Protein AF-0000000086883013 (afdb_homodimer)

Solvent-accessible surface area (backbone atoms only — not comparable to full-atom values): 23500 Å² total; per-residue (Å²): 128,66,89,56,50,71,43,48,44,70,28,76,66,41,46,82,50,52,69,64,52,44,49,64,58,46,54,63,74,32,49,75,50,76,39,48,60,71,38,72,76,44,49,44,39,38,66,47,60,42,46,48,32,36,50,38,43,33,36,32,35,31,35,50,42,90,81,64,49,77,44,79,76,47,75,48,60,48,54,38,69,62,67,60,26,38,49,38,35,83,44,41,29,39,32,30,34,29,22,71,30,66,20,34,35,38,35,31,43,44,67,51,51,52,50,44,37,35,72,29,66,68,52,32,51,43,40,41,20,46,49,11,42,50,41,44,48,45,53,47,30,53,59,45,63,73,45,90,46,71,66,54,37,51,48,52,51,48,33,32,46,28,27,27,63,70,41,70,70,30,65,61,87,62,52,67,65,53,44,18,62,52,67,68,48,56,50,68,61,52,54,48,52,54,51,49,36,36,76,71,52,36,32,46,76,58,90,55,33,39,35,73,64,36,52,65,64,59,54,53,65,66,58,70,74,111,128,68,88,57,50,70,44,49,45,72,28,77,68,40,44,82,49,51,70,64,54,44,50,65,60,46,53,65,74,33,49,75,48,77,38,48,58,72,37,72,76,45,49,44,39,40,66,46,60,42,45,50,32,35,51,38,43,31,35,33,34,31,35,47,43,90,80,65,49,76,43,81,75,49,75,46,61,48,54,38,69,60,66,61,25,38,47,38,38,78,44,42,29,37,32,30,34,30,22,68,28,66,22,33,36,38,35,32,42,45,69,52,52,52,49,44,38,36,74,30,66,70,53,32,52,43,39,42,20,47,49,11,41,48,41,43,48,44,53,47,30,53,58,43,64,74,44,89,44,72,66,52,35,51,48,53,54,50,33,33,46,28,27,28,63,69,39,72,70,30,65,61,89,61,53,66,65,55,44,18,60,51,68,68,48,57,51,68,60,52,54,48,51,55,51,50,36,36,76,70,53,36,34,46,75,59,91,57,33,36,35,73,64,36,52,65,64,58,55,55,64,66,57,71,75,112

Sequence (452 aa):
MHPYLNQISKINLFKSLSLDTIEQHIFKDSIIKSFEKGEVIKGRGDCLNHMIVLLFGKIQTEIVDFNGKIFVIEQIKAPFVPAIGFIFSKVSLPMDIIAVEKTTILFIKKEEIFSLLMKNKEFLEIFLENIGNKVNFLSNKLQINTLKTIREKIFYYLIQLYNQQMSDKIVLQNSLEELSQLFGIARPSLSRVFSDLEKEGIILKKKNEIKILNKDYISNLFENKKMHPYLNQISKINLFKSLSLDTIEQHIFKDSIIKSFEKGEVIKGRGDCLNHMIVLLFGKIQTEIVDFNGKIFVIEQIKAPFVPAIGFIFSKVSLPMDIIAVEKTTILFIKKEEIFSLLMKNKEFLEIFLENIGNKVNFLSNKLQINTLKTIREKIFYYLIQLYNQQMSDKIVLQNSLEELSQLFGIARPSLSRVFSDLEKEGIILKKKNEIKILNKDYISNLFENKK

Structure (mmCIF, N/CA/C/O backbone):
data_AF-0000000086883013-model_v1
#
loop_
_entity.id
_entity.type
_entity.pdbx_description
1 polymer 'Crp/Fnr family transcriptional regulator'
#
loop_
_atom_site.group_PDB
_atom_site.id
_atom_site.type_symbol
_atom_site.label_atom_id
_atom_site.label_alt_id
_atom_site.label_comp_id
_atom_site.label_asym_id
_atom_site.label_entity_id
_atom_site.label_seq_id
_atom_site.pdbx_PDB_ins_code
_atom_site.Cartn_x
_atom_site.Cartn_y
_atom_site.Cartn_z
_atom_site.occupancy
_atom_site.B_iso_or_equiv
_atom_site.auth_seq_id
_atom_site.auth_comp_id
_atom_site.auth_asym_id
_atom_site.auth_atom_id
_atom_site.pdbx_PDB_model_num
ATOM 1 N N . MET A 1 1 ? 26.312 -24.531 -1.127 1 63.41 1 MET A N 1
ATOM 2 C CA . MET A 1 1 ? 25.328 -23.562 -0.643 1 63.41 1 MET A CA 1
ATOM 3 C C . MET A 1 1 ? 25.641 -22.156 -1.167 1 63.41 1 MET A C 1
ATOM 5 O O . MET A 1 1 ? 26.797 -21.719 -1.101 1 63.41 1 MET A O 1
ATOM 9 N N . HIS A 1 2 ? 24.656 -21.641 -1.903 1 74.38 2 HIS A N 1
ATOM 10 C CA . HIS A 1 2 ? 24.938 -20.359 -2.533 1 74.38 2 HIS A CA 1
ATOM 11 C C . H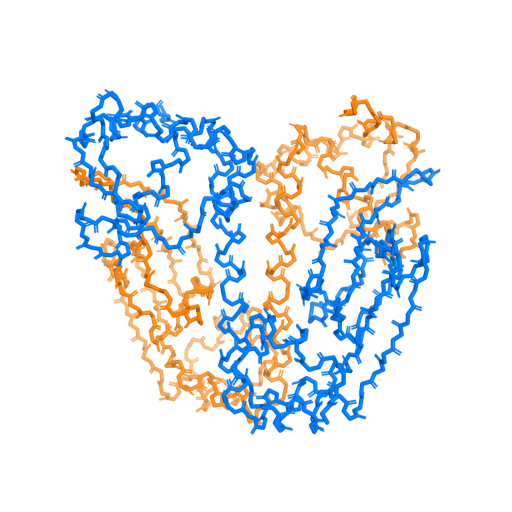IS A 1 2 ? 25.344 -19.312 -1.497 1 74.38 2 HIS A C 1
ATOM 13 O O . HIS A 1 2 ? 24.781 -19.266 -0.405 1 74.38 2 HIS A O 1
ATOM 19 N N . PRO A 1 3 ? 26.406 -18.656 -1.588 1 78.19 3 PRO A N 1
ATOM 20 C CA . PRO A 1 3 ? 26.969 -17.734 -0.606 1 78.19 3 PRO A CA 1
ATOM 21 C C . PRO A 1 3 ? 25.953 -16.688 -0.128 1 78.19 3 PRO A C 1
ATOM 23 O O . PRO A 1 3 ? 26.109 -16.125 0.955 1 78.19 3 PRO A O 1
ATOM 26 N N . TYR A 1 4 ? 24.922 -16.516 -0.872 1 83.81 4 TYR A N 1
ATOM 27 C CA . TYR A 1 4 ? 23.984 -15.461 -0.506 1 83.81 4 TYR A CA 1
ATOM 28 C C . TYR A 1 4 ? 22.703 -16.047 0.077 1 83.81 4 TYR A C 1
ATOM 30 O O . TYR A 1 4 ? 21.719 -15.336 0.262 1 83.81 4 TYR A O 1
ATOM 38 N N . LEU A 1 5 ? 22.734 -17.297 0.316 1 81 5 LEU A N 1
ATOM 39 C CA . LEU A 1 5 ? 21.562 -18 0.829 1 81 5 LEU A CA 1
ATOM 40 C C . LEU A 1 5 ? 21.141 -17.438 2.18 1 81 5 LEU A C 1
ATOM 42 O O . LEU A 1 5 ? 19.953 -17.281 2.443 1 81 5 LEU A O 1
ATOM 46 N N . ASN A 1 6 ? 22.094 -17.141 2.99 1 82.81 6 ASN A N 1
ATOM 47 C CA . ASN A 1 6 ? 21.812 -16.609 4.316 1 82.81 6 ASN A CA 1
ATOM 48 C C . ASN A 1 6 ? 21.109 -15.25 4.227 1 82.81 6 ASN A C 1
ATOM 50 O O . ASN A 1 6 ? 20.188 -14.961 4.996 1 82.81 6 ASN A O 1
ATOM 54 N N . GLN A 1 7 ? 21.531 -14.453 3.303 1 85.88 7 GLN A N 1
ATOM 55 C CA . GLN A 1 7 ? 20.969 -13.117 3.141 1 85.88 7 GLN A CA 1
ATOM 56 C C . GLN A 1 7 ? 19.547 -13.172 2.621 1 85.88 7 GLN A C 1
ATOM 58 O O . GLN A 1 7 ? 18.656 -12.469 3.121 1 85.88 7 GLN A O 1
ATOM 63 N N . ILE A 1 8 ? 19.328 -14.07 1.714 1 85.56 8 ILE A N 1
ATOM 64 C CA . ILE A 1 8 ? 18.016 -14.156 1.079 1 85.56 8 ILE A CA 1
ATOM 65 C C . ILE A 1 8 ? 17 -14.734 2.062 1 85.56 8 ILE A C 1
ATOM 67 O O . ILE A 1 8 ? 15.836 -14.352 2.057 1 85.56 8 ILE A O 1
ATOM 71 N N . SER A 1 9 ? 17.469 -15.555 2.93 1 82.81 9 SER A N 1
ATOM 72 C CA . SER A 1 9 ? 16.594 -16.219 3.887 1 82.81 9 SER A CA 1
ATOM 73 C C . SER A 1 9 ? 16.094 -15.258 4.949 1 82.81 9 SER A C 1
ATOM 75 O O . SER A 1 9 ? 15.109 -15.539 5.641 1 82.81 9 SER A O 1
ATOM 77 N N . LYS A 1 10 ? 16.734 -14.102 5.062 1 84.5 10 LYS A N 1
ATOM 78 C CA . LYS A 1 10 ? 16.344 -13.094 6.035 1 84.5 10 LYS A CA 1
ATOM 79 C C . LYS A 1 10 ? 15.164 -12.258 5.512 1 84.5 10 LYS A C 1
ATOM 81 O O . LYS A 1 10 ? 14.531 -11.531 6.273 1 84.5 10 LYS A O 1
ATOM 86 N N . ILE A 1 11 ? 14.953 -12.398 4.277 1 86 11 ILE A N 1
ATOM 87 C CA . ILE A 1 11 ? 13.859 -11.656 3.656 1 86 11 ILE A CA 1
ATOM 88 C C . ILE A 1 11 ? 12.555 -12.438 3.801 1 86 11 ILE A C 1
ATOM 90 O O . ILE A 1 11 ? 12.492 -13.617 3.451 1 86 11 ILE A O 1
ATOM 94 N N . ASN A 1 12 ? 11.562 -11.766 4.289 1 76.56 12 ASN A N 1
ATOM 95 C CA . ASN A 1 12 ? 10.281 -12.414 4.594 1 76.56 12 ASN A CA 1
ATOM 96 C C . ASN A 1 12 ? 9.719 -13.133 3.377 1 76.56 12 ASN A C 1
ATOM 98 O O . ASN A 1 12 ? 9.133 -14.211 3.506 1 76.56 12 ASN A O 1
ATOM 102 N N . LEU A 1 13 ? 9.938 -12.641 2.248 1 79.06 13 LEU A N 1
ATOM 103 C CA . LEU A 1 13 ? 9.383 -13.188 1.013 1 79.06 13 LEU A CA 1
ATOM 104 C C . LEU A 1 13 ? 9.945 -14.57 0.727 1 79.06 13 LEU A C 1
ATOM 106 O O . LEU A 1 13 ? 9.297 -15.391 0.077 1 79.06 13 LEU A O 1
ATOM 110 N N . PHE A 1 14 ? 11.148 -14.844 1.274 1 80.56 14 PHE A N 1
ATOM 111 C CA . PHE A 1 14 ? 11.828 -16.078 0.912 1 80.56 14 PHE A CA 1
ATOM 112 C C . PHE A 1 14 ? 11.992 -16.984 2.129 1 80.56 14 PHE A C 1
ATOM 114 O O . PHE A 1 14 ? 12.406 -18.141 2 1 80.56 14 PHE A O 1
ATOM 121 N N . LYS A 1 15 ? 11.781 -16.438 3.277 1 74.5 15 LYS A N 1
ATOM 122 C CA . LYS A 1 15 ? 12.055 -17.109 4.539 1 74.5 15 LYS A CA 1
ATOM 123 C C . LYS A 1 15 ? 11.352 -18.469 4.602 1 74.5 15 LYS A C 1
ATOM 125 O O . LYS A 1 15 ? 11.875 -19.422 5.176 1 74.5 15 LYS A O 1
ATOM 130 N N . SER A 1 16 ? 10.281 -18.625 4 1 69.38 16 SER A N 1
ATOM 131 C CA . SER A 1 16 ? 9.516 -19.859 4.148 1 69.38 16 SER A CA 1
ATOM 132 C C . SER A 1 16 ? 9.836 -20.844 3.025 1 69.38 16 SER A C 1
ATOM 134 O O . SER A 1 16 ? 9.352 -21.969 3.031 1 69.38 16 SER A O 1
ATOM 136 N N . LEU A 1 17 ? 10.688 -20.453 2.178 1 75.94 17 LEU A N 1
ATOM 137 C CA . LEU A 1 17 ? 11.047 -21.344 1.093 1 75.94 17 LEU A CA 1
ATOM 138 C C . LEU A 1 17 ? 12.172 -22.297 1.521 1 75.94 17 LEU A C 1
ATOM 140 O O . LEU A 1 17 ? 13.039 -21.906 2.309 1 75.94 17 LEU A O 1
ATOM 144 N N . SER A 1 18 ? 11.992 -23.484 1.059 1 76.19 18 SER A N 1
ATOM 145 C CA . SER A 1 18 ? 13.086 -24.406 1.329 1 76.19 18 SER A CA 1
ATOM 146 C C . SER A 1 18 ? 14.383 -23.953 0.66 1 76.19 18 SER A C 1
ATOM 148 O O . SER A 1 18 ? 14.344 -23.266 -0.362 1 76.19 18 SER A O 1
ATOM 150 N N . LEU A 1 19 ? 15.461 -24.344 1.274 1 77.19 19 LEU A N 1
ATOM 151 C CA . LEU A 1 19 ? 16.766 -24 0.735 1 77.19 19 LEU A CA 1
ATOM 152 C C . LEU A 1 19 ? 16.938 -24.547 -0.674 1 77.19 19 LEU A C 1
ATOM 154 O O . LEU A 1 19 ? 17.531 -23.891 -1.539 1 77.19 19 LEU A O 1
ATOM 158 N N . ASP A 1 20 ? 16.375 -25.688 -0.88 1 77.25 20 ASP A N 1
ATOM 159 C CA . ASP A 1 20 ? 16.469 -26.328 -2.193 1 77.25 20 ASP A CA 1
ATOM 160 C C . ASP A 1 20 ? 15.719 -25.516 -3.246 1 77.25 20 ASP A C 1
ATOM 162 O O . ASP A 1 20 ? 16.203 -25.328 -4.359 1 77.25 20 ASP A O 1
ATOM 166 N N . THR A 1 21 ? 14.594 -25.016 -2.881 1 76 21 THR A N 1
ATOM 167 C CA . THR A 1 21 ? 13.789 -24.219 -3.795 1 76 21 THR A CA 1
ATOM 168 C C . THR A 1 21 ? 14.516 -22.922 -4.16 1 76 21 THR A C 1
ATOM 170 O O . THR A 1 21 ? 14.539 -22.531 -5.328 1 76 21 THR A O 1
ATOM 173 N N . ILE A 1 22 ? 15.117 -22.359 -3.154 1 79.62 22 ILE A N 1
ATOM 174 C CA . ILE A 1 22 ? 15.844 -21.109 -3.375 1 79.62 22 ILE A CA 1
ATOM 175 C C . ILE A 1 22 ? 17.031 -21.359 -4.309 1 79.62 22 ILE A C 1
ATOM 177 O O . ILE A 1 22 ? 17.219 -20.641 -5.281 1 79.62 22 ILE A O 1
ATOM 181 N N . GLU A 1 23 ? 17.656 -22.391 -4.062 1 79.94 23 GLU A N 1
ATOM 182 C CA . GLU A 1 23 ? 18.859 -22.688 -4.852 1 79.94 23 GLU A CA 1
ATOM 183 C C . GLU A 1 23 ? 18.484 -23.047 -6.289 1 79.94 23 GLU A C 1
ATOM 185 O O . GLU A 1 23 ? 19.141 -22.594 -7.23 1 79.94 23 GLU A O 1
ATOM 190 N N . GLN A 1 24 ? 17.453 -23.812 -6.441 1 77 24 GLN A N 1
ATOM 191 C CA . GLN A 1 24 ? 17.109 -24.359 -7.75 1 77 24 GLN A CA 1
ATOM 192 C C . GLN A 1 24 ? 16.328 -23.359 -8.586 1 77 24 GLN A C 1
ATOM 194 O O . GLN A 1 24 ? 16.469 -23.328 -9.812 1 77 24 GLN A O 1
ATOM 199 N N . HIS A 1 25 ? 15.625 -22.5 -7.914 1 76.5 25 HIS A N 1
ATOM 200 C CA . HIS A 1 25 ? 14.688 -21.703 -8.703 1 76.5 25 HIS A CA 1
ATOM 201 C C . HIS A 1 25 ? 15.023 -20.219 -8.633 1 76.5 25 HIS A C 1
ATOM 203 O O . HIS A 1 25 ? 14.648 -19.453 -9.516 1 76.5 25 HIS A O 1
ATOM 209 N N . ILE A 1 26 ? 15.68 -19.844 -7.625 1 78.75 26 ILE A N 1
ATOM 210 C CA . ILE A 1 26 ? 15.961 -18.422 -7.461 1 78.75 26 ILE A CA 1
ATOM 211 C C . ILE A 1 26 ? 17.375 -18.109 -7.953 1 78.75 26 ILE A C 1
ATOM 213 O O . ILE A 1 26 ? 17.562 -17.266 -8.828 1 78.75 26 ILE A O 1
ATOM 217 N N . PHE A 1 27 ? 18.281 -18.938 -7.555 1 78.12 27 PHE A N 1
ATOM 218 C CA . PHE A 1 27 ? 19.656 -18.594 -7.852 1 78.12 27 PHE A CA 1
ATOM 219 C C . PHE A 1 27 ? 20.078 -19.125 -9.219 1 78.12 27 PHE A C 1
ATOM 221 O O . PHE A 1 27 ? 20.938 -18.562 -9.883 1 78.12 27 PHE A O 1
ATOM 228 N N . LYS A 1 28 ? 19.469 -20.203 -9.664 1 75 28 LYS A N 1
ATOM 229 C CA . LYS A 1 28 ? 19.906 -20.859 -10.891 1 75 28 LYS A CA 1
ATOM 230 C C . LYS A 1 28 ? 19.75 -19.922 -12.094 1 75 28 LYS A C 1
ATOM 232 O O . LYS A 1 28 ? 20.625 -19.844 -12.945 1 75 28 LYS A O 1
ATOM 237 N N . ASP A 1 29 ? 18.75 -19.188 -12.25 1 73.75 29 ASP A N 1
ATOM 238 C CA . ASP A 1 29 ? 18.484 -18.344 -13.406 1 73.75 29 ASP A CA 1
ATOM 239 C C . ASP A 1 29 ? 18.516 -16.859 -13.031 1 73.75 29 ASP A C 1
ATOM 241 O O . ASP A 1 29 ? 17.891 -16.031 -13.695 1 73.75 29 ASP A O 1
ATOM 245 N N . SER A 1 30 ? 19.297 -16.688 -11.984 1 81.88 30 SER A N 1
ATOM 246 C CA . SER A 1 30 ? 19.344 -15.305 -11.508 1 81.88 30 SER A CA 1
ATOM 247 C C . SER A 1 30 ? 20.719 -14.688 -11.742 1 81.88 30 SER A C 1
ATOM 249 O O . SER A 1 30 ? 21.688 -15.406 -12.031 1 81.88 30 SER A O 1
ATOM 251 N N . ILE A 1 31 ? 20.75 -13.422 -11.867 1 90.94 31 ILE A N 1
ATOM 252 C CA . ILE A 1 31 ? 21.984 -12.672 -12.062 1 90.94 31 ILE A CA 1
ATOM 253 C C . ILE A 1 31 ? 22.328 -11.891 -10.797 1 90.94 31 ILE A C 1
ATOM 255 O O . ILE A 1 31 ? 21.453 -11.227 -10.219 1 90.94 31 ILE A O 1
ATOM 259 N N . ILE A 1 32 ? 23.547 -12.117 -10.352 1 93.88 32 ILE A N 1
ATOM 260 C CA . ILE A 1 32 ? 24.031 -11.344 -9.211 1 93.88 32 ILE A CA 1
ATOM 261 C C . ILE A 1 32 ? 25.031 -10.297 -9.695 1 93.88 32 ILE A C 1
ATOM 263 O O . ILE A 1 32 ? 25.984 -10.633 -10.406 1 93.88 32 ILE A O 1
ATOM 267 N N . LYS A 1 33 ? 24.812 -9.062 -9.352 1 96.56 33 LYS A N 1
ATOM 268 C CA . LYS A 1 33 ? 25.703 -7.98 -9.773 1 96.56 33 LYS A CA 1
ATOM 269 C C . LYS A 1 33 ? 26.109 -7.113 -8.586 1 96.56 33 LYS A C 1
ATOM 271 O O . LYS A 1 33 ? 25.312 -6.914 -7.656 1 96.56 33 LYS A O 1
ATOM 276 N N . SER A 1 34 ? 27.297 -6.641 -8.656 1 97.44 34 SER A N 1
ATOM 277 C CA . SER A 1 34 ? 27.797 -5.676 -7.68 1 97.44 34 SER A CA 1
ATOM 278 C C . SER A 1 34 ? 27.812 -4.266 -8.258 1 97.44 34 SER A C 1
ATOM 280 O O . SER A 1 34 ? 28.156 -4.074 -9.43 1 97.44 34 SER A O 1
ATOM 282 N N . PHE A 1 35 ? 27.5 -3.35 -7.438 1 98.38 35 PHE A N 1
ATOM 283 C CA . PHE A 1 35 ? 27.484 -1.942 -7.824 1 98.38 35 PHE A CA 1
ATOM 284 C C . PHE A 1 35 ? 28.312 -1.104 -6.863 1 98.38 35 PHE A C 1
ATOM 286 O O . PHE A 1 35 ? 28.297 -1.342 -5.652 1 98.38 35 PHE A O 1
ATOM 293 N N . GLU A 1 36 ? 28.984 -0.167 -7.426 1 98.44 36 GLU A N 1
ATOM 294 C CA . GLU A 1 36 ? 29.719 0.786 -6.605 1 98.44 36 GLU A CA 1
ATOM 295 C C . GLU A 1 36 ? 28.859 1.991 -6.246 1 98.44 36 GLU A C 1
ATOM 297 O O . GLU A 1 36 ? 27.828 2.227 -6.863 1 98.44 36 GLU A O 1
ATOM 302 N N . LYS A 1 37 ? 29.328 2.709 -5.262 1 98.12 37 LYS A N 1
ATOM 303 C CA . LYS A 1 37 ? 28.625 3.926 -4.855 1 98.12 37 LYS A CA 1
ATOM 304 C C . LYS A 1 37 ? 28.391 4.844 -6.051 1 98.12 37 LYS A C 1
ATOM 306 O O . LYS A 1 37 ? 29.297 5.105 -6.836 1 98.12 37 LYS A O 1
ATOM 311 N N . GLY A 1 38 ? 27.125 5.211 -6.176 1 97.5 38 GLY A N 1
ATOM 312 C CA . GLY A 1 38 ? 26.797 6.176 -7.211 1 97.5 38 GLY A CA 1
ATOM 313 C C . GLY A 1 38 ? 26.281 5.527 -8.484 1 97.5 38 GLY A C 1
ATOM 314 O O . GLY A 1 38 ? 25.719 6.203 -9.352 1 97.5 38 GLY A O 1
ATOM 315 N N . GLU A 1 39 ? 26.422 4.242 -8.641 1 98.31 39 GLU A N 1
ATOM 316 C CA . GLU A 1 39 ? 25.969 3.562 -9.852 1 98.31 39 GLU A CA 1
ATOM 317 C C . GLU A 1 39 ? 24.453 3.377 -9.852 1 98.31 39 GLU A C 1
ATOM 319 O O . GLU A 1 39 ? 23.859 3.092 -8.812 1 98.31 39 GLU A O 1
ATOM 324 N N . VAL A 1 40 ? 23.906 3.518 -11.016 1 97.94 40 VAL A N 1
ATOM 325 C CA . VAL A 1 40 ? 22.469 3.324 -11.211 1 97.94 40 VAL A CA 1
ATOM 326 C C . VAL A 1 40 ? 22.172 1.838 -11.375 1 97.94 40 VAL A C 1
ATOM 328 O O . VAL A 1 40 ? 22.719 1.178 -12.25 1 97.94 40 VAL A O 1
ATOM 331 N N . ILE A 1 41 ? 21.359 1.35 -10.555 1 97.81 41 ILE A N 1
ATOM 332 C CA . ILE A 1 41 ? 20.922 -0.043 -10.633 1 97.81 41 ILE A CA 1
ATOM 333 C C . ILE A 1 41 ? 19.812 -0.185 -11.664 1 97.81 41 ILE A C 1
ATOM 335 O O . ILE A 1 41 ? 19.859 -1.06 -12.531 1 97.81 41 ILE A O 1
ATOM 339 N N . LYS A 1 42 ? 18.797 0.604 -11.539 1 96.94 42 LYS A N 1
ATOM 340 C CA . LYS A 1 42 ? 17.719 0.769 -12.508 1 96.94 42 LYS A CA 1
ATOM 341 C C . LYS A 1 42 ? 17.344 2.236 -12.656 1 96.94 42 LYS A C 1
ATOM 343 O O . LYS A 1 42 ? 17.359 2.992 -11.68 1 96.94 42 LYS A O 1
ATOM 348 N N . GLY A 1 43 ? 16.984 2.533 -13.844 1 95.88 43 GLY A N 1
ATOM 349 C CA . GLY A 1 43 ? 16.766 3.939 -14.133 1 95.88 43 GLY A CA 1
ATOM 350 C C . GLY A 1 43 ? 15.289 4.281 -14.297 1 95.88 43 GLY A C 1
ATOM 351 O O . GLY A 1 43 ? 14.484 3.428 -14.672 1 95.88 43 GLY A O 1
ATOM 352 N N . ARG A 1 44 ? 15.055 5.535 -14.016 1 95.5 44 ARG A N 1
ATOM 353 C CA . ARG A 1 44 ? 13.727 6.047 -14.32 1 95.5 44 ARG A CA 1
ATOM 354 C C . ARG A 1 44 ? 13.344 5.766 -15.773 1 95.5 44 ARG A C 1
ATOM 356 O O . ARG A 1 44 ? 14.211 5.742 -16.656 1 95.5 44 ARG A O 1
ATOM 363 N N . GLY A 1 45 ? 12.023 5.48 -15.953 1 94.94 45 GLY A N 1
ATOM 364 C CA . GLY A 1 45 ? 11.547 5.188 -17.297 1 94.94 45 GLY A CA 1
ATOM 365 C C . GLY A 1 45 ? 11.656 3.719 -17.656 1 94.94 45 GLY A C 1
ATOM 366 O O . GLY A 1 45 ? 11.023 3.264 -18.625 1 94.94 45 GLY A O 1
ATOM 367 N N . ASP A 1 46 ? 12.445 2.986 -16.891 1 93.12 46 ASP A N 1
ATOM 368 C CA . ASP A 1 46 ? 12.602 1.562 -17.156 1 93.12 46 ASP A CA 1
ATOM 369 C C . ASP A 1 46 ? 11.391 0.771 -16.672 1 93.12 46 ASP A C 1
ATOM 371 O O . ASP A 1 46 ? 10.836 1.077 -15.617 1 93.12 46 ASP A O 1
ATOM 375 N N . CYS A 1 47 ? 11.031 -0.203 -17.453 1 91.81 47 CYS A N 1
ATOM 376 C CA . CYS A 1 47 ? 10.125 -1.232 -16.969 1 91.81 47 CYS A CA 1
ATOM 377 C C . CYS A 1 47 ? 10.891 -2.348 -16.266 1 91.81 47 CYS A C 1
ATOM 379 O O . CYS A 1 47 ? 11.891 -2.844 -16.797 1 91.81 47 CYS A O 1
ATOM 381 N N . LEU A 1 48 ? 10.383 -2.682 -15.156 1 92.25 48 LEU A N 1
ATOM 382 C CA . LEU A 1 48 ? 11.078 -3.732 -14.414 1 92.25 48 LEU A CA 1
ATOM 383 C C . LEU A 1 48 ? 10.68 -5.113 -14.93 1 92.25 48 LEU A C 1
ATOM 385 O O . LEU A 1 48 ? 9.5 -5.445 -14.969 1 92.25 48 LEU A O 1
ATOM 389 N N . ASN A 1 49 ? 11.656 -5.855 -15.398 1 90.25 49 ASN A N 1
ATOM 390 C CA . ASN A 1 49 ? 11.43 -7.227 -15.836 1 90.25 49 ASN A CA 1
ATOM 391 C C . ASN A 1 49 ? 12.086 -8.234 -14.891 1 90.25 49 ASN A C 1
ATOM 393 O O . ASN A 1 49 ? 12 -9.445 -15.109 1 90.25 49 ASN A O 1
ATOM 397 N N . HIS A 1 50 ? 12.75 -7.668 -13.922 1 92.5 50 HIS A N 1
ATOM 398 C 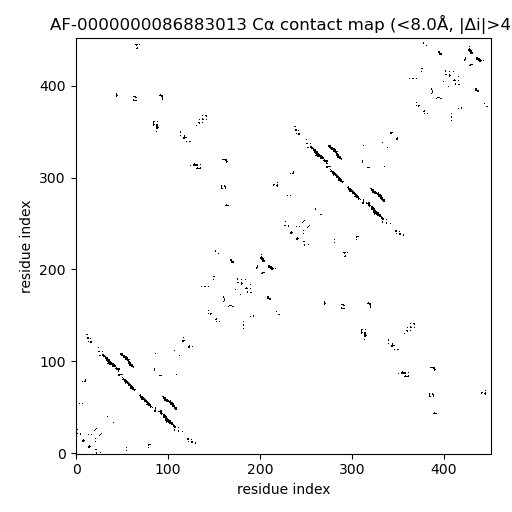CA . HIS A 1 50 ? 13.383 -8.461 -12.875 1 92.5 50 HIS A CA 1
ATOM 399 C C . HIS A 1 50 ? 12.977 -7.965 -11.484 1 92.5 50 HIS A C 1
ATOM 401 O O . HIS A 1 50 ? 12.875 -6.758 -11.266 1 92.5 50 HIS A O 1
ATOM 407 N N . MET A 1 51 ? 12.766 -8.945 -10.68 1 93.06 51 MET A N 1
ATOM 408 C CA . MET A 1 51 ? 12.719 -8.578 -9.266 1 93.06 51 MET A CA 1
ATOM 409 C C . MET A 1 51 ? 14.117 -8.266 -8.742 1 93.06 51 MET A C 1
ATOM 411 O O . MET A 1 51 ? 15.055 -9.023 -8.977 1 93.06 51 MET A O 1
ATOM 415 N N . ILE A 1 52 ? 14.188 -7.152 -8.102 1 95 52 ILE A N 1
ATOM 416 C CA . ILE A 1 52 ? 15.445 -6.719 -7.504 1 95 52 ILE A CA 1
ATOM 417 C C . ILE A 1 52 ? 15.484 -7.105 -6.027 1 95 52 ILE A C 1
ATOM 419 O O . ILE A 1 52 ? 14.578 -6.758 -5.266 1 95 52 ILE A O 1
ATOM 423 N N . VAL A 1 53 ? 16.516 -7.867 -5.691 1 94.88 53 VAL A N 1
ATOM 424 C CA . VAL A 1 53 ? 16.734 -8.234 -4.293 1 94.88 53 VAL A CA 1
ATOM 425 C C . VAL A 1 53 ? 18.047 -7.637 -3.793 1 94.88 53 VAL A C 1
ATOM 427 O O . VAL A 1 53 ? 19.125 -8.031 -4.242 1 94.88 53 VAL A O 1
ATOM 430 N N . LEU A 1 54 ? 17.906 -6.68 -2.904 1 96.81 54 LEU A N 1
ATOM 431 C CA . LEU A 1 54 ? 19.078 -6.09 -2.27 1 96.81 54 LEU A CA 1
ATOM 432 C C . LEU A 1 54 ? 19.688 -7.047 -1.251 1 96.81 54 LEU A C 1
ATOM 434 O O . LEU A 1 54 ? 19.141 -7.219 -0.156 1 96.81 54 LEU A O 1
ATOM 438 N N . LEU A 1 55 ? 20.781 -7.633 -1.59 1 95.5 55 LEU A N 1
ATOM 439 C CA . LEU A 1 55 ? 21.391 -8.641 -0.733 1 95.5 55 LEU A CA 1
ATOM 440 C C . LEU A 1 55 ? 22.328 -7.992 0.282 1 95.5 55 LEU A C 1
ATOM 442 O O . LEU A 1 55 ? 22.297 -8.336 1.467 1 95.5 55 LEU A O 1
ATOM 446 N N . PHE A 1 56 ? 23.125 -7.066 -0.217 1 96.69 56 PHE A N 1
ATOM 447 C CA . PHE A 1 56 ? 24.078 -6.344 0.622 1 96.69 56 PHE A CA 1
ATOM 448 C C . PHE A 1 56 ? 24.156 -4.875 0.211 1 96.69 56 PHE A C 1
ATOM 450 O O . PHE A 1 56 ? 23.969 -4.547 -0.964 1 96.69 56 PHE A O 1
ATOM 457 N N . GLY A 1 57 ? 24.406 -4.059 1.286 1 97.25 57 GLY A N 1
ATOM 458 C CA . GLY A 1 57 ? 24.625 -2.65 1.008 1 97.25 57 GLY A CA 1
ATOM 459 C C . GLY A 1 57 ? 23.391 -1.79 1.229 1 97.25 57 GLY A C 1
ATOM 460 O O . GLY A 1 57 ? 22.594 -2.072 2.113 1 97.25 57 GLY A O 1
ATOM 461 N N . LYS A 1 58 ? 23.406 -0.654 0.482 1 98.19 58 LYS A N 1
ATOM 462 C CA . LYS A 1 58 ? 22.359 0.361 0.65 1 98.19 58 LYS A CA 1
ATOM 463 C C . LYS A 1 58 ? 22.047 1.051 -0.674 1 98.19 58 LYS A C 1
ATOM 465 O O . LYS A 1 58 ? 22.953 1.325 -1.467 1 98.19 58 LYS A O 1
ATOM 470 N N . ILE A 1 59 ? 20.75 1.273 -0.815 1 98.31 59 ILE A N 1
ATOM 471 C CA . ILE A 1 59 ? 20.344 1.963 -2.035 1 98.31 59 ILE A CA 1
ATOM 472 C C . ILE A 1 59 ? 19.484 3.174 -1.685 1 98.31 59 ILE A C 1
ATOM 474 O O . ILE A 1 59 ? 19.031 3.314 -0.544 1 98.31 59 ILE A O 1
ATOM 478 N N . GLN A 1 60 ? 19.328 4.043 -2.582 1 97.88 60 GLN A N 1
ATOM 479 C CA . GLN A 1 60 ? 18.375 5.133 -2.475 1 97.88 60 GLN A CA 1
ATOM 480 C C . GLN A 1 60 ? 17.578 5.305 -3.771 1 97.88 60 GLN A C 1
ATOM 482 O O . GLN A 1 60 ? 18.047 4.898 -4.84 1 97.88 60 GLN A O 1
ATOM 487 N N . THR A 1 61 ? 16.422 5.773 -3.65 1 96.62 61 THR A N 1
ATOM 488 C CA . THR A 1 61 ? 15.625 6.137 -4.812 1 96.62 61 THR A CA 1
ATOM 489 C C . THR A 1 61 ? 15.562 7.652 -4.977 1 96.62 61 THR A C 1
ATOM 491 O O . THR A 1 61 ? 15.492 8.383 -3.986 1 96.62 61 THR A O 1
ATOM 494 N N . GLU A 1 62 ? 15.664 8.086 -6.242 1 96.12 62 GLU A N 1
ATOM 495 C CA . GLU A 1 62 ? 15.68 9.523 -6.496 1 96.12 62 GLU A CA 1
ATOM 496 C C . GLU A 1 62 ? 14.836 9.875 -7.715 1 96.12 62 GLU A C 1
ATOM 498 O O . GLU A 1 62 ? 14.781 9.117 -8.688 1 96.12 62 GLU A O 1
ATOM 503 N N . ILE A 1 63 ? 14.195 10.977 -7.648 1 93.94 63 ILE A N 1
ATOM 504 C CA . ILE A 1 63 ? 13.484 11.531 -8.797 1 93.94 63 ILE A CA 1
ATOM 505 C C . ILE A 1 63 ? 14.203 12.789 -9.289 1 93.94 63 ILE A C 1
ATOM 507 O O . ILE A 1 63 ? 14.914 13.438 -8.523 1 93.94 63 ILE A O 1
ATOM 511 N N . VAL A 1 64 ? 14.055 13.039 -10.547 1 93.62 64 VAL A N 1
ATOM 512 C CA . VAL A 1 64 ? 14.672 14.195 -11.172 1 93.62 64 VAL A CA 1
ATOM 513 C C . VAL A 1 64 ? 13.586 15.156 -11.664 1 93.62 64 VAL A C 1
ATOM 515 O O . VAL A 1 64 ? 12.641 14.734 -12.336 1 93.62 64 VAL A O 1
ATOM 518 N N . ASP A 1 65 ? 13.75 16.359 -11.336 1 92 65 ASP A N 1
ATOM 519 C CA . ASP A 1 65 ? 12.727 17.312 -11.758 1 92 65 ASP A CA 1
ATOM 520 C C . ASP A 1 65 ? 12.984 17.797 -13.18 1 92 65 ASP A C 1
ATOM 522 O O . ASP A 1 65 ? 13.891 17.312 -13.859 1 92 65 ASP A O 1
ATOM 526 N N . PHE A 1 66 ? 12.219 18.766 -13.648 1 90.69 66 PHE A N 1
ATOM 527 C CA . PHE A 1 66 ? 12.242 19.234 -15.031 1 90.69 66 PHE A CA 1
ATOM 528 C C . PHE A 1 66 ? 13.547 19.953 -15.336 1 90.69 66 PHE A C 1
ATOM 530 O O . PHE A 1 66 ? 13.93 20.078 -16.5 1 90.69 66 PHE A O 1
ATOM 537 N N . ASN A 1 67 ? 14.234 20.438 -14.32 1 89.5 67 ASN A N 1
ATOM 538 C CA . ASN A 1 67 ? 15.492 21.172 -14.5 1 89.5 67 ASN A CA 1
ATOM 539 C C . ASN A 1 67 ? 16.703 20.281 -14.195 1 89.5 67 ASN A C 1
ATOM 541 O O . ASN A 1 67 ? 17.828 20.766 -14.148 1 89.5 67 ASN A O 1
ATOM 545 N N . GLY A 1 68 ? 16.406 19.094 -13.891 1 90.5 68 GLY A N 1
ATOM 546 C CA . GLY A 1 68 ? 17.5 18.172 -13.633 1 90.5 68 GLY A CA 1
ATOM 547 C C . GLY A 1 68 ? 17.859 18.078 -12.164 1 90.5 68 GLY A C 1
ATOM 548 O O . GLY A 1 68 ? 18.828 17.406 -11.805 1 90.5 68 GLY A O 1
ATOM 549 N N . LYS A 1 69 ? 17.156 18.734 -11.383 1 92.12 69 LYS A N 1
ATOM 550 C CA . LYS A 1 69 ? 17.438 18.672 -9.945 1 92.12 69 LYS A CA 1
ATOM 551 C C . LYS A 1 69 ? 17.031 17.312 -9.375 1 92.12 69 LYS A C 1
ATOM 553 O O . LYS A 1 69 ? 15.961 16.781 -9.711 1 92.12 69 LYS A O 1
ATOM 558 N N . ILE A 1 70 ? 17.891 16.859 -8.422 1 92.5 70 ILE A N 1
ATOM 559 C CA . ILE A 1 70 ? 17.688 15.516 -7.879 1 92.5 70 ILE A CA 1
ATOM 560 C C . ILE A 1 70 ? 17.062 15.609 -6.488 1 92.5 70 ILE A C 1
ATOM 562 O O . ILE A 1 70 ? 17.484 16.422 -5.668 1 92.5 70 ILE A O 1
ATOM 566 N N . PHE A 1 71 ? 16.047 14.789 -6.285 1 90.19 71 PHE A N 1
ATOM 567 C CA . PHE A 1 71 ? 15.438 14.656 -4.973 1 90.19 71 PHE A CA 1
ATOM 568 C C . PHE A 1 71 ? 15.477 13.203 -4.504 1 90.19 71 PHE A C 1
ATOM 570 O O . PHE A 1 71 ? 14.977 12.312 -5.184 1 90.19 71 PHE A O 1
ATOM 577 N N . VAL A 1 72 ? 16.109 13.008 -3.336 1 92.69 72 VAL A N 1
ATOM 578 C CA . VAL A 1 72 ? 16.156 11.672 -2.752 1 92.69 72 VAL A CA 1
ATOM 579 C C . VAL A 1 72 ? 14.828 11.352 -2.078 1 92.69 72 VAL A C 1
ATOM 581 O O . VAL A 1 72 ? 14.352 12.133 -1.244 1 92.69 72 VAL A O 1
ATOM 584 N N . ILE A 1 73 ? 14.195 10.305 -2.389 1 91.06 73 ILE A N 1
ATOM 585 C CA . ILE A 1 73 ? 12.883 9.938 -1.877 1 91.06 73 ILE A CA 1
ATOM 586 C C . ILE A 1 73 ? 13.039 9.039 -0.651 1 91.06 73 ILE A C 1
ATOM 588 O O . ILE A 1 73 ? 12.398 9.266 0.377 1 91.06 73 ILE A O 1
ATOM 592 N N . GLU A 1 74 ? 13.875 8.008 -0.77 1 91.25 74 GLU A N 1
ATOM 593 C CA . GLU A 1 74 ? 14.047 7.074 0.338 1 91.25 74 GLU A CA 1
ATOM 594 C C . GLU A 1 74 ? 15.391 6.363 0.254 1 91.25 74 GLU A C 1
ATOM 596 O O . GLU A 1 74 ? 15.977 6.254 -0.826 1 91.25 74 GLU A O 1
ATOM 601 N N . GLN A 1 75 ? 15.805 5.965 1.376 1 95 75 GLN A N 1
ATOM 602 C CA . GLN A 1 75 ? 16.969 5.082 1.484 1 95 75 GLN A CA 1
ATOM 603 C C . GLN A 1 75 ? 16.562 3.719 2.043 1 95 75 GLN A C 1
ATOM 605 O O . GLN A 1 75 ? 15.734 3.631 2.943 1 95 75 GLN A O 1
ATOM 610 N N . ILE A 1 76 ? 17.234 2.682 1.514 1 95 76 ILE A N 1
ATOM 611 C CA . ILE A 1 76 ? 16.875 1.319 1.89 1 95 76 ILE A CA 1
ATOM 612 C C . ILE A 1 76 ? 18.125 0.515 2.201 1 95 76 ILE A C 1
ATOM 614 O O . ILE A 1 76 ? 19.078 0.511 1.416 1 95 76 ILE A O 1
ATOM 618 N N . LYS A 1 77 ? 18.094 -0.182 3.248 1 95.12 77 LYS A N 1
ATOM 619 C CA . LYS A 1 77 ? 19.219 -1.019 3.654 1 95.12 77 LYS A CA 1
ATOM 620 C C . LYS A 1 77 ? 18.906 -2.496 3.414 1 95.12 77 LYS A C 1
ATOM 622 O O . LYS A 1 77 ? 17.766 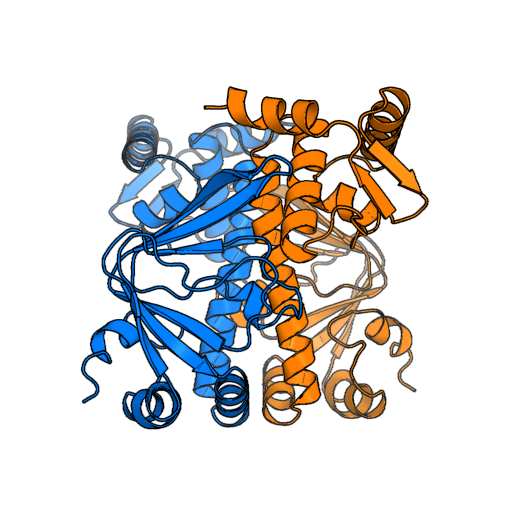-2.924 3.506 1 95.12 77 LYS A O 1
ATOM 627 N N . ALA A 1 78 ? 19.906 -3.291 3.102 1 94.5 78 ALA A N 1
ATOM 628 C CA . ALA A 1 78 ? 19.797 -4.734 2.895 1 94.5 78 ALA A CA 1
ATOM 629 C C . ALA A 1 78 ? 19.531 -5.461 4.211 1 94.5 78 ALA A C 1
ATOM 631 O O . ALA A 1 78 ? 19.891 -4.965 5.281 1 94.5 78 ALA A O 1
ATOM 632 N N . PRO A 1 79 ? 19.047 -6.613 4.031 1 94.31 79 PRO A N 1
ATOM 633 C CA . PRO A 1 79 ? 18.438 -7.219 2.846 1 94.31 79 PRO A CA 1
ATOM 634 C C . PRO A 1 79 ? 17 -6.762 2.631 1 94.31 79 PRO A C 1
ATOM 636 O O . PRO A 1 79 ? 16.266 -6.531 3.598 1 94.31 79 PRO A O 1
ATOM 639 N N . PHE A 1 80 ? 16.609 -6.551 1.425 1 92.38 80 PHE A N 1
ATOM 640 C CA . PHE A 1 80 ? 15.273 -6.016 1.167 1 92.38 80 PHE A CA 1
ATOM 641 C C . PHE A 1 80 ? 14.867 -6.234 -0.287 1 92.38 80 PHE A C 1
ATOM 643 O O . PHE A 1 80 ? 15.734 -6.375 -1.158 1 92.38 80 PHE A O 1
ATOM 650 N N . VAL A 1 81 ? 13.609 -6.348 -0.521 1 92.56 81 VAL A N 1
ATOM 651 C CA . VAL A 1 81 ? 13.07 -6.363 -1.878 1 92.56 81 VAL A CA 1
ATOM 652 C C . VAL A 1 81 ? 12.391 -5.031 -2.182 1 92.56 81 VAL A C 1
ATOM 654 O O . VAL A 1 81 ? 11.242 -4.812 -1.806 1 92.56 81 VAL A O 1
ATOM 657 N N . PRO A 1 82 ? 13.086 -4.133 -2.859 1 92.81 82 PRO A N 1
ATOM 658 C CA . PRO A 1 82 ? 12.469 -2.846 -3.197 1 92.81 82 PRO A CA 1
ATOM 659 C C . PRO A 1 82 ? 11.57 -2.926 -4.43 1 92.81 82 PRO A C 1
ATOM 661 O O . PRO A 1 82 ? 11.625 -3.906 -5.176 1 92.81 82 PRO A O 1
ATOM 664 N N . ALA A 1 83 ? 10.727 -1.986 -4.641 1 90.38 83 ALA A N 1
ATOM 665 C CA . ALA A 1 83 ? 10 -1.688 -5.871 1 90.38 83 ALA A CA 1
ATOM 666 C C . ALA A 1 83 ? 9.117 -2.863 -6.285 1 90.38 83 ALA A C 1
ATOM 668 O O . ALA A 1 83 ? 8.945 -3.125 -7.477 1 90.38 83 ALA A O 1
ATOM 669 N N . ILE A 1 84 ? 8.656 -3.596 -5.305 1 88.12 84 ILE A N 1
ATOM 670 C CA . ILE A 1 84 ? 7.879 -4.793 -5.602 1 88.12 84 ILE A CA 1
ATOM 671 C C . ILE A 1 84 ? 6.613 -4.414 -6.371 1 88.12 84 ILE A C 1
ATOM 673 O O . ILE A 1 84 ? 6.168 -5.152 -7.25 1 88.12 84 ILE A O 1
ATOM 677 N N . GLY A 1 85 ? 6.09 -3.295 -6.055 1 90.81 85 GLY A N 1
ATOM 678 C CA . GLY A 1 85 ? 4.91 -2.838 -6.766 1 90.81 85 GLY A CA 1
ATOM 679 C C . GLY A 1 85 ? 5.156 -2.607 -8.25 1 90.81 85 GLY A C 1
ATOM 680 O O . GLY A 1 85 ? 4.281 -2.861 -9.078 1 90.81 85 GLY A O 1
ATOM 681 N N . PHE A 1 86 ? 6.289 -2.262 -8.625 1 92.56 86 PHE A N 1
ATOM 682 C CA . PHE A 1 86 ? 6.598 -1.88 -10 1 92.56 86 PHE A CA 1
ATOM 683 C C . PHE A 1 86 ? 6.918 -3.107 -10.844 1 92.56 86 PHE A C 1
ATOM 685 O O . PHE A 1 86 ? 6.789 -3.074 -12.07 1 92.56 86 PHE A O 1
ATOM 692 N N . ILE A 1 87 ? 7.289 -4.129 -10.227 1 91.06 87 ILE A N 1
ATOM 693 C CA . ILE A 1 87 ? 7.578 -5.344 -10.977 1 91.06 87 ILE A CA 1
ATOM 694 C C . ILE A 1 87 ? 6.293 -5.887 -11.594 1 91.06 87 ILE A C 1
ATOM 696 O O . ILE A 1 87 ? 6.297 -6.391 -12.719 1 91.06 87 ILE A O 1
ATOM 700 N N . PHE A 1 88 ? 5.238 -5.641 -10.875 1 88.94 88 PHE A N 1
ATOM 701 C CA . PHE A 1 88 ? 4.016 -6.301 -11.32 1 88.94 88 PHE A CA 1
ATOM 702 C C . PHE A 1 88 ? 3.061 -5.297 -11.953 1 88.94 88 PHE A C 1
ATOM 704 O O . PHE A 1 88 ? 2.123 -5.684 -12.656 1 88.94 88 PHE A O 1
ATOM 711 N N . SER A 1 89 ? 3.027 -3.914 -11.648 1 84.44 89 SER A N 1
ATOM 712 C CA . SER A 1 89 ? 2.098 -2.904 -12.148 1 84.44 89 SER A CA 1
ATOM 713 C C . SER A 1 89 ? 2.385 -2.555 -13.602 1 84.44 89 SER A C 1
ATOM 715 O O . SER A 1 89 ? 1.58 -1.888 -14.258 1 84.44 89 SER A O 1
ATOM 717 N N . LYS A 1 90 ? 2.926 -2.949 -14.508 1 80.25 90 LYS A N 1
ATOM 718 C CA . LYS A 1 90 ? 3.275 -2.668 -15.898 1 80.25 90 LYS A CA 1
ATOM 719 C C . LYS A 1 90 ? 3.662 -1.204 -16.078 1 80.25 90 LYS A C 1
ATOM 721 O O . LYS A 1 90 ? 3.779 -0.724 -17.219 1 80.25 90 LYS A O 1
ATOM 726 N N . VAL A 1 91 ? 3.844 -0.46 -15.055 1 88.38 91 VAL A N 1
ATOM 727 C CA . VAL A 1 91 ? 4.234 0.942 -15.156 1 88.38 91 VAL A CA 1
ATOM 728 C C . VAL A 1 91 ? 5.75 1.065 -15.023 1 88.38 91 VAL A C 1
ATOM 730 O O . VAL A 1 91 ? 6.383 0.281 -14.312 1 88.38 91 VAL A O 1
ATOM 733 N N . SER A 1 92 ? 6.254 2.051 -15.734 1 94.5 92 SER A N 1
ATOM 734 C CA . SER A 1 92 ? 7.688 2.295 -15.672 1 94.5 92 SER A CA 1
ATOM 735 C C . SER A 1 92 ? 8.078 2.982 -14.367 1 94.5 92 SER A C 1
ATOM 737 O O . SER A 1 92 ? 7.234 3.594 -13.703 1 94.5 92 SER A O 1
ATOM 739 N N . LEU A 1 93 ? 9.32 2.873 -14.039 1 96.12 93 LEU A N 1
ATOM 740 C CA . LEU A 1 93 ? 9.836 3.457 -12.797 1 96.12 93 LEU A CA 1
ATOM 741 C C . LEU A 1 93 ? 9.812 4.98 -12.867 1 96.12 93 LEU A C 1
ATOM 743 O O . LEU A 1 93 ? 10.289 5.57 -13.844 1 96.12 93 LEU A O 1
ATOM 747 N N . PRO A 1 94 ? 9.258 5.594 -11.852 1 96.19 94 PRO A N 1
ATOM 748 C CA . PRO A 1 94 ? 9.297 7.055 -11.797 1 96.19 94 PRO A CA 1
ATOM 749 C C . PRO A 1 94 ? 10.578 7.59 -11.156 1 96.19 94 PRO A C 1
ATOM 751 O O . PRO A 1 94 ? 10.711 8.797 -10.953 1 96.19 94 PRO A O 1
ATOM 754 N N . MET A 1 95 ? 11.492 6.773 -10.797 1 96.69 95 MET A N 1
ATOM 755 C CA . MET A 1 95 ? 12.672 7.168 -10.039 1 96.69 95 MET A CA 1
ATOM 756 C C . MET A 1 95 ? 13.883 6.32 -10.43 1 96.69 95 MET A C 1
ATOM 758 O O . MET A 1 95 ? 13.719 5.23 -10.992 1 96.69 95 MET A O 1
ATOM 762 N N . ASP A 1 96 ? 14.984 6.855 -10.18 1 97.56 96 ASP A N 1
ATOM 763 C CA . ASP A 1 96 ? 16.219 6.078 -10.281 1 97.56 96 ASP A CA 1
ATOM 764 C C . ASP A 1 96 ? 16.484 5.316 -8.984 1 97.56 96 ASP A C 1
ATOM 766 O O . ASP A 1 96 ? 16.203 5.816 -7.891 1 97.56 96 ASP A O 1
ATOM 770 N N . ILE A 1 97 ? 16.969 4.168 -9.086 1 97.81 97 ILE A N 1
ATOM 771 C CA . ILE A 1 97 ? 17.5 3.396 -7.969 1 97.81 97 ILE A CA 1
ATOM 772 C C . ILE A 1 97 ? 19.016 3.395 -8.016 1 97.81 97 ILE A C 1
ATOM 774 O O . ILE A 1 97 ? 19.625 2.896 -8.977 1 97.81 97 ILE A O 1
ATOM 778 N N . ILE A 1 98 ? 19.609 3.902 -6.977 1 98.44 98 ILE A N 1
ATOM 779 C CA . ILE A 1 98 ? 21.031 4.176 -7.004 1 98.44 98 ILE A CA 1
ATOM 780 C C . ILE A 1 98 ? 21.703 3.518 -5.801 1 98.44 98 ILE A C 1
ATOM 782 O O . ILE A 1 98 ? 21.172 3.541 -4.691 1 98.44 98 ILE A O 1
ATOM 786 N N . ALA A 1 99 ? 22.938 2.932 -6.047 1 98.56 99 ALA A N 1
ATOM 787 C CA . ALA A 1 99 ? 23.75 2.426 -4.938 1 98.56 99 ALA A CA 1
ATOM 788 C C . ALA A 1 99 ? 24.375 3.572 -4.152 1 98.56 99 ALA A C 1
ATOM 790 O O . ALA A 1 99 ? 24.984 4.477 -4.738 1 98.56 99 ALA A O 1
ATOM 791 N N . VAL A 1 100 ? 24.234 3.508 -2.867 1 97.81 100 VAL A N 1
ATOM 792 C CA . VAL A 1 100 ? 24.812 4.578 -2.062 1 97.81 100 VAL A CA 1
ATOM 793 C C . VAL A 1 100 ? 26.125 4.109 -1.444 1 97.81 100 VAL A C 1
ATOM 795 O O . VAL A 1 100 ? 26.859 4.906 -0.861 1 97.81 100 VAL A O 1
ATOM 798 N N . GLU A 1 101 ? 26.438 2.914 -1.511 1 98.38 101 GLU A N 1
ATOM 799 C CA . GLU A 1 101 ? 27.688 2.238 -1.159 1 98.38 101 GLU A CA 1
ATOM 800 C C . GLU A 1 101 ? 27.875 0.974 -1.992 1 98.38 101 GLU A C 1
ATOM 802 O O . GLU A 1 101 ? 27.156 0.743 -2.961 1 98.38 101 GLU A O 1
ATOM 807 N N . LYS A 1 102 ? 28.953 0.241 -1.622 1 98.25 102 LYS A N 1
ATOM 808 C CA . LYS A 1 102 ? 29.094 -1.045 -2.299 1 98.25 102 LYS A CA 1
ATOM 809 C C . LYS A 1 102 ? 27.875 -1.935 -2.045 1 98.25 102 LYS A C 1
ATOM 811 O O . LYS A 1 102 ? 27.547 -2.23 -0.894 1 98.25 102 LYS A O 1
ATOM 816 N N . THR A 1 103 ? 27.203 -2.297 -3.145 1 98.06 103 THR A N 1
ATOM 817 C CA . THR A 1 103 ? 25.906 -2.949 -3.039 1 98.06 103 THR A CA 1
ATOM 818 C C . THR A 1 103 ? 25.844 -4.195 -3.918 1 98.06 103 THR A C 1
ATOM 820 O O . THR A 1 103 ? 26.359 -4.195 -5.039 1 98.06 103 THR A O 1
ATOM 823 N N . THR A 1 104 ? 25.297 -5.262 -3.404 1 97.56 104 THR A N 1
ATOM 824 C CA . THR A 1 104 ? 25.094 -6.5 -4.152 1 97.56 104 THR A CA 1
ATOM 825 C C . THR A 1 104 ? 23.609 -6.754 -4.379 1 97.56 104 THR A C 1
ATOM 827 O O . THR A 1 104 ? 22.828 -6.797 -3.424 1 97.56 104 THR A O 1
ATOM 830 N N . ILE A 1 105 ? 23.266 -6.965 -5.691 1 97.12 105 ILE A N 1
ATOM 831 C CA . ILE A 1 105 ? 21.875 -7.129 -6.062 1 97.12 105 ILE A CA 1
ATOM 832 C C . ILE A 1 105 ? 21.672 -8.477 -6.754 1 97.12 105 ILE A C 1
ATOM 834 O O . ILE A 1 105 ? 22.484 -8.867 -7.598 1 97.12 105 ILE A O 1
ATOM 838 N N . LEU A 1 106 ? 20.688 -9.156 -6.316 1 95.12 106 LEU A N 1
ATOM 839 C CA . LEU A 1 106 ? 20.203 -10.328 -7.035 1 95.12 106 LEU A CA 1
ATOM 840 C C . LEU A 1 106 ? 19.031 -9.961 -7.938 1 95.12 106 LEU A C 1
ATOM 842 O O . LEU A 1 106 ? 18.062 -9.344 -7.488 1 95.12 106 LEU A O 1
ATOM 846 N N . PHE A 1 107 ? 19.141 -10.281 -9.211 1 94.75 107 PHE A N 1
ATOM 847 C CA . PHE A 1 107 ? 18.062 -10.078 -10.18 1 94.75 107 PHE A CA 1
ATOM 848 C C . PHE A 1 107 ? 17.391 -11.406 -10.516 1 94.75 107 PHE A C 1
ATOM 850 O O . PHE A 1 107 ? 18.047 -12.344 -10.977 1 94.75 107 PHE A O 1
ATOM 857 N N . ILE A 1 108 ? 16.109 -11.422 -10.266 1 91.75 108 ILE A N 1
ATOM 858 C CA . ILE A 1 108 ? 15.336 -12.602 -10.609 1 91.75 108 ILE A CA 1
ATOM 859 C C . ILE A 1 108 ? 14.359 -12.273 -11.734 1 91.75 108 ILE A C 1
ATOM 861 O O . ILE A 1 108 ? 13.531 -11.375 -11.602 1 91.75 108 ILE A O 1
ATOM 865 N N . LYS A 1 109 ? 14.406 -12.984 -12.789 1 91 109 LYS A N 1
ATOM 866 C CA . LYS A 1 109 ? 13.508 -12.734 -13.906 1 91 109 LYS A CA 1
ATOM 867 C C . LYS A 1 109 ? 12.047 -12.867 -13.477 1 91 109 LYS A C 1
ATOM 869 O O . LYS A 1 109 ? 11.695 -13.781 -12.734 1 91 109 LYS A O 1
ATOM 874 N N . LYS A 1 110 ? 11.305 -11.953 -13.953 1 89.88 110 LYS A N 1
ATOM 875 C CA . LYS A 1 110 ? 9.875 -11.953 -13.648 1 89.88 110 LYS A CA 1
ATOM 876 C C . LYS A 1 110 ? 9.234 -13.281 -14.016 1 89.88 110 LYS A C 1
ATOM 878 O O . LYS A 1 110 ? 8.414 -13.812 -13.266 1 89.88 110 LYS A O 1
ATOM 883 N N . GLU A 1 111 ? 9.586 -13.852 -15.102 1 88.75 111 GLU A N 1
ATOM 884 C CA . GLU A 1 111 ? 9.023 -15.117 -15.586 1 88.75 111 GLU A CA 1
ATOM 885 C C . GLU A 1 111 ? 9.32 -16.25 -14.617 1 88.75 111 GLU A C 1
ATOM 887 O O . GLU A 1 111 ? 8.508 -17.172 -14.469 1 88.75 111 GLU A O 1
ATOM 892 N N . GLU A 1 112 ? 10.453 -16.188 -14.008 1 87.44 112 GLU A N 1
ATOM 893 C CA . GLU A 1 112 ? 10.812 -17.203 -13.031 1 87.44 112 GLU A CA 1
ATOM 894 C C . GLU A 1 112 ? 9.945 -17.094 -11.781 1 87.44 112 GLU A C 1
ATOM 896 O O . GLU A 1 112 ? 9.578 -18.109 -11.188 1 87.44 112 GLU A O 1
ATOM 901 N N . ILE A 1 113 ? 9.688 -15.914 -11.406 1 88.88 113 ILE A N 1
ATOM 902 C CA . ILE A 1 113 ? 8.812 -15.695 -10.258 1 88.88 113 ILE A CA 1
ATOM 903 C C . ILE A 1 113 ? 7.422 -16.25 -10.562 1 88.88 113 ILE A C 1
ATOM 905 O O . ILE A 1 113 ? 6.84 -16.969 -9.742 1 88.88 113 ILE A O 1
ATOM 909 N N . PHE A 1 114 ? 6.945 -15.938 -11.742 1 90.75 114 PHE A N 1
ATOM 910 C CA . PHE A 1 114 ? 5.633 -16.422 -12.141 1 90.75 114 PHE A CA 1
ATOM 911 C C . PHE A 1 114 ? 5.602 -17.953 -12.133 1 90.75 114 PHE A C 1
ATOM 913 O O . PHE A 1 114 ? 4.641 -18.547 -11.656 1 90.75 114 PHE A O 1
ATOM 920 N N . SER A 1 115 ? 6.66 -18.5 -12.664 1 89.19 115 SER A N 1
ATOM 921 C CA . SER A 1 115 ? 6.746 -19.953 -12.703 1 89.19 115 SER A CA 1
ATOM 922 C C . SER A 1 115 ? 6.715 -20.562 -11.305 1 89.19 115 SER A C 1
ATOM 924 O O . SER A 1 115 ? 6 -21.531 -11.055 1 89.19 115 SER A O 1
ATOM 926 N N . LEU A 1 116 ? 7.434 -19.953 -10.43 1 87.5 116 LEU A N 1
ATOM 927 C CA . LEU A 1 116 ? 7.484 -20.438 -9.055 1 87.5 116 LEU A CA 1
ATOM 928 C C . LEU A 1 116 ? 6.129 -20.297 -8.375 1 87.5 116 LEU A C 1
ATOM 930 O O . LEU A 1 116 ? 5.691 -21.188 -7.648 1 87.5 116 LEU A O 1
ATOM 934 N N . LEU A 1 117 ? 5.516 -19.203 -8.625 1 91.88 117 LEU A N 1
ATOM 935 C CA . LEU A 1 117 ? 4.207 -18.938 -8.031 1 91.88 117 LEU A CA 1
ATOM 936 C C . LEU A 1 117 ? 3.172 -19.938 -8.531 1 91.88 117 LEU A C 1
ATOM 938 O O . LEU A 1 117 ? 2.287 -20.359 -7.781 1 91.88 117 LEU A O 1
ATOM 942 N N . MET A 1 118 ? 3.305 -20.375 -9.695 1 92.75 118 MET A N 1
ATOM 943 C CA . MET A 1 118 ? 2.324 -21.266 -10.297 1 92.75 118 MET A CA 1
ATOM 944 C C . MET A 1 118 ? 2.592 -22.719 -9.898 1 92.75 118 MET A C 1
ATOM 946 O O . MET A 1 118 ? 1.668 -23.531 -9.836 1 92.75 118 MET A O 1
ATOM 950 N N . LYS A 1 119 ? 3.818 -23.062 -9.562 1 88.44 119 LYS A N 1
ATOM 951 C CA . LYS A 1 119 ? 4.188 -24.453 -9.383 1 88.44 119 LYS A CA 1
ATOM 952 C C . LYS A 1 119 ? 4.324 -24.812 -7.902 1 88.44 119 LYS A C 1
ATOM 954 O O . LYS A 1 119 ? 4.301 -25.984 -7.531 1 88.44 119 LYS A O 1
ATOM 959 N N . ASN A 1 120 ? 4.508 -23.781 -7.129 1 87.69 120 ASN A N 1
ATOM 960 C CA . ASN A 1 120 ? 4.758 -24.016 -5.711 1 87.69 120 ASN A CA 1
ATOM 961 C C . ASN A 1 120 ? 3.742 -23.297 -4.832 1 87.69 120 ASN A C 1
ATOM 963 O O . ASN A 1 120 ? 3.873 -22.094 -4.586 1 87.69 120 ASN A O 1
ATOM 967 N N . LYS A 1 121 ? 2.865 -24.047 -4.293 1 88.75 121 LYS A N 1
ATOM 968 C CA . LYS A 1 121 ? 1.774 -23.484 -3.502 1 88.75 121 LYS A CA 1
ATOM 969 C C . LYS A 1 121 ? 2.307 -22.766 -2.264 1 88.75 121 LYS A C 1
ATOM 971 O O . LYS A 1 121 ? 1.815 -21.703 -1.902 1 88.75 121 LYS A O 1
ATOM 976 N N . GLU A 1 122 ? 3.225 -23.391 -1.663 1 85.62 122 GLU A N 1
ATOM 977 C CA . GLU A 1 122 ? 3.803 -22.781 -0.469 1 85.62 122 GLU A CA 1
ATOM 978 C C . GLU A 1 122 ? 4.418 -21.422 -0.784 1 85.62 122 GLU A C 1
ATOM 980 O O . GLU A 1 122 ? 4.227 -20.469 -0.036 1 85.62 122 GLU A O 1
ATOM 985 N N . PHE A 1 123 ? 5.133 -21.328 -1.9 1 86.94 123 PHE A N 1
ATOM 986 C CA . PHE A 1 123 ? 5.727 -20.062 -2.322 1 86.94 123 PHE A CA 1
ATOM 987 C C . PHE A 1 123 ? 4.645 -19.031 -2.617 1 86.94 123 PHE A C 1
ATOM 989 O O . PHE A 1 123 ? 4.762 -17.859 -2.223 1 86.94 123 PHE A O 1
ATOM 996 N N . LEU A 1 124 ? 3.656 -19.484 -3.254 1 91.38 124 LEU A N 1
ATOM 997 C CA . LEU A 1 124 ? 2.543 -18.594 -3.572 1 91.38 124 LEU A CA 1
ATOM 998 C C . LEU A 1 124 ? 1.931 -18.016 -2.303 1 91.38 124 LEU A C 1
ATOM 1000 O O . LEU A 1 124 ? 1.725 -16.812 -2.207 1 91.38 124 LEU A O 1
ATOM 1004 N N . GLU A 1 125 ? 1.721 -18.844 -1.344 1 89 125 GLU A N 1
ATOM 1005 C CA . GLU A 1 125 ? 1.092 -18.422 -0.097 1 89 125 GLU A CA 1
ATOM 1006 C C . GLU A 1 125 ? 1.968 -17.422 0.651 1 89 125 GLU A C 1
ATOM 1008 O O . GLU A 1 125 ? 1.479 -16.391 1.131 1 89 125 GLU A O 1
ATOM 1013 N N . ILE A 1 126 ? 3.193 -17.719 0.715 1 87.12 126 ILE A N 1
ATOM 1014 C CA . ILE A 1 126 ? 4.125 -16.844 1.421 1 87.12 126 ILE A CA 1
ATOM 1015 C C . ILE A 1 126 ? 4.242 -15.508 0.686 1 87.12 126 ILE A C 1
ATOM 1017 O O . ILE A 1 126 ? 4.27 -14.445 1.312 1 87.12 126 ILE A O 1
ATOM 1021 N N . PHE A 1 127 ? 4.32 -15.617 -0.619 1 90.56 127 PHE A N 1
ATOM 1022 C CA . PHE A 1 127 ? 4.414 -14.414 -1.439 1 90.56 127 PHE A CA 1
ATOM 1023 C C . PHE A 1 127 ? 3.207 -13.508 -1.219 1 90.56 127 PHE A C 1
ATOM 1025 O O . PHE A 1 127 ? 3.359 -12.32 -0.941 1 90.56 127 PHE A O 1
ATOM 1032 N N . LEU A 1 128 ? 2.102 -14.062 -1.263 1 91.81 128 LEU A N 1
ATOM 1033 C CA . LEU A 1 128 ? 0.874 -13.289 -1.122 1 91.81 128 LEU A CA 1
ATOM 1034 C C . LEU A 1 128 ? 0.708 -12.789 0.309 1 91.81 128 LEU A C 1
ATOM 1036 O O . LEU A 1 128 ? 0.172 -11.703 0.532 1 91.81 128 LEU A O 1
ATOM 1040 N N . GLU A 1 129 ? 1.122 -13.57 1.219 1 90.69 129 GLU A N 1
ATOM 1041 C CA . GLU A 1 129 ? 1.119 -13.102 2.602 1 90.69 129 GLU A CA 1
ATOM 1042 C C . GLU A 1 129 ? 1.967 -11.844 2.758 1 90.69 129 GLU A C 1
ATOM 1044 O O . GLU A 1 129 ? 1.546 -10.883 3.404 1 90.69 129 GLU A O 1
ATOM 1049 N N . ASN A 1 130 ? 3.098 -11.875 2.201 1 88.56 130 ASN A N 1
ATOM 1050 C CA . ASN A 1 130 ? 3.99 -10.727 2.271 1 88.56 130 ASN A CA 1
ATOM 1051 C C . ASN A 1 130 ? 3.395 -9.508 1.567 1 88.56 130 ASN A C 1
ATOM 1053 O O . ASN A 1 130 ? 3.488 -8.391 2.07 1 88.56 130 ASN A O 1
ATOM 1057 N N . ILE A 1 131 ? 2.852 -9.758 0.483 1 90.19 131 ILE A N 1
ATOM 1058 C CA . ILE A 1 131 ? 2.211 -8.68 -0.263 1 90.19 131 ILE A CA 1
ATOM 1059 C C . ILE A 1 131 ? 1.031 -8.125 0.536 1 90.19 131 ILE A C 1
ATOM 1061 O O . ILE A 1 131 ? 0.848 -6.914 0.625 1 90.19 131 ILE A O 1
ATOM 1065 N N . GLY A 1 132 ? 0.236 -9.008 1.016 1 91.75 132 GLY A N 1
ATOM 1066 C CA . GLY A 1 132 ? -0.866 -8.578 1.864 1 91.75 132 GLY A CA 1
ATOM 1067 C C . GLY A 1 132 ? -0.419 -7.742 3.049 1 91.75 132 GLY A C 1
ATOM 1068 O O . GLY A 1 132 ? -1.012 -6.703 3.34 1 91.75 132 GLY A O 1
ATOM 1069 N N . ASN A 1 133 ? 0.599 -8.203 3.668 1 90.75 133 ASN A N 1
ATOM 1070 C CA . ASN A 1 133 ? 1.165 -7.461 4.789 1 90.75 133 ASN A CA 1
ATOM 1071 C C . ASN A 1 133 ? 1.635 -6.074 4.355 1 90.75 133 ASN A C 1
ATOM 1073 O O . ASN A 1 133 ? 1.462 -5.102 5.09 1 90.75 133 ASN A O 1
ATOM 1077 N N . LYS A 1 134 ? 2.215 -6.043 3.217 1 91.12 134 LYS A N 1
ATOM 1078 C CA . LYS A 1 134 ? 2.686 -4.762 2.695 1 91.12 134 LYS A CA 1
ATOM 1079 C C . LYS A 1 134 ? 1.52 -3.811 2.438 1 91.12 134 LYS A C 1
ATOM 1081 O O . LYS A 1 134 ? 1.578 -2.635 2.803 1 91.12 134 LYS A O 1
ATOM 1086 N N . VAL A 1 135 ? 0.532 -4.32 1.865 1 93.38 135 VAL A N 1
ATOM 1087 C CA . VAL A 1 135 ? -0.663 -3.529 1.593 1 93.38 135 VAL A CA 1
ATOM 1088 C C . VAL A 1 135 ? -1.259 -3.025 2.904 1 93.38 135 VAL A C 1
ATOM 1090 O O . VAL A 1 135 ? -1.571 -1.839 3.037 1 93.38 135 VAL A O 1
ATOM 1093 N N . ASN A 1 136 ? -1.38 -3.918 3.807 1 93.25 136 ASN A N 1
ATOM 1094 C CA . ASN A 1 136 ? -1.924 -3.535 5.105 1 93.25 136 ASN A CA 1
ATOM 1095 C C . ASN A 1 136 ? -1.051 -2.49 5.793 1 93.25 136 ASN A C 1
ATOM 1097 O O . ASN A 1 136 ? -1.563 -1.543 6.391 1 93.25 136 ASN A O 1
ATOM 1101 N N . PHE A 1 137 ? 0.196 -2.707 5.699 1 92.56 137 PHE A N 1
ATOM 1102 C CA . PHE A 1 137 ? 1.138 -1.777 6.309 1 92.56 137 PHE A CA 1
ATOM 1103 C C . PHE A 1 137 ? 0.971 -0.378 5.73 1 92.56 137 PHE A C 1
ATOM 1105 O O . PHE A 1 137 ? 0.842 0.597 6.473 1 92.56 137 PHE A O 1
ATOM 1112 N N . LEU A 1 138 ? 0.986 -0.283 4.461 1 93.75 138 LEU A N 1
ATOM 1113 C CA . LEU A 1 138 ? 0.863 1.005 3.789 1 93.75 138 LEU A CA 1
ATOM 1114 C C . LEU A 1 138 ? -0.485 1.651 4.094 1 93.75 138 LEU A C 1
ATOM 1116 O O . LEU A 1 138 ? -0.558 2.857 4.34 1 93.75 138 LEU A O 1
ATOM 1120 N N . SER A 1 139 ? -1.531 0.868 4.078 1 93.19 139 SER A N 1
ATOM 1121 C CA . SER A 1 139 ? -2.863 1.372 4.395 1 93.19 139 SER A CA 1
ATOM 1122 C C . SER A 1 139 ? -2.928 1.913 5.816 1 93.19 139 SER A C 1
ATOM 1124 O O . SER A 1 139 ? -3.484 2.986 6.055 1 93.19 139 SER A O 1
ATOM 1126 N N . ASN A 1 140 ? -2.371 1.177 6.691 1 93.38 140 ASN A N 1
ATOM 1127 C CA . ASN A 1 140 ? -2.328 1.603 8.086 1 93.38 140 ASN A CA 1
ATOM 1128 C C . ASN A 1 140 ? -1.517 2.885 8.258 1 93.38 140 ASN A C 1
ATOM 1130 O O . ASN A 1 140 ? -1.914 3.781 9 1 93.38 140 ASN A O 1
ATOM 1134 N N . LYS A 1 141 ? -0.409 2.898 7.621 1 94.38 141 LYS A N 1
ATOM 1135 C CA . LYS A 1 141 ? 0.437 4.086 7.695 1 94.38 141 LYS A CA 1
ATOM 1136 C C . LYS A 1 141 ? -0.312 5.324 7.215 1 94.38 141 LYS A C 1
ATOM 1138 O O . LYS A 1 141 ? -0.199 6.395 7.816 1 94.38 141 LYS A O 1
ATOM 1143 N N . LEU A 1 142 ? -1.081 5.199 6.215 1 93.69 142 LEU A N 1
ATOM 1144 C CA . LEU A 1 142 ? -1.886 6.301 5.699 1 93.69 142 LEU A CA 1
ATOM 1145 C C . LEU A 1 142 ? -2.883 6.781 6.75 1 93.69 142 LEU A C 1
ATOM 1147 O O . LEU A 1 142 ? -3.057 7.988 6.938 1 93.69 142 LEU A O 1
ATOM 1151 N N . GLN A 1 143 ? -3.508 5.871 7.398 1 92.31 143 GLN A N 1
ATOM 1152 C CA . GLN A 1 143 ? -4.477 6.219 8.43 1 92.31 143 GLN A CA 1
ATOM 1153 C C . GLN A 1 143 ? -3.797 6.902 9.617 1 92.31 143 GLN A C 1
ATOM 1155 O O . GLN A 1 143 ? -4.277 7.922 10.109 1 92.31 143 GLN A O 1
ATOM 1160 N N . ILE A 1 144 ? -2.717 6.379 10.008 1 93.12 144 ILE A N 1
ATOM 1161 C CA . ILE A 1 144 ? -1.984 6.875 11.172 1 93.12 144 ILE A CA 1
ATOM 1162 C C . ILE A 1 144 ? -1.444 8.273 10.883 1 93.12 144 ILE A C 1
ATOM 1164 O O . ILE A 1 144 ? -1.412 9.133 11.766 1 93.12 144 ILE A O 1
ATOM 1168 N N . ASN A 1 145 ? -1.078 8.492 9.688 1 90.31 145 ASN A N 1
ATOM 1169 C CA . ASN A 1 145 ? -0.499 9.773 9.305 1 90.31 145 ASN A CA 1
ATOM 1170 C C . ASN A 1 145 ? -1.539 10.891 9.328 1 90.31 145 ASN A C 1
ATOM 1172 O O . ASN A 1 145 ? -1.19 12.07 9.266 1 90.31 145 ASN A O 1
ATOM 1176 N N . THR A 1 146 ? -2.799 10.578 9.383 1 87.19 146 THR A N 1
ATOM 1177 C CA . THR A 1 146 ? -3.828 11.602 9.508 1 87.19 146 THR A CA 1
ATOM 1178 C C . THR A 1 146 ? -3.908 12.125 10.938 1 87.19 146 THR A C 1
ATOM 1180 O O . THR A 1 146 ? -4.523 13.164 11.195 1 87.19 146 THR A O 1
ATOM 1183 N N . LEU A 1 147 ? -3.289 11.438 11.836 1 90.38 147 LEU A N 1
ATOM 1184 C CA . LEU A 1 147 ? -3.318 11.805 13.242 1 90.38 147 LEU A CA 1
ATOM 1185 C C . LEU A 1 147 ? -2.209 12.797 13.57 1 90.38 147 LEU A C 1
ATOM 1187 O O . LEU A 1 147 ? -1.117 12.727 13 1 90.38 147 LEU A O 1
ATOM 1191 N N . LYS A 1 148 ? -2.367 13.609 14.523 1 88.75 148 LYS A N 1
ATOM 1192 C CA . LYS A 1 148 ? -1.507 14.773 14.719 1 88.75 148 LYS A CA 1
ATOM 1193 C C . LYS A 1 148 ? -0.417 14.484 15.75 1 88.75 148 LYS A C 1
ATOM 1195 O O . LYS A 1 148 ? 0.714 14.953 15.609 1 88.75 148 LYS A O 1
ATOM 1200 N N . THR A 1 149 ? -0.707 13.734 16.766 1 94.19 149 THR A N 1
ATOM 1201 C CA . THR A 1 149 ? 0.245 13.555 17.859 1 94.19 149 THR A CA 1
ATOM 1202 C C . THR A 1 149 ? 0.664 12.086 17.984 1 94.19 149 THR A C 1
ATOM 1204 O O . THR A 1 149 ? -0.051 11.195 17.516 1 94.19 149 THR A O 1
ATOM 1207 N N . ILE A 1 150 ? 1.79 11.898 18.609 1 96.06 150 ILE A N 1
ATOM 1208 C CA . ILE A 1 150 ? 2.297 10.555 18.828 1 96.06 150 ILE A CA 1
ATOM 1209 C C . ILE A 1 150 ? 1.33 9.781 19.734 1 96.06 150 ILE A C 1
ATOM 1211 O O . ILE A 1 150 ? 1.098 8.586 19.516 1 96.06 150 ILE A O 1
ATOM 1215 N N . ARG A 1 151 ? 0.702 10.422 20.672 1 95.12 151 ARG A N 1
ATOM 1216 C CA . ARG A 1 151 ? -0.267 9.797 21.562 1 95.12 151 ARG A CA 1
ATOM 1217 C C . ARG A 1 151 ? -1.453 9.242 20.781 1 95.12 151 ARG A C 1
ATOM 1219 O O . ARG A 1 151 ? -1.86 8.094 20.984 1 95.12 151 ARG A O 1
ATOM 1226 N N . GLU A 1 152 ? -1.954 10.078 19.906 1 94.38 152 GLU A N 1
ATOM 1227 C CA . GLU A 1 152 ? -3.084 9.664 19.078 1 94.38 152 GLU A CA 1
ATOM 1228 C C . GLU A 1 152 ? -2.729 8.438 18.25 1 94.38 152 GLU A C 1
ATOM 1230 O O . GLU A 1 152 ? -3.539 7.52 18.094 1 94.38 152 GLU A O 1
ATOM 1235 N N . LYS A 1 153 ? -1.54 8.484 17.703 1 95.75 153 LYS A N 1
ATOM 1236 C CA . LYS A 1 153 ? -1.071 7.387 16.875 1 95.75 153 LYS A CA 1
ATOM 1237 C C . LYS A 1 153 ? -0.973 6.09 17.688 1 95.75 153 LYS A C 1
ATOM 1239 O O . LYS A 1 153 ? -1.409 5.035 17.219 1 95.75 153 LYS A O 1
ATOM 1244 N N . ILE A 1 154 ? -0.408 6.203 18.828 1 96.12 154 ILE A N 1
ATOM 1245 C CA . ILE A 1 154 ? -0.292 5.047 19.719 1 96.12 154 ILE A CA 1
ATOM 1246 C C . ILE A 1 154 ? -1.681 4.496 20.031 1 96.12 154 ILE A C 1
ATOM 1248 O O . ILE A 1 154 ? -1.917 3.291 19.922 1 96.12 154 ILE A O 1
ATOM 1252 N N . PHE A 1 155 ? -2.559 5.371 20.328 1 94.31 155 PHE A N 1
ATOM 1253 C CA . PHE A 1 155 ? -3.891 4.934 20.734 1 94.31 155 PHE A CA 1
ATOM 1254 C C . PHE A 1 155 ? -4.621 4.285 19.562 1 94.31 155 PHE A C 1
ATOM 1256 O O . PHE A 1 155 ? -5.297 3.27 19.734 1 94.31 155 PHE A O 1
ATOM 1263 N N . TYR A 1 156 ? -4.52 4.887 18.438 1 94.38 156 TYR A N 1
ATOM 1264 C CA . TYR A 1 156 ? -5.145 4.289 17.266 1 94.38 156 TYR A CA 1
ATOM 1265 C C . TYR A 1 156 ? -4.617 2.879 17.031 1 94.38 156 TYR A C 1
ATOM 1267 O O . TYR A 1 156 ? -5.395 1.953 16.781 1 94.38 156 TYR A O 1
ATOM 1275 N N . TYR A 1 157 ? -3.316 2.744 17.109 1 95.44 157 TYR A N 1
ATOM 1276 C CA . TYR A 1 157 ? -2.67 1.449 16.938 1 95.44 157 TYR A CA 1
ATOM 1277 C C . TYR A 1 157 ? -3.172 0.445 17.969 1 95.44 157 TYR A C 1
ATOM 1279 O O . TYR A 1 157 ? -3.488 -0.698 17.625 1 95.44 157 TYR A O 1
ATOM 1287 N N . LEU A 1 158 ? -3.273 0.892 19.219 1 95.19 158 LEU A N 1
ATOM 1288 C CA . LEU A 1 158 ? -3.732 0.012 20.281 1 95.19 158 LEU A CA 1
ATOM 1289 C C . LEU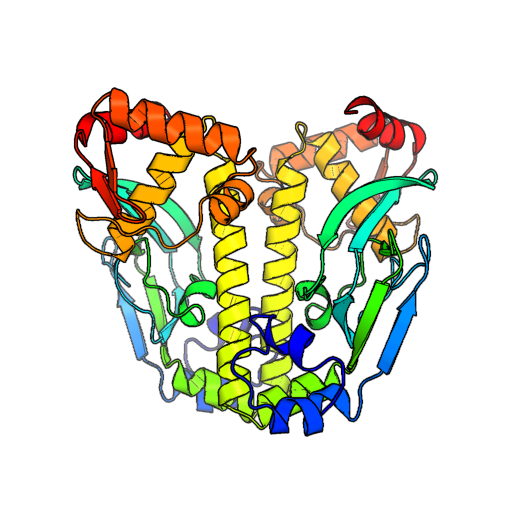 A 1 158 ? -5.191 -0.381 20.078 1 95.19 158 LEU A C 1
ATOM 1291 O O . LEU A 1 158 ? -5.574 -1.521 20.344 1 95.19 158 LEU A O 1
ATOM 1295 N N . ILE A 1 159 ? -5.973 0.514 19.625 1 94.62 159 ILE A N 1
ATOM 1296 C CA . ILE A 1 159 ? -7.375 0.224 19.344 1 94.62 159 ILE A CA 1
ATOM 1297 C C . ILE A 1 159 ? -7.473 -0.829 18.234 1 94.62 159 ILE A C 1
ATOM 1299 O O . ILE A 1 159 ? -8.297 -1.746 18.312 1 94.62 159 ILE A O 1
ATOM 1303 N N . GLN A 1 160 ? -6.656 -0.677 17.234 1 95.06 160 GLN A N 1
ATOM 1304 C CA . GLN A 1 160 ? -6.633 -1.67 16.156 1 95.06 160 GLN A CA 1
ATOM 1305 C C . GLN A 1 160 ? -6.312 -3.059 16.703 1 95.06 160 GLN A C 1
ATOM 1307 O O . GLN A 1 160 ? -6.98 -4.035 16.375 1 95.06 160 GLN A O 1
ATOM 1312 N N . LEU A 1 161 ? -5.297 -3.137 17.531 1 95.25 161 LEU A N 1
ATOM 1313 C CA . LEU A 1 161 ? -4.8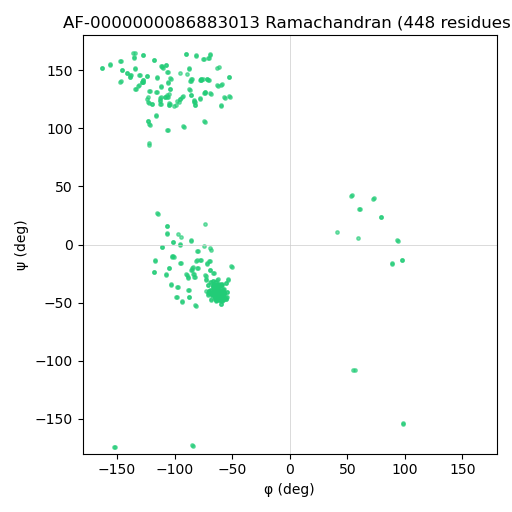95 -4.414 18.109 1 95.25 161 LEU A CA 1
ATOM 1314 C C . LEU A 1 161 ? -5.988 -4.969 19.016 1 95.25 161 LEU A C 1
ATOM 1316 O O . LEU A 1 161 ? -6.234 -6.18 19.031 1 95.25 161 LEU A O 1
ATOM 1320 N N . TYR A 1 162 ? -6.551 -4.023 19.75 1 94.75 162 TYR A N 1
ATOM 1321 C CA . TYR A 1 162 ? -7.676 -4.414 20.594 1 94.75 162 TYR A CA 1
ATOM 1322 C C . TYR A 1 162 ? -8.766 -5.082 19.766 1 94.75 162 TYR A C 1
ATOM 1324 O O . TYR A 1 162 ? -9.289 -6.137 20.141 1 94.75 162 TYR A O 1
ATOM 1332 N N . ASN A 1 163 ? -9.094 -4.492 18.688 1 95.38 163 ASN A N 1
ATOM 1333 C CA . ASN A 1 163 ? -10.125 -5.031 17.812 1 95.38 163 ASN A CA 1
ATOM 1334 C C . ASN A 1 163 ? -9.688 -6.352 17.172 1 95.38 163 ASN A C 1
ATOM 1336 O O . ASN A 1 163 ? -10.5 -7.266 17.016 1 95.38 163 ASN A O 1
ATOM 1340 N N . GLN A 1 164 ? -8.469 -6.508 16.844 1 95.62 164 GLN A N 1
ATOM 1341 C CA . GLN A 1 164 ? -7.941 -7.719 16.234 1 95.62 164 GLN A CA 1
ATOM 1342 C C . GLN A 1 164 ? -7.887 -8.867 17.234 1 95.62 164 GLN A C 1
ATOM 1344 O O . GLN A 1 164 ? -8.219 -10.008 16.891 1 95.62 164 GLN A O 1
ATOM 1349 N N . GLN A 1 165 ? -7.48 -8.516 18.438 1 94.75 165 GLN A N 1
ATOM 1350 C CA . GLN A 1 165 ? -7.199 -9.547 19.438 1 94.75 165 GLN A CA 1
ATOM 1351 C C . GLN A 1 165 ? -8.414 -9.805 20.328 1 94.75 165 GLN A C 1
ATOM 1353 O O . GLN A 1 165 ? -8.461 -10.812 21.031 1 94.75 165 GLN A O 1
ATOM 1358 N N . MET A 1 166 ? -9.289 -8.945 20.297 1 91.94 166 MET A N 1
ATOM 1359 C CA . MET A 1 166 ? -10.508 -9.07 21.078 1 91.94 166 MET A CA 1
ATOM 1360 C C . MET A 1 166 ? -10.18 -9.305 22.547 1 91.94 166 MET A C 1
ATOM 1362 O O . MET A 1 166 ? -10.75 -10.188 23.188 1 91.94 166 MET A O 1
ATOM 1366 N N . SER A 1 167 ? -9.195 -8.57 23.031 1 87.81 167 SER A N 1
ATOM 1367 C CA . SER A 1 167 ? -8.742 -8.703 24.406 1 87.81 167 SER A CA 1
ATOM 1368 C C . SER A 1 167 ? -8.281 -7.363 24.984 1 87.81 167 SER A C 1
ATOM 1370 O O . SER A 1 167 ? -7.789 -6.512 24.234 1 87.81 167 SER A O 1
ATOM 1372 N N . ASP A 1 168 ? -8.438 -7.219 26.266 1 83.62 168 ASP A N 1
ATOM 1373 C CA . ASP A 1 168 ? -7.969 -6.02 26.953 1 83.62 168 ASP A CA 1
ATOM 1374 C C . ASP A 1 168 ? -6.465 -6.09 27.203 1 83.62 168 ASP A C 1
ATOM 1376 O O . ASP A 1 168 ? -5.84 -5.078 27.531 1 83.62 168 ASP A O 1
ATOM 1380 N N . LYS A 1 169 ? -6.066 -7.25 27.156 1 89.69 169 LYS A N 1
ATOM 1381 C CA . LYS A 1 169 ? -4.621 -7.445 27.203 1 89.69 169 LYS A CA 1
ATOM 1382 C C . LYS A 1 169 ? -4.023 -7.488 25.812 1 89.69 169 LYS A C 1
ATOM 1384 O O . LYS A 1 169 ? -4.035 -8.539 25.156 1 89.69 169 LYS A O 1
ATOM 1389 N N . ILE A 1 170 ? -3.475 -6.395 25.484 1 95.75 170 ILE A N 1
ATOM 1390 C CA . ILE A 1 170 ? -3.051 -6.238 24.094 1 95.75 170 ILE A CA 1
ATOM 1391 C C . ILE A 1 170 ? -1.594 -6.668 23.953 1 95.75 170 ILE A C 1
ATOM 1393 O O . ILE A 1 170 ? -0.731 -6.234 24.719 1 95.75 170 ILE A O 1
ATOM 1397 N N . VAL A 1 171 ? -1.377 -7.523 23.031 1 95.94 171 VAL A N 1
ATOM 1398 C CA . VAL A 1 171 ? -0.014 -7.934 22.719 1 95.94 171 VAL A CA 1
ATOM 1399 C C . VAL A 1 171 ? 0.472 -7.18 21.469 1 95.94 171 VAL A C 1
ATOM 1401 O O . VAL A 1 171 ? -0.124 -7.289 20.406 1 95.94 171 VAL A O 1
ATOM 1404 N N . LEU A 1 172 ? 1.521 -6.426 21.641 1 94.94 172 LEU A N 1
ATOM 1405 C CA . LEU A 1 172 ? 2.086 -5.695 20.516 1 94.94 172 LEU A CA 1
ATOM 1406 C C . LEU A 1 172 ? 2.58 -6.656 19.438 1 94.94 172 LEU A C 1
ATOM 1408 O O . LEU A 1 172 ? 3.199 -7.68 19.75 1 94.94 172 LEU A O 1
ATOM 1412 N N . GLN A 1 173 ? 2.301 -6.344 18.25 1 91.31 173 GLN A N 1
ATOM 1413 C CA . GLN A 1 173 ? 2.678 -7.199 17.125 1 91.31 173 GLN A CA 1
ATOM 1414 C C . GLN A 1 173 ? 3.9 -6.648 16.391 1 91.31 173 GLN A C 1
ATOM 1416 O O . GLN A 1 173 ? 4.445 -7.301 15.508 1 91.31 173 GLN A O 1
ATOM 1421 N N . ASN A 1 174 ? 4.309 -5.52 16.656 1 91.75 174 ASN A N 1
ATOM 1422 C CA . ASN A 1 174 ? 5.457 -4.844 16.062 1 91.75 174 ASN A CA 1
ATOM 1423 C C . ASN A 1 174 ? 6.457 -4.391 17.125 1 91.75 174 ASN A C 1
ATOM 1425 O O . ASN A 1 174 ? 6.066 -4.039 18.234 1 91.75 174 ASN A O 1
ATOM 1429 N N . SER A 1 175 ? 7.688 -4.461 16.75 1 91.75 175 SER A N 1
ATOM 1430 C CA . SER A 1 175 ? 8.711 -3.881 17.625 1 91.75 175 SER A CA 1
ATOM 1431 C C . SER A 1 175 ? 8.602 -2.359 17.656 1 91.75 175 SER A C 1
ATOM 1433 O O . SER A 1 175 ? 7.941 -1.758 16.812 1 91.75 175 SER A O 1
ATOM 1435 N N . LEU A 1 176 ? 9.258 -1.764 18.656 1 92.25 176 LEU A N 1
ATOM 1436 C CA . LEU A 1 176 ? 9.273 -0.307 18.734 1 92.25 176 LEU A CA 1
ATOM 1437 C C . LEU A 1 176 ? 9.898 0.3 17.484 1 92.25 176 LEU A C 1
ATOM 1439 O O . LEU A 1 176 ? 9.477 1.365 17.031 1 92.25 176 LEU A O 1
ATOM 1443 N N . GLU A 1 177 ? 10.859 -0.404 16.953 1 91.19 177 GLU A N 1
ATOM 1444 C CA . GLU A 1 177 ? 11.484 0.041 15.711 1 91.19 177 GLU A CA 1
ATOM 1445 C C . GLU A 1 177 ? 10.5 0.022 14.547 1 91.19 177 GLU A C 1
ATOM 1447 O O . GLU A 1 177 ? 10.406 0.989 13.789 1 91.19 177 GLU A O 1
ATOM 1452 N N . GLU A 1 178 ? 9.805 -0.995 14.438 1 91 178 GLU A N 1
ATOM 1453 C CA . GLU A 1 178 ? 8.805 -1.119 13.383 1 91 178 GLU A CA 1
ATOM 1454 C C . GLU A 1 178 ? 7.695 -0.087 13.555 1 91 178 GLU A C 1
ATOM 1456 O O . GLU A 1 178 ? 7.23 0.497 12.57 1 91 178 GLU A O 1
ATOM 1461 N N . LEU A 1 179 ? 7.316 0.125 14.766 1 95.5 179 LEU A N 1
ATOM 1462 C CA . LEU A 1 179 ? 6.273 1.107 15.039 1 95.5 179 LEU A CA 1
ATOM 1463 C C . LEU A 1 179 ? 6.75 2.516 14.703 1 95.5 179 LEU A C 1
ATOM 1465 O O . LEU A 1 179 ? 5.977 3.334 14.203 1 95.5 179 LEU A O 1
ATOM 1469 N N . SER A 1 180 ? 7.957 2.832 15.047 1 95.12 180 SER A N 1
ATOM 1470 C CA . SER A 1 180 ? 8.508 4.137 14.695 1 95.12 180 SER A CA 1
ATOM 1471 C C . SER A 1 180 ? 8.469 4.371 13.188 1 95.12 180 SER A C 1
ATOM 1473 O O . SER A 1 180 ? 8.188 5.484 12.734 1 95.12 180 SER A O 1
ATOM 1475 N N . GLN A 1 181 ? 8.734 3.34 12.43 1 89.62 181 GLN A N 1
ATOM 1476 C CA . GLN A 1 181 ? 8.648 3.418 10.977 1 89.62 181 GLN A CA 1
ATOM 1477 C C . GLN A 1 181 ? 7.203 3.611 10.523 1 89.62 181 GLN A C 1
ATOM 1479 O O . GLN A 1 181 ? 6.926 4.434 9.656 1 89.62 181 GLN A O 1
ATOM 1484 N N . LEU A 1 182 ? 6.34 2.896 11.156 1 92.94 182 LEU A N 1
ATOM 1485 C CA . LEU A 1 182 ? 4.922 2.986 10.836 1 92.94 182 LEU A CA 1
ATOM 1486 C C . LEU A 1 182 ? 4.383 4.383 11.133 1 92.94 182 LEU A C 1
ATOM 1488 O O . LEU A 1 182 ? 3.602 4.93 10.352 1 92.94 182 LEU A O 1
ATOM 1492 N N . PHE A 1 183 ? 4.875 4.922 12.227 1 94.94 183 PHE A N 1
ATOM 1493 C CA . PHE A 1 183 ? 4.375 6.219 12.664 1 94.94 183 PHE A CA 1
ATOM 1494 C C . PHE A 1 183 ? 5.117 7.352 11.969 1 94.94 183 PHE A C 1
ATOM 1496 O O . PHE A 1 183 ? 4.645 8.492 11.945 1 94.94 183 PHE A O 1
ATOM 1503 N N . GLY A 1 184 ? 6.234 7.043 11.477 1 90.38 184 GLY A N 1
ATOM 1504 C CA . GLY A 1 184 ? 7.07 8.07 10.875 1 90.38 184 GLY A CA 1
ATOM 1505 C C . GLY A 1 184 ? 7.703 8.992 11.898 1 90.38 184 GLY A C 1
ATOM 1506 O O . GLY A 1 184 ? 7.719 10.211 11.719 1 90.38 184 GLY A O 1
ATOM 1507 N N . ILE A 1 185 ? 8.117 8.438 12.938 1 93.19 185 ILE A N 1
ATOM 1508 C CA . ILE A 1 185 ? 8.727 9.234 14 1 93.19 185 ILE A CA 1
ATOM 1509 C C . ILE A 1 185 ? 9.984 8.531 14.508 1 93.19 185 ILE A C 1
ATOM 1511 O O . ILE A 1 185 ? 10.219 7.359 14.203 1 93.19 185 ILE A O 1
ATOM 1515 N N . ALA A 1 186 ? 10.805 9.266 15.234 1 93.94 186 ALA A N 1
ATOM 1516 C CA . ALA A 1 186 ? 12.016 8.695 15.797 1 93.94 186 ALA A CA 1
ATOM 1517 C C . ALA A 1 186 ? 11.688 7.719 16.938 1 93.94 186 ALA A C 1
ATOM 1519 O O . ALA A 1 186 ? 10.789 7.977 17.734 1 93.94 186 ALA A O 1
ATOM 1520 N N . ARG A 1 187 ? 12.469 6.586 17 1 94.25 187 ARG A N 1
ATOM 1521 C CA . ARG A 1 187 ? 12.242 5.543 18 1 94.25 187 ARG A CA 1
ATOM 1522 C C . ARG A 1 187 ? 12.312 6.113 19.422 1 94.25 187 ARG A C 1
ATOM 1524 O O . ARG A 1 187 ? 11.469 5.809 20.25 1 94.25 187 ARG A O 1
ATOM 1531 N N . PRO A 1 188 ? 13.281 7.008 19.734 1 96.25 188 PRO A N 1
ATOM 1532 C CA . PRO A 1 188 ? 13.336 7.551 21.094 1 96.25 188 PRO A CA 1
ATOM 1533 C C . PRO A 1 188 ? 12.102 8.367 21.453 1 96.25 188 PRO A C 1
ATOM 1535 O O . PRO A 1 188 ? 11.664 8.359 22.609 1 96.25 188 PRO A O 1
ATOM 1538 N N . SER A 1 189 ? 11.547 9.094 20.547 1 96.69 189 SER A N 1
ATOM 1539 C CA . SER A 1 189 ? 10.328 9.867 20.781 1 96.69 189 SER A CA 1
ATOM 1540 C C . SER A 1 189 ? 9.148 8.961 21.109 1 96.69 189 SER A C 1
ATOM 1542 O O . SER A 1 189 ? 8.383 9.242 22.031 1 96.69 189 SER A O 1
ATOM 1544 N N . LEU A 1 190 ? 9.07 7.898 20.391 1 96.75 190 LEU A N 1
ATOM 1545 C CA . LEU A 1 190 ? 8.016 6.922 20.625 1 96.75 190 LEU A CA 1
ATOM 1546 C C . LEU A 1 190 ? 8.156 6.293 22 1 96.75 190 LEU A C 1
ATOM 1548 O O . LEU A 1 190 ? 7.172 6.188 22.75 1 96.75 190 LEU A O 1
ATOM 1552 N N . SER A 1 191 ? 9.352 5.855 22.328 1 96.38 191 SER A N 1
ATOM 1553 C CA . SER A 1 191 ? 9.641 5.246 23.609 1 96.38 191 SER A CA 1
ATOM 1554 C C . SER A 1 191 ? 9.281 6.188 24.766 1 96.38 191 SER A C 1
ATOM 1556 O O . SER A 1 191 ? 8.703 5.766 25.766 1 96.38 191 SER A O 1
ATOM 1558 N N . ARG A 1 192 ? 9.633 7.43 24.547 1 97.31 192 ARG A N 1
ATOM 1559 C CA . ARG A 1 192 ? 9.344 8.438 25.562 1 97.31 192 ARG A CA 1
ATOM 1560 C C . ARG A 1 192 ? 7.848 8.555 25.812 1 97.31 192 ARG A C 1
ATOM 1562 O O . ARG A 1 192 ? 7.402 8.617 26.953 1 97.31 192 ARG A O 1
ATOM 1569 N N . VAL A 1 193 ? 7.078 8.617 24.828 1 97.19 193 VAL A N 1
ATOM 1570 C CA . VAL A 1 193 ? 5.637 8.797 24.969 1 97.19 193 VAL A CA 1
ATOM 1571 C C . VAL A 1 193 ? 5.023 7.566 25.641 1 97.19 193 VAL A C 1
ATOM 1573 O O . VAL A 1 193 ? 4.125 7.684 26.469 1 97.19 193 VAL A O 1
ATOM 1576 N N . PHE A 1 194 ? 5.461 6.383 25.297 1 96.56 194 PHE A N 1
ATOM 1577 C CA . PHE A 1 194 ? 5.012 5.18 25.984 1 96.56 194 PHE A CA 1
ATOM 1578 C C . PHE A 1 194 ? 5.293 5.277 27.484 1 96.56 194 PHE A C 1
ATOM 1580 O O . PHE A 1 194 ? 4.441 4.934 28.297 1 96.56 194 PHE A O 1
ATOM 1587 N N . SER A 1 195 ? 6.488 5.688 27.766 1 97.06 195 SER A N 1
ATOM 1588 C CA . SER A 1 195 ? 6.875 5.852 29.172 1 97.06 195 SER A CA 1
ATOM 1589 C C . SER A 1 195 ? 5.98 6.867 29.875 1 97.06 195 SER A C 1
ATOM 1591 O O . SER A 1 195 ? 5.562 6.645 31.016 1 97.06 195 SER A O 1
ATOM 1593 N N . ASP A 1 196 ? 5.754 7.961 29.219 1 97.75 196 ASP A N 1
ATOM 1594 C CA . ASP A 1 196 ? 4.883 8.992 29.766 1 97.75 196 ASP A CA 1
ATOM 1595 C C . ASP A 1 196 ? 3.488 8.445 30.047 1 97.75 196 ASP A C 1
ATOM 1597 O O . ASP A 1 196 ? 2.91 8.719 31.109 1 97.75 196 ASP A O 1
ATOM 1601 N N . LEU A 1 197 ? 2.957 7.715 29.141 1 96.62 197 LEU A N 1
ATOM 1602 C CA . LEU A 1 197 ? 1.624 7.141 29.281 1 96.62 197 LEU A CA 1
ATOM 1603 C C . LEU A 1 197 ? 1.566 6.191 30.484 1 96.62 197 LEU A C 1
ATOM 1605 O O . LEU A 1 197 ? 0.552 6.125 31.172 1 96.62 197 LEU A O 1
ATOM 1609 N N . GLU A 1 198 ? 2.615 5.484 30.672 1 96.31 198 GLU A N 1
ATOM 1610 C CA . GLU A 1 198 ? 2.693 4.582 31.812 1 96.31 198 GLU A CA 1
ATOM 1611 C C . GLU A 1 198 ? 2.758 5.359 33.125 1 96.31 198 GLU A C 1
ATOM 1613 O O . GLU A 1 198 ? 2.053 5.035 34.094 1 96.31 198 GLU A O 1
ATOM 1618 N N . LYS A 1 199 ? 3.586 6.332 33.188 1 97.19 199 LYS A N 1
ATOM 1619 C CA . LYS A 1 199 ? 3.75 7.16 34.375 1 97.19 199 LYS A CA 1
ATOM 1620 C C . LYS A 1 199 ? 2.441 7.852 34.75 1 97.19 199 LYS A C 1
ATOM 1622 O O . LYS A 1 199 ? 2.145 8.039 35.906 1 97.19 199 LYS A O 1
ATOM 1627 N N . GLU A 1 200 ? 1.729 8.195 33.688 1 96.88 200 GLU A N 1
ATOM 1628 C CA . GLU A 1 200 ? 0.462 8.898 33.906 1 96.88 200 GLU A CA 1
ATOM 1629 C C . GLU A 1 200 ? -0.653 7.918 34.281 1 96.88 200 GLU A C 1
ATOM 1631 O O . GLU A 1 200 ? -1.782 8.336 34.531 1 96.88 200 GLU A O 1
ATOM 1636 N N . GLY A 1 201 ? -0.369 6.668 34.25 1 95.56 201 GLY A N 1
ATOM 1637 C CA . GLY A 1 201 ? -1.325 5.645 34.656 1 95.56 201 GLY A CA 1
ATOM 1638 C C . GLY A 1 201 ? -2.363 5.352 33.562 1 95.56 201 GLY A C 1
ATOM 1639 O O . GLY A 1 201 ? -3.48 4.938 33.875 1 95.56 201 GLY A O 1
ATOM 1640 N N . ILE A 1 202 ? -2.012 5.633 32.375 1 94.44 202 ILE A N 1
ATOM 1641 C CA . ILE A 1 202 ? -2.953 5.406 31.297 1 94.44 202 ILE A CA 1
ATOM 1642 C C . ILE A 1 202 ? -2.816 3.977 30.781 1 94.44 202 ILE A C 1
ATOM 1644 O O . ILE A 1 202 ? -3.816 3.33 30.453 1 94.44 202 ILE A O 1
ATOM 1648 N N . ILE A 1 203 ? -1.59 3.539 30.719 1 95.44 203 ILE A N 1
ATOM 1649 C CA . ILE A 1 203 ? -1.333 2.166 30.297 1 95.44 203 ILE A CA 1
ATOM 1650 C C . ILE A 1 203 ? -0.304 1.524 31.219 1 95.44 203 ILE A C 1
ATOM 1652 O O . ILE A 1 203 ? 0.365 2.219 32 1 95.44 203 ILE A O 1
ATOM 1656 N N . LEU A 1 204 ? -0.259 0.202 31.203 1 95.56 204 LEU A N 1
ATOM 1657 C CA . LEU A 1 204 ? 0.813 -0.596 31.781 1 95.56 204 LEU A CA 1
ATOM 1658 C C . LEU A 1 204 ? 1.499 -1.447 30.719 1 95.56 204 LEU A C 1
ATOM 1660 O O . LEU A 1 204 ? 0.843 -2.227 30.031 1 95.56 204 LEU A O 1
ATOM 1664 N N . LYS A 1 205 ? 2.734 -1.236 30.594 1 94.19 205 LYS A N 1
ATOM 1665 C CA . LYS A 1 205 ? 3.486 -1.96 29.578 1 94.19 205 LYS A CA 1
ATOM 1666 C C . LYS A 1 205 ? 4.477 -2.936 30.203 1 94.19 205 LYS A C 1
ATOM 1668 O O . LYS A 1 205 ? 5.289 -2.545 31.047 1 94.19 205 LYS A O 1
ATOM 1673 N N . LYS A 1 206 ? 4.352 -4.18 29.906 1 93.31 206 LYS A N 1
ATOM 1674 C CA . LYS A 1 206 ? 5.289 -5.238 30.281 1 93.31 206 LYS A CA 1
ATOM 1675 C C . LYS A 1 206 ? 5.82 -5.957 29.031 1 93.31 206 LYS A C 1
ATOM 1677 O O . LYS A 1 206 ? 5.164 -6.855 28.5 1 93.31 206 LYS A O 1
ATOM 1682 N N . LYS A 1 207 ? 7.02 -5.68 28.641 1 91.75 207 LYS A N 1
ATOM 1683 C CA . LYS A 1 207 ? 7.598 -6.199 27.406 1 91.75 207 LYS A CA 1
ATOM 1684 C C . LYS A 1 207 ? 6.723 -5.863 26.203 1 91.75 207 LYS A C 1
ATOM 1686 O O . LYS A 1 207 ? 6.535 -4.691 25.875 1 91.75 207 LYS A O 1
ATOM 1691 N N . ASN A 1 208 ? 6.039 -6.906 25.641 1 93.75 208 ASN A N 1
ATOM 1692 C CA . ASN A 1 208 ? 5.23 -6.652 24.453 1 93.75 208 ASN A CA 1
ATOM 1693 C C . ASN A 1 208 ? 3.74 -6.664 24.781 1 93.75 208 ASN A C 1
ATOM 1695 O O . ASN A 1 208 ? 2.904 -6.699 23.875 1 93.75 208 ASN A O 1
ATOM 1699 N N . GLU A 1 209 ? 3.467 -6.574 26.047 1 96.12 209 GLU A N 1
ATOM 1700 C CA . GLU A 1 209 ? 2.066 -6.57 26.453 1 96.12 209 GLU A CA 1
ATOM 1701 C C . GLU A 1 209 ? 1.661 -5.211 27.016 1 96.12 209 GLU A C 1
ATOM 1703 O O . GLU A 1 209 ? 2.4 -4.613 27.812 1 96.12 209 GLU A O 1
ATOM 1708 N N . ILE A 1 210 ? 0.511 -4.73 26.641 1 96.25 210 ILE A N 1
ATOM 1709 C CA . ILE A 1 210 ? -0.022 -3.455 27.094 1 96.25 210 ILE A CA 1
ATOM 1710 C C . ILE A 1 210 ? -1.393 -3.67 27.734 1 96.25 210 ILE A C 1
ATOM 1712 O O . ILE A 1 210 ? -2.281 -4.27 27.125 1 96.25 210 ILE A O 1
ATOM 1716 N N . LYS A 1 211 ? -1.528 -3.229 28.891 1 95.25 211 LYS A N 1
ATOM 1717 C CA . LYS A 1 211 ? -2.828 -3.176 29.547 1 95.25 211 LYS A CA 1
ATOM 1718 C C . LYS A 1 211 ? -3.363 -1.747 29.594 1 95.25 211 LYS A C 1
ATOM 1720 O O . LYS A 1 211 ? -2.65 -0.825 30 1 95.25 211 LYS A O 1
ATOM 1725 N N . ILE A 1 212 ? -4.574 -1.583 29.172 1 92.88 212 ILE A N 1
ATOM 1726 C CA . ILE A 1 212 ? -5.195 -0.262 29.203 1 92.88 212 ILE A CA 1
ATOM 1727 C C . ILE A 1 212 ? -5.773 0.008 30.594 1 92.88 212 ILE A C 1
ATOM 1729 O O . ILE A 1 212 ? -6.637 -0.733 31.062 1 92.88 212 ILE A O 1
ATOM 1733 N N . LEU A 1 213 ? -5.352 1.071 31.188 1 92.44 213 LEU A N 1
ATOM 1734 C CA . LEU A 1 213 ? -5.777 1.379 32.531 1 92.44 213 LEU A CA 1
ATOM 1735 C C . LEU A 1 213 ? -6.84 2.471 32.562 1 92.44 213 LEU A C 1
ATOM 1737 O O . LEU A 1 213 ? -7.727 2.479 33.406 1 92.44 213 LEU A O 1
ATOM 1741 N N . ASN A 1 214 ? -6.738 3.381 31.672 1 90.5 214 ASN A N 1
ATOM 1742 C CA . ASN A 1 214 ? -7.676 4.496 31.578 1 90.5 214 ASN A CA 1
ATOM 1743 C C . ASN A 1 214 ? -8.344 4.566 30.219 1 90.5 214 ASN A C 1
ATOM 1745 O O . ASN A 1 214 ? -7.93 5.348 29.359 1 90.5 214 ASN A O 1
ATOM 1749 N N . LYS A 1 215 ? -9.367 3.877 30.047 1 89.75 215 LYS A N 1
ATOM 1750 C CA . LYS A 1 215 ? -10.078 3.775 28.781 1 89.75 215 LYS A CA 1
ATOM 1751 C C . LYS A 1 215 ? -10.711 5.109 28.391 1 89.75 215 LYS A C 1
ATOM 1753 O O . LYS A 1 215 ? -10.719 5.484 27.219 1 89.75 215 LYS A O 1
ATOM 1758 N N . ASP A 1 216 ? -11.164 5.797 29.359 1 88 216 ASP A N 1
ATOM 1759 C CA . ASP A 1 216 ? -11.844 7.066 29.125 1 88 216 ASP A CA 1
ATOM 1760 C C . ASP A 1 216 ? -10.898 8.102 28.531 1 88 216 ASP A C 1
ATOM 1762 O O . ASP A 1 216 ? -11.297 8.867 27.641 1 88 216 ASP A O 1
ATOM 1766 N N . TYR A 1 217 ? -9.797 8.086 29.062 1 87.62 217 TYR A N 1
ATOM 1767 C CA . TYR A 1 217 ? -8.812 9.031 28.562 1 87.62 217 TYR A CA 1
ATOM 1768 C C . TYR A 1 217 ? -8.586 8.82 27.062 1 87.62 217 TYR A C 1
ATOM 1770 O O . TYR A 1 217 ? -8.578 9.789 26.297 1 87.62 217 TYR A O 1
ATOM 1778 N N . ILE A 1 218 ? -8.484 7.629 26.625 1 85.69 218 ILE A N 1
ATOM 1779 C CA . ILE A 1 218 ? -8.188 7.289 25.234 1 85.69 218 ILE A CA 1
ATOM 1780 C C . ILE A 1 218 ? -9.391 7.602 24.359 1 85.69 218 ILE A C 1
ATOM 1782 O O . ILE A 1 218 ? -9.242 8.195 23.281 1 85.69 218 ILE A O 1
ATOM 1786 N N . SER A 1 219 ? -10.492 7.273 24.844 1 84 219 SER A N 1
ATOM 1787 C CA . SER A 1 219 ? -11.719 7.488 24.078 1 84 219 SER A CA 1
ATOM 1788 C C . SER A 1 219 ? -11.961 8.977 23.828 1 84 219 SER A C 1
ATOM 1790 O O . SER A 1 219 ? -12.422 9.359 22.75 1 84 219 SER A O 1
ATOM 1792 N N . ASN A 1 220 ? -11.664 9.828 24.688 1 81.31 220 ASN A N 1
ATOM 1793 C CA . ASN A 1 220 ? -11.906 11.258 24.609 1 81.31 220 ASN A CA 1
ATOM 1794 C C . ASN A 1 220 ? -10.961 11.93 23.625 1 81.31 220 ASN A C 1
ATOM 1796 O O . ASN A 1 220 ? -11.289 12.969 23.047 1 81.31 220 ASN A O 1
ATOM 1800 N N . LEU A 1 221 ? -9.891 11.344 23.469 1 78.19 221 LEU A N 1
ATOM 1801 C CA . LEU A 1 221 ? -8.898 11.906 22.562 1 78.19 221 LEU A CA 1
ATOM 1802 C C . LEU A 1 221 ? -9.375 11.82 21.109 1 78.19 221 LEU A C 1
ATOM 1804 O O . LEU A 1 221 ? -9.07 12.703 20.297 1 78.19 221 LEU A O 1
ATOM 1808 N N . PHE A 1 222 ? -10.109 10.875 20.703 1 73.81 222 PHE A N 1
ATOM 1809 C CA . PHE A 1 222 ? -10.555 10.664 19.328 1 73.81 222 PHE A CA 1
ATOM 1810 C C . PHE A 1 222 ? -11.875 11.375 19.062 1 73.81 222 PHE A C 1
ATOM 1812 O O . PHE A 1 222 ? -12.234 11.648 17.922 1 73.81 222 PHE A O 1
ATOM 1819 N N . GLU A 1 223 ? -12.727 11.648 20.047 1 62.66 223 GLU A N 1
ATOM 1820 C CA . GLU A 1 223 ? -14 12.352 19.906 1 62.66 223 GLU A CA 1
ATOM 1821 C C . GLU A 1 223 ? -13.781 13.797 19.469 1 62.66 223 GLU A C 1
ATOM 1823 O O . GLU A 1 223 ? -14.57 14.344 18.688 1 62.66 223 GLU A O 1
ATOM 1828 N N . ASN A 1 224 ? -12.852 14.469 20.078 1 50.03 224 ASN A N 1
ATOM 1829 C CA . ASN A 1 224 ? -12.719 15.906 19.891 1 50.03 224 ASN A CA 1
ATOM 1830 C C . ASN A 1 224 ? -12.25 16.25 18.484 1 50.03 224 ASN A C 1
ATOM 1832 O O . ASN A 1 224 ? -12.016 17.422 18.172 1 50.03 224 ASN A O 1
ATOM 1836 N N . LYS A 1 225 ? -11.945 15.359 17.703 1 52.59 225 LYS A N 1
ATOM 1837 C CA . LYS A 1 225 ? -11.523 15.758 16.359 1 52.59 225 LYS A CA 1
ATOM 1838 C C . LYS A 1 225 ? -12.695 15.734 15.383 1 52.59 225 LYS A C 1
ATOM 1840 O O . LYS A 1 225 ? -12.508 15.898 14.18 1 52.59 225 LYS A O 1
ATOM 1845 N N . LYS A 1 226 ? -13.992 15.508 15.773 1 42.25 226 LYS A N 1
ATOM 1846 C CA . LYS A 1 226 ? -15.094 15.898 14.891 1 42.25 226 LYS A CA 1
ATOM 1847 C C . LYS A 1 226 ? -15.312 17.406 14.922 1 42.25 226 LYS A C 1
ATOM 1849 O O . LYS A 1 226 ? -15.266 18.031 15.984 1 42.25 226 LYS A O 1
ATOM 1854 N N . MET B 1 1 ? -25.672 -16.844 -18.266 1 62.97 1 MET B N 1
ATOM 1855 C CA . MET B 1 1 ? -24.703 -15.844 -17.812 1 62.97 1 MET B CA 1
ATOM 1856 C C . MET B 1 1 ? -25.031 -15.367 -16.406 1 62.97 1 MET B C 1
ATOM 1858 O O . MET B 1 1 ? -26.188 -15.039 -16.109 1 62.97 1 MET B O 1
ATOM 1862 N N . HIS B 1 2 ? -24.047 -15.602 -15.523 1 74.31 2 HIS B N 1
ATOM 1863 C CA . HIS B 1 2 ? -24.359 -15.281 -14.133 1 74.31 2 HIS B CA 1
ATOM 1864 C C . HIS B 1 2 ? -24.781 -13.82 -13.984 1 74.31 2 HIS B C 1
ATOM 1866 O O . HIS B 1 2 ? -24.219 -12.938 -14.641 1 74.31 2 HIS B O 1
ATOM 1872 N N . PRO B 1 3 ? -25.844 -13.484 -13.422 1 78.12 3 PRO B N 1
ATOM 1873 C CA . PRO B 1 3 ? -26.422 -12.141 -13.328 1 78.12 3 PRO B CA 1
ATOM 1874 C C . PRO B 1 3 ? -25.422 -11.102 -12.828 1 78.12 3 PRO B C 1
ATOM 1876 O O . PRO B 1 3 ? -25.594 -9.906 -13.078 1 78.12 3 PRO B O 1
ATOM 1879 N N . TYR B 1 4 ? -24.406 -11.547 -12.219 1 83.38 4 TYR B N 1
ATOM 1880 C CA . TYR B 1 4 ? -23.484 -10.586 -11.633 1 83.38 4 TYR B CA 1
ATOM 1881 C C . TYR B 1 4 ? -22.188 -10.492 -12.445 1 83.38 4 TYR B C 1
ATOM 1883 O O . TYR B 1 4 ? -21.219 -9.867 -12.016 1 83.38 4 TYR B O 1
ATOM 1891 N N . LEU B 1 5 ? -22.203 -11.094 -13.562 1 80.88 5 LEU B N 1
ATOM 1892 C CA . LEU B 1 5 ? -21.031 -11.133 -14.43 1 80.88 5 LEU B CA 1
ATOM 1893 C C . LEU B 1 5 ? -20.625 -9.727 -14.844 1 80.88 5 LEU B C 1
ATOM 1895 O O . LEU B 1 5 ? -19.422 -9.414 -14.875 1 80.88 5 LEU B O 1
ATOM 1899 N N . ASN B 1 6 ? -21.578 -8.93 -15.141 1 82.62 6 ASN B N 1
ATOM 1900 C CA . ASN B 1 6 ? -21.297 -7.559 -15.562 1 82.62 6 ASN B CA 1
ATOM 1901 C C . ASN B 1 6 ? -20.625 -6.758 -14.453 1 82.62 6 ASN B C 1
ATOM 1903 O O . ASN B 1 6 ? -19.719 -5.977 -14.711 1 82.62 6 ASN B O 1
ATOM 1907 N N . GLN B 1 7 ? -21.047 -6.977 -13.258 1 85.5 7 GLN B N 1
ATOM 1908 C CA . GLN B 1 7 ? -20.516 -6.242 -12.117 1 85.5 7 GLN B CA 1
ATOM 1909 C C . GLN B 1 7 ? -19.078 -6.664 -11.82 1 85.5 7 GLN B C 1
ATOM 1911 O O . GLN B 1 7 ? -18.219 -5.816 -11.586 1 85.5 7 GLN B O 1
ATOM 1916 N N . ILE B 1 8 ? -18.859 -7.93 -11.938 1 85.25 8 ILE B N 1
ATOM 1917 C CA . ILE B 1 8 ? -17.531 -8.453 -11.594 1 85.25 8 ILE B CA 1
ATOM 1918 C C . ILE B 1 8 ? -16.516 -8.055 -12.664 1 85.25 8 ILE B C 1
ATOM 1920 O O . ILE B 1 8 ? -15.359 -7.797 -12.352 1 85.25 8 ILE B O 1
ATOM 1924 N N . SER B 1 9 ? -16.969 -7.91 -13.852 1 82.56 9 SER B N 1
ATOM 1925 C CA . SER B 1 9 ? -16.094 -7.59 -14.969 1 82.56 9 SER B CA 1
ATOM 1926 C C . SER B 1 9 ? -15.609 -6.145 -14.891 1 82.56 9 SER B C 1
ATOM 1928 O O . SER B 1 9 ? -14.633 -5.781 -15.547 1 82.56 9 SER B O 1
ATOM 1930 N N . LYS B 1 10 ? -16.281 -5.332 -14.086 1 84.25 10 LYS B N 1
ATOM 1931 C CA . LYS B 1 10 ? -15.891 -3.932 -13.914 1 84.25 10 LYS B CA 1
ATOM 1932 C C . LYS B 1 10 ? -14.734 -3.793 -12.93 1 84.25 10 LYS B C 1
ATOM 1934 O O . LYS B 1 10 ? -14.102 -2.736 -12.852 1 84.25 10 LYS B O 1
ATOM 1939 N N . ILE B 1 11 ? -14.508 -4.836 -12.25 1 85.81 11 ILE B N 1
ATOM 1940 C CA . ILE B 1 11 ? -13.422 -4.832 -11.273 1 85.81 11 ILE B CA 1
ATOM 1941 C C . ILE B 1 11 ? -12.109 -5.199 -11.961 1 85.81 11 ILE B C 1
ATOM 1943 O O . ILE B 1 11 ? -12.031 -6.219 -12.656 1 85.81 11 ILE B O 1
ATOM 1947 N N . ASN B 1 12 ? -11.117 -4.387 -11.75 1 76.38 12 ASN B N 1
ATOM 1948 C CA . ASN B 1 12 ? -9.836 -4.543 -12.43 1 76.38 12 ASN B CA 1
ATOM 1949 C C . ASN B 1 12 ? -9.25 -5.938 -12.203 1 76.38 12 ASN B C 1
ATOM 1951 O O . ASN B 1 12 ? -8.648 -6.516 -13.117 1 76.38 12 ASN B O 1
ATOM 1955 N N . LEU B 1 13 ? -9.484 -6.5 -11.102 1 78.94 13 LEU B N 1
ATOM 1956 C CA . LEU B 1 13 ? -8.914 -7.793 -10.734 1 78.94 13 LEU B CA 1
ATOM 1957 C C . LEU B 1 13 ? -9.461 -8.898 -11.625 1 78.94 13 LEU B C 1
ATOM 1959 O O . LEU B 1 13 ? -8.797 -9.914 -11.836 1 78.94 13 LEU B O 1
ATOM 1963 N N . PHE B 1 14 ? -10.664 -8.656 -12.195 1 80.5 14 PHE B N 1
ATOM 1964 C CA . PHE B 1 14 ? -11.32 -9.734 -12.922 1 80.5 14 PHE B CA 1
ATOM 1965 C C . PHE B 1 14 ? -11.484 -9.367 -14.398 1 80.5 14 PHE B C 1
ATOM 1967 O O . PHE B 1 14 ? -11.891 -10.211 -15.211 1 80.5 14 PHE B O 1
ATOM 1974 N N . LYS B 1 15 ? -11.289 -8.133 -14.695 1 74.38 15 LYS B N 1
ATOM 1975 C CA . LYS B 1 15 ? -11.562 -7.594 -16.031 1 74.38 15 LYS B CA 1
ATOM 1976 C C . LYS B 1 15 ? -10.836 -8.398 -17.109 1 74.38 15 LYS B C 1
ATOM 1978 O O . LYS B 1 15 ? -11.359 -8.57 -18.203 1 74.38 15 LYS B O 1
ATOM 1983 N N . SER B 1 16 ? -9.758 -8.961 -16.844 1 69.38 16 SER B N 1
ATOM 1984 C CA . SER B 1 16 ? -8.984 -9.633 -17.875 1 69.38 16 SER B CA 1
ATOM 1985 C C . SER B 1 16 ? -9.289 -11.125 -17.922 1 69.38 16 SER B C 1
ATOM 1987 O O . SER B 1 16 ? -8.797 -11.836 -18.797 1 69.38 16 SER B O 1
ATOM 1989 N N . LEU B 1 17 ? -10.141 -11.523 -17.078 1 75.94 17 LEU B N 1
ATOM 1990 C CA . LEU B 1 17 ? -10.484 -12.945 -17.094 1 75.94 17 LEU B CA 1
ATOM 1991 C C . LEU B 1 17 ? -11.594 -13.227 -18.094 1 75.94 17 LEU B C 1
ATOM 1993 O O . LEU B 1 17 ? -12.469 -12.391 -18.312 1 75.94 17 LEU B O 1
ATOM 1997 N N . SER B 1 18 ? -11.391 -14.336 -18.734 1 75.94 18 SER B N 1
ATOM 1998 C CA . SER B 1 18 ? -12.477 -14.734 -19.625 1 75.94 18 SER B CA 1
ATOM 1999 C C . SER B 1 18 ? -13.766 -14.969 -18.859 1 75.94 18 SER B C 1
ATOM 2001 O O . SER B 1 18 ? -13.734 -15.32 -17.672 1 75.94 18 SER B O 1
ATOM 2003 N N . LEU B 1 19 ? -14.852 -14.766 -19.562 1 77 19 LEU B N 1
ATOM 2004 C CA . LEU B 1 19 ? -16.156 -14.977 -18.953 1 77 19 LEU B CA 1
ATOM 2005 C C . LEU B 1 19 ? -16.312 -16.422 -18.484 1 77 19 LEU B C 1
ATOM 2007 O O . LEU B 1 19 ? -16.906 -16.672 -17.438 1 77 19 LEU B O 1
ATOM 2011 N N . ASP B 1 20 ? -15.727 -17.297 -19.234 1 77.12 20 ASP B N 1
ATOM 2012 C CA . ASP B 1 20 ? -15.797 -18.719 -18.875 1 77.12 20 ASP B CA 1
ATOM 2013 C C . ASP B 1 20 ? -15.055 -18.984 -17.578 1 77.12 20 ASP B C 1
ATOM 2015 O O . ASP B 1 20 ? -15.547 -19.734 -16.719 1 77.12 20 ASP B O 1
ATOM 2019 N N . THR B 1 21 ? -13.945 -18.391 -17.422 1 76 21 THR B N 1
ATOM 2020 C CA . THR B 1 21 ? -13.148 -18.562 -16.219 1 76 21 THR B CA 1
ATOM 2021 C C . THR B 1 21 ? -13.891 -18.031 -14.992 1 76 21 THR B C 1
ATOM 2023 O O . THR B 1 21 ? -13.922 -18.688 -13.945 1 76 21 THR B O 1
ATOM 2026 N N . ILE B 1 22 ? -14.508 -16.906 -15.203 1 79.44 22 ILE B N 1
ATOM 2027 C CA . ILE B 1 22 ? -15.258 -16.297 -14.117 1 79.44 22 ILE B CA 1
ATOM 2028 C C . ILE B 1 22 ? -16.422 -17.203 -13.727 1 79.44 22 ILE B C 1
ATOM 2030 O O . ILE B 1 22 ? -16.641 -17.484 -12.539 1 79.44 22 ILE B O 1
ATOM 2034 N N . GLU B 1 23 ? -17.047 -17.672 -14.672 1 79.5 23 GLU B N 1
ATOM 2035 C CA . GLU B 1 23 ? -18.234 -18.484 -14.414 1 79.5 23 GLU B CA 1
ATOM 2036 C C . GLU B 1 23 ? -17.844 -19.812 -13.773 1 79.5 23 GLU B C 1
ATOM 2038 O O . GLU B 1 23 ? -18.5 -20.266 -12.828 1 79.5 23 GLU B O 1
ATOM 2043 N N . GLN B 1 24 ? -16.797 -20.406 -14.258 1 76.88 24 GLN B N 1
ATOM 2044 C CA . GLN B 1 24 ? -16.453 -21.766 -13.852 1 76.88 24 GLN B CA 1
ATOM 2045 C C . GLN B 1 24 ? -15.68 -21.75 -12.531 1 76.88 24 GLN B C 1
ATOM 2047 O O . GLN B 1 24 ? -15.797 -22.688 -11.734 1 76.88 24 GLN B O 1
ATOM 2052 N N . HIS B 1 25 ? -14.992 -20.672 -12.289 1 76.5 25 HIS B N 1
ATOM 2053 C CA . HIS B 1 25 ? -14.062 -20.766 -11.172 1 76.5 25 HIS B CA 1
ATOM 2054 C C . HIS B 1 25 ? -14.422 -19.766 -10.078 1 76.5 25 HIS B C 1
ATOM 2056 O O . HIS B 1 25 ? -14.047 -19.953 -8.914 1 76.5 25 HIS B O 1
ATOM 2062 N N . ILE B 1 26 ? -15.078 -18.766 -10.43 1 78.5 26 ILE B N 1
ATOM 2063 C CA . ILE B 1 26 ? -15.383 -17.734 -9.438 1 78.5 26 ILE B CA 1
ATOM 2064 C C . ILE B 1 26 ? -16.797 -17.938 -8.898 1 78.5 26 ILE B C 1
ATOM 2066 O O . ILE B 1 26 ? -17 -18.062 -7.691 1 78.5 26 ILE B O 1
ATOM 2070 N N . PHE B 1 27 ? -17.688 -18.172 -9.805 1 77.88 27 PHE B N 1
ATOM 2071 C CA . PHE B 1 27 ? -19.078 -18.203 -9.359 1 77.88 27 PHE B CA 1
ATOM 2072 C C . PHE B 1 27 ? -19.484 -19.594 -8.906 1 77.88 27 PHE B C 1
ATOM 2074 O O . PHE B 1 27 ? -20.344 -19.75 -8.047 1 77.88 27 PHE B O 1
ATOM 2081 N N . LYS B 1 28 ? -18.875 -20.625 -9.453 1 74.81 28 LYS B N 1
ATOM 2082 C CA . LYS B 1 28 ? -19.297 -21.984 -9.18 1 74.81 28 LYS B CA 1
ATOM 2083 C C . LYS B 1 28 ? -19.156 -22.328 -7.695 1 74.81 28 LYS B C 1
ATOM 2085 O O . LYS B 1 28 ? -20.047 -22.922 -7.094 1 74.81 28 LYS B O 1
ATOM 2090 N N . ASP B 1 29 ? -18.156 -21.953 -7.004 1 73.81 29 ASP B N 1
ATOM 2091 C CA . ASP B 1 29 ? -17.922 -22.312 -5.609 1 73.81 29 ASP B CA 1
ATOM 2092 C C . ASP B 1 29 ? -17.969 -21.078 -4.711 1 73.81 29 ASP B C 1
ATOM 2094 O O . ASP B 1 29 ? -17.375 -21.062 -3.631 1 73.81 29 ASP B O 1
ATOM 2098 N N . SER B 1 30 ? -18.734 -20.172 -5.25 1 81.31 30 SER B N 1
ATOM 2099 C CA . SER B 1 30 ? -18.812 -18.938 -4.492 1 81.31 30 SER B CA 1
ATOM 2100 C C . SER B 1 30 ? -20.188 -18.734 -3.877 1 81.31 30 SER B C 1
ATOM 2102 O O . SER B 1 30 ? -21.141 -19.422 -4.25 1 81.31 30 SER B O 1
ATOM 2104 N N . ILE B 1 31 ? -20.234 -18.031 -2.822 1 90.81 31 ILE B N 1
ATOM 2105 C CA . ILE B 1 31 ? -21.469 -17.71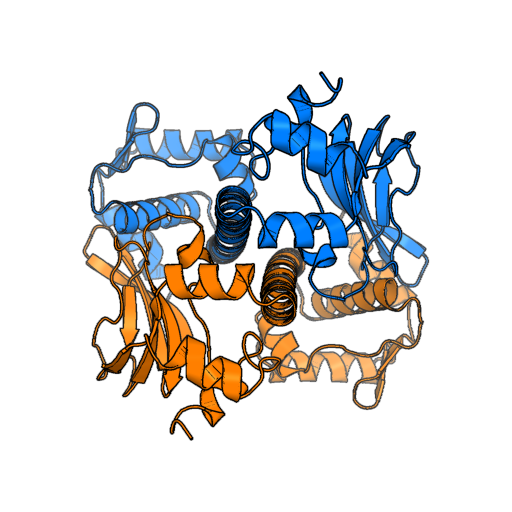9 -2.121 1 90.81 31 ILE B CA 1
ATOM 2106 C C . ILE B 1 31 ? -21.812 -16.234 -2.324 1 90.81 31 ILE B C 1
ATOM 2108 O O . ILE B 1 31 ? -20.953 -15.367 -2.176 1 90.81 31 ILE B O 1
ATOM 2112 N N . ILE B 1 32 ? -23.047 -16.062 -2.783 1 93.81 32 ILE B N 1
ATOM 2113 C CA . ILE B 1 32 ? -23.547 -14.695 -2.91 1 93.81 32 ILE B CA 1
ATOM 2114 C C . ILE B 1 32 ? -24.562 -14.414 -1.81 1 93.81 32 ILE B C 1
ATOM 2116 O O . ILE B 1 32 ? -25.5 -15.188 -1.615 1 93.81 32 ILE B O 1
ATOM 2120 N N . LYS B 1 33 ? -24.359 -13.352 -1.078 1 96.56 33 LYS B N 1
ATOM 2121 C CA . LYS B 1 33 ? -25.266 -12.992 0.016 1 96.56 33 LYS B CA 1
ATOM 2122 C C . LYS B 1 33 ? -25.672 -11.531 -0.071 1 96.56 33 LYS B C 1
ATOM 2124 O O . LYS B 1 33 ? -24.891 -10.68 -0.492 1 96.56 33 LYS B O 1
ATOM 2129 N N . SER B 1 34 ? -26.875 -11.305 0.33 1 97.38 34 SER B N 1
ATOM 2130 C CA . SER B 1 34 ? -27.375 -9.945 0.451 1 97.38 34 SER B CA 1
ATOM 2131 C C . SER B 1 34 ? -27.422 -9.5 1.908 1 97.38 34 SER B C 1
ATOM 2133 O O . SER B 1 34 ? -27.75 -10.281 2.797 1 97.38 34 SER B O 1
ATOM 2135 N N . PHE B 1 35 ? -27.125 -8.273 2.094 1 98.38 35 PHE B N 1
ATOM 2136 C CA . PHE B 1 35 ? -27.109 -7.676 3.422 1 98.38 35 PHE B CA 1
ATOM 2137 C C . PHE B 1 35 ? -27.969 -6.41 3.449 1 98.38 35 PHE B C 1
ATOM 2139 O O . PHE B 1 35 ? -27.953 -5.629 2.496 1 98.38 35 PHE B O 1
ATOM 2146 N N . GLU B 1 36 ? -28.641 -6.254 4.52 1 98.5 36 GLU B N 1
ATOM 2147 C CA . GLU B 1 36 ? -29.391 -5.023 4.727 1 98.5 36 GLU B CA 1
ATOM 2148 C C . GLU B 1 36 ? -28.547 -3.969 5.434 1 98.5 36 GLU B C 1
ATOM 2150 O O . GLU B 1 36 ? -27.5 -4.285 6.012 1 98.5 36 GLU B O 1
ATOM 2155 N N . LYS B 1 37 ? -29.031 -2.762 5.363 1 98.12 37 LYS B N 1
ATOM 2156 C CA . LYS B 1 37 ? -28.359 -1.668 6.051 1 98.12 37 LYS B CA 1
ATOM 2157 C C . LYS B 1 37 ? -28.109 -2.004 7.52 1 98.12 37 LYS B C 1
ATOM 2159 O O . LYS B 1 37 ? -29.031 -2.445 8.219 1 98.12 37 LYS B O 1
ATOM 2164 N N . GLY B 1 38 ? -26.859 -1.858 7.887 1 97.5 38 GLY B N 1
ATOM 2165 C CA . GLY B 1 38 ? -26.531 -2.043 9.289 1 97.5 38 GLY B CA 1
ATOM 2166 C C . GLY B 1 38 ? -26 -3.43 9.602 1 97.5 38 GLY B C 1
ATOM 2167 O O . GLY B 1 38 ? -25.453 -3.658 10.68 1 97.5 38 GLY B O 1
ATOM 2168 N N . GLU B 1 39 ? -26.141 -4.359 8.711 1 98.31 39 GLU B N 1
ATOM 2169 C CA . GLU B 1 39 ? -25.672 -5.719 8.953 1 98.31 39 GLU B CA 1
ATOM 2170 C C . GLU B 1 39 ? -24.156 -5.82 8.828 1 98.31 39 GLU B C 1
ATOM 2172 O O . GLU B 1 39 ? -23.562 -5.191 7.949 1 98.31 39 GLU B O 1
ATOM 2177 N N . VAL B 1 40 ? -23.609 -6.621 9.688 1 98 40 VAL B N 1
ATOM 2178 C CA . VAL B 1 40 ? -22.172 -6.875 9.664 1 98 40 VAL B CA 1
ATOM 2179 C C . VAL B 1 40 ? -21.844 -7.945 8.625 1 98 40 VAL B C 1
ATOM 2181 O O . VAL B 1 40 ? -22.391 -9.055 8.68 1 98 40 VAL B O 1
ATOM 2184 N N . ILE B 1 41 ? -21.031 -7.613 7.734 1 97.88 41 ILE B N 1
ATOM 2185 C CA . ILE B 1 41 ? -20.578 -8.555 6.711 1 97.88 41 ILE B CA 1
ATOM 2186 C C . ILE B 1 41 ? -19.453 -9.422 7.266 1 97.88 41 ILE B C 1
ATOM 2188 O O . ILE B 1 41 ? -19.484 -10.648 7.141 1 97.88 41 ILE B O 1
ATOM 2192 N N . LYS B 1 42 ? -18.453 -8.828 7.812 1 97.06 42 LYS B N 1
ATOM 2193 C CA . LYS B 1 42 ? -17.375 -9.453 8.562 1 97.06 42 LYS B CA 1
ATOM 2194 C C . LYS B 1 42 ? -17.016 -8.633 9.797 1 97.06 42 LYS B C 1
ATOM 2196 O O . LYS B 1 42 ? -17.047 -7.402 9.758 1 97.06 42 LYS B O 1
ATOM 2201 N N . GLY B 1 43 ? -16.656 -9.344 10.773 1 96.06 43 GLY B N 1
ATOM 2202 C CA . GLY B 1 43 ? -16.453 -8.672 12.047 1 96.06 43 GLY B CA 1
ATOM 2203 C C . GLY B 1 43 ? -14.984 -8.562 12.43 1 96.06 43 GLY B C 1
ATOM 2204 O O . GLY B 1 43 ? -14.164 -9.391 12.023 1 96.06 43 GLY B O 1
ATOM 2205 N N . ARG B 1 44 ? -14.766 -7.551 13.219 1 95.62 44 ARG B N 1
ATOM 2206 C CA . ARG B 1 44 ? -13.445 -7.441 13.82 1 95.62 44 ARG B CA 1
ATOM 2207 C C . ARG B 1 44 ? -13.055 -8.734 14.531 1 95.62 44 ARG B C 1
ATOM 2209 O O . ARG B 1 44 ? -13.914 -9.43 15.07 1 95.62 44 ARG B O 1
ATOM 2216 N N . GLY B 1 45 ? -11.719 -9.047 14.43 1 95.06 45 GLY B N 1
ATOM 2217 C CA . GLY B 1 45 ? -11.234 -10.258 15.062 1 95.06 45 GLY B CA 1
ATOM 2218 C C . GLY B 1 45 ? -11.32 -11.477 14.164 1 95.06 45 GLY B C 1
ATOM 2219 O O . GLY B 1 45 ? -10.68 -12.5 14.422 1 95.06 45 GLY B O 1
ATOM 2220 N N . ASP B 1 46 ? -12.109 -11.352 13.102 1 93.19 46 ASP B N 1
ATOM 2221 C CA . ASP B 1 46 ? -12.25 -12.477 12.172 1 93.19 46 ASP B CA 1
ATOM 2222 C C . ASP B 1 46 ? -11.031 -12.586 11.258 1 93.19 46 ASP B C 1
ATOM 2224 O O . ASP B 1 46 ? -10.477 -11.57 10.828 1 93.19 46 ASP B O 1
ATOM 2228 N N . CYS B 1 47 ? -10.664 -13.812 11 1 91.94 47 CYS B N 1
ATOM 2229 C CA . CYS B 1 47 ? -9.742 -14.07 9.898 1 91.94 47 CYS B CA 1
ATOM 2230 C C . CYS B 1 47 ? -10.5 -14.25 8.586 1 91.94 47 CYS B C 1
ATOM 2232 O O . CYS B 1 47 ? -11.492 -14.977 8.531 1 91.94 47 CYS B O 1
ATOM 2234 N N . LEU B 1 48 ? -10 -13.602 7.625 1 92.25 48 LEU B N 1
ATOM 2235 C CA . LEU B 1 48 ? -10.68 -13.711 6.34 1 92.25 48 LEU B CA 1
ATOM 2236 C C . LEU B 1 48 ? -10.258 -14.977 5.609 1 92.25 48 LEU B C 1
ATOM 2238 O O . LEU B 1 48 ? -9.07 -15.203 5.379 1 92.25 48 LEU B O 1
ATOM 2242 N N . ASN B 1 49 ? -11.219 -15.828 5.324 1 90.31 49 ASN B N 1
ATOM 2243 C CA . ASN B 1 49 ? -10.969 -17.031 4.543 1 90.31 49 ASN B CA 1
ATOM 2244 C C . ASN B 1 49 ? -11.617 -16.953 3.164 1 90.31 49 ASN B C 1
ATOM 2246 O O . ASN B 1 49 ? -11.516 -17.891 2.373 1 90.31 49 ASN B O 1
ATOM 2250 N N . HIS B 1 50 ? -12.289 -15.859 2.986 1 92.44 50 HIS B N 1
ATOM 2251 C CA . HIS B 1 50 ? -12.914 -15.562 1.7 1 92.44 50 HIS B CA 1
ATOM 2252 C C . HIS B 1 50 ? -12.523 -14.172 1.208 1 92.44 50 HIS B C 1
ATOM 2254 O O . HIS B 1 50 ? -12.438 -13.234 1.999 1 92.44 50 HIS B O 1
ATOM 2260 N N . MET B 1 51 ? -12.305 -14.164 -0.055 1 92.94 51 MET B N 1
ATOM 2261 C CA . MET B 1 51 ? -12.273 -12.844 -0.673 1 92.94 51 MET B CA 1
ATOM 2262 C C . MET B 1 51 ? -13.672 -12.258 -0.772 1 92.94 51 MET B C 1
ATOM 2264 O O . MET B 1 51 ? -14.602 -12.93 -1.214 1 92.94 51 MET B O 1
ATOM 2268 N N . ILE B 1 52 ? -13.758 -11.047 -0.336 1 94.94 52 ILE B N 1
ATOM 2269 C CA . ILE B 1 52 ? -15.031 -10.328 -0.387 1 94.94 52 ILE B CA 1
ATOM 2270 C C . ILE B 1 52 ? -15.062 -9.43 -1.624 1 94.94 52 ILE B C 1
ATOM 2272 O O . ILE B 1 52 ? -14.172 -8.609 -1.831 1 94.94 52 ILE B O 1
ATOM 2276 N N . VAL B 1 53 ? -16.094 -9.672 -2.428 1 94.75 53 VAL B N 1
ATOM 2277 C CA . VAL B 1 53 ? -16.312 -8.828 -3.6 1 94.75 53 VAL B CA 1
ATOM 2278 C C . VAL B 1 53 ? -17.625 -8.078 -3.467 1 94.75 53 VAL B C 1
ATOM 2280 O O . VAL B 1 53 ? -18.703 -8.688 -3.49 1 94.75 53 VAL B O 1
ATOM 2283 N N . LEU B 1 54 ? -17.5 -6.785 -3.299 1 96.75 54 LEU B N 1
ATOM 2284 C CA . LEU B 1 54 ? -18.688 -5.934 -3.252 1 96.75 54 LEU B CA 1
ATOM 2285 C C . LEU B 1 54 ? -19.281 -5.762 -4.641 1 96.75 54 LEU B C 1
ATOM 2287 O O . LEU B 1 54 ? -18.75 -5.023 -5.469 1 96.75 54 LEU B O 1
ATOM 2291 N N . LEU B 1 55 ? -20.375 -6.41 -4.883 1 95.38 55 LEU B N 1
ATOM 2292 C CA . LEU B 1 55 ? -20.984 -6.395 -6.207 1 95.38 55 LEU B CA 1
ATOM 2293 C C . LEU B 1 55 ? -21.922 -5.211 -6.363 1 95.38 55 LEU B C 1
ATOM 2295 O O . LEU B 1 55 ? -21.891 -4.512 -7.379 1 95.38 55 LEU B O 1
ATOM 2299 N N . PHE B 1 56 ? -22.734 -5.012 -5.344 1 96.62 56 PHE B N 1
ATOM 2300 C CA . PHE B 1 56 ? -23.688 -3.914 -5.324 1 96.62 56 PHE B CA 1
ATOM 2301 C C . PHE B 1 56 ? -23.781 -3.301 -3.934 1 96.62 56 PHE B C 1
ATOM 2303 O O . PHE B 1 56 ? -23.609 -3.994 -2.93 1 96.62 56 PHE B O 1
ATOM 2310 N N . GLY B 1 57 ? -24.047 -1.961 -3.992 1 97.19 57 GLY B N 1
ATOM 2311 C CA . GLY B 1 57 ? -24.297 -1.281 -2.73 1 97.19 57 GLY B CA 1
ATOM 2312 C C . GLY B 1 57 ? -23.078 -0.548 -2.201 1 97.19 57 GLY B C 1
ATOM 2313 O O . GLY B 1 57 ? -22.281 -0.026 -2.977 1 97.19 57 GLY B O 1
ATOM 2314 N N . LYS B 1 58 ? -23.094 -0.413 -0.848 1 98.19 58 LYS B N 1
ATOM 2315 C CA . LYS B 1 58 ? -22.078 0.378 -0.165 1 98.19 58 LYS B CA 1
ATOM 2316 C C . LYS B 1 58 ? -21.766 -0.2 1.213 1 98.19 58 LYS B C 1
ATOM 2318 O O . LYS B 1 58 ? -22.656 -0.647 1.923 1 98.19 58 LYS B O 1
ATOM 2323 N N . ILE B 1 59 ? -20.453 -0.151 1.487 1 98.31 59 ILE B N 1
ATOM 2324 C CA . ILE B 1 59 ? -20.062 -0.648 2.801 1 98.31 59 ILE B CA 1
ATOM 2325 C C . ILE B 1 59 ? -19.219 0.404 3.518 1 98.31 59 ILE B C 1
ATOM 2327 O O . ILE B 1 59 ? -18.766 1.376 2.902 1 98.31 59 ILE B O 1
ATOM 2331 N N . GLN B 1 60 ? -19.078 0.263 4.762 1 97.88 60 GLN B N 1
ATOM 2332 C CA . GLN B 1 60 ? -18.125 1.053 5.543 1 97.88 60 GLN B CA 1
ATOM 2333 C C . GLN B 1 60 ? -17.344 0.17 6.508 1 97.88 60 GLN B C 1
ATOM 2335 O O . GLN B 1 60 ? -17.797 -0.916 6.871 1 97.88 60 GLN B O 1
ATOM 2340 N N . THR B 1 61 ? -16.188 0.581 6.801 1 96.69 61 THR B N 1
ATOM 2341 C CA . THR B 1 61 ? -15.391 -0.076 7.828 1 96.69 61 THR B CA 1
ATOM 2342 C C . THR B 1 61 ? -15.344 0.764 9.102 1 96.69 61 THR B C 1
ATOM 2344 O O . THR B 1 61 ? -15.281 1.994 9.039 1 96.69 61 THR B O 1
ATOM 2347 N N . GLU B 1 62 ? -15.438 0.064 10.234 1 96.12 62 GLU B N 1
ATOM 2348 C CA . GLU B 1 62 ? -15.477 0.783 11.508 1 96.12 62 GLU B CA 1
ATOM 2349 C C . GLU B 1 62 ? -14.625 0.08 12.562 1 96.12 62 GLU B C 1
ATOM 2351 O O . GLU B 1 62 ? -14.562 -1.15 12.594 1 96.12 62 GLU B O 1
ATOM 2356 N N . ILE B 1 63 ? -14.016 0.831 13.375 1 94 63 ILE B N 1
ATOM 2357 C CA . ILE B 1 63 ? -13.305 0.308 14.539 1 94 63 ILE B CA 1
ATOM 2358 C C . ILE B 1 63 ? -14.039 0.722 15.812 1 94 63 ILE B C 1
ATOM 2360 O O . ILE B 1 63 ? -14.766 1.716 15.828 1 94 63 ILE B O 1
ATOM 2364 N N . VAL B 1 64 ? -13.875 -0.079 16.812 1 93.5 64 VAL B N 1
ATOM 2365 C CA . VAL B 1 64 ? -14.508 0.171 18.109 1 93.5 64 VAL B CA 1
ATOM 2366 C C . VAL B 1 64 ? -13.43 0.414 19.156 1 93.5 64 VAL B C 1
ATOM 2368 O O . VAL B 1 64 ? -12.469 -0.353 19.266 1 93.5 64 VAL B O 1
ATOM 2371 N N . ASP B 1 65 ? -13.617 1.43 19.875 1 92.06 65 ASP B N 1
ATOM 2372 C CA . ASP B 1 65 ? -12.594 1.717 20.875 1 92.06 65 ASP B CA 1
ATOM 2373 C C . ASP B 1 65 ? -12.852 0.931 22.156 1 92.06 65 ASP B C 1
ATOM 2375 O O . ASP B 1 65 ? -13.742 0.08 22.203 1 92.06 65 ASP B O 1
ATOM 2379 N N . PHE B 1 66 ? -12.102 1.189 23.219 1 90.81 66 PHE B N 1
ATOM 2380 C CA . PHE B 1 66 ? -12.117 0.423 24.453 1 90.81 66 PHE B CA 1
ATOM 2381 C C . PHE B 1 66 ? -13.43 0.625 25.203 1 90.81 66 PHE B C 1
ATOM 2383 O O . PHE B 1 66 ? -13.812 -0.204 26.031 1 90.81 66 PHE B O 1
ATOM 2390 N N . ASN B 1 67 ? -14.141 1.704 24.938 1 89.5 67 ASN B N 1
ATOM 2391 C CA . ASN B 1 67 ? -15.398 2.004 25.594 1 89.5 67 ASN B CA 1
ATOM 2392 C C . ASN B 1 67 ? -16.594 1.67 24.719 1 89.5 67 ASN B C 1
ATOM 2394 O O . ASN B 1 67 ? -17.734 2 25.047 1 89.5 67 ASN B O 1
ATOM 2398 N N . GLY B 1 68 ? -16.297 1.153 23.609 1 90.38 68 GLY B N 1
ATOM 2399 C CA . GLY B 1 68 ? -17.375 0.749 22.719 1 90.38 68 GLY B CA 1
ATOM 2400 C C . GLY B 1 68 ? -17.75 1.82 21.719 1 90.38 68 GLY B C 1
ATOM 2401 O O . GLY B 1 68 ? -18.703 1.655 20.953 1 90.38 68 GLY B O 1
ATOM 2402 N N . LYS B 1 69 ? -17.062 2.855 21.719 1 92.12 69 LYS B N 1
ATOM 2403 C CA . LYS B 1 69 ? -17.344 3.912 20.75 1 92.12 69 LYS B CA 1
ATOM 2404 C C . LYS B 1 69 ? -16.922 3.492 19.344 1 92.12 69 LYS B C 1
ATOM 2406 O O . LYS B 1 69 ? -15.844 2.916 19.156 1 92.12 69 LYS B O 1
ATOM 2411 N N . ILE B 1 70 ? -17.781 3.924 18.391 1 92.5 70 ILE B N 1
ATOM 2412 C CA . ILE B 1 70 ? -17.562 3.492 17 1 92.5 70 ILE B CA 1
ATOM 2413 C C . ILE B 1 70 ? -16.953 4.633 16.203 1 92.5 70 ILE B C 1
ATOM 2415 O O . ILE B 1 70 ? -17.391 5.781 16.297 1 92.5 70 ILE B O 1
ATOM 2419 N N . PHE B 1 71 ? -15.914 4.289 15.445 1 90.12 71 PHE B N 1
ATOM 2420 C CA . PHE B 1 71 ? -15.305 5.223 14.5 1 90.12 71 PHE B CA 1
ATOM 2421 C C . PHE B 1 71 ? -15.336 4.664 13.086 1 90.12 71 PHE B C 1
ATOM 2423 O O . PHE B 1 71 ? -14.82 3.576 12.828 1 90.12 71 PHE B O 1
ATOM 2430 N N . VAL B 1 72 ? -15.977 5.43 12.188 1 92.69 72 VAL B N 1
ATOM 2431 C CA . VAL B 1 72 ? -16.016 5.031 10.781 1 92.69 72 VAL B CA 1
ATOM 2432 C C . VAL B 1 72 ? -14.672 5.367 10.125 1 92.69 72 VAL B C 1
ATOM 2434 O O . VAL B 1 72 ? -14.211 6.508 10.195 1 92.69 72 VAL B O 1
ATOM 2437 N N . ILE B 1 73 ? -14.031 4.473 9.516 1 91.06 73 ILE B N 1
ATOM 2438 C CA . ILE B 1 73 ? -12.711 4.648 8.914 1 91.06 73 ILE B CA 1
ATOM 2439 C C . ILE B 1 73 ? -12.859 5.02 7.441 1 91.06 73 ILE B C 1
ATOM 2441 O O . ILE B 1 73 ? -12.227 5.969 6.969 1 91.06 73 ILE B O 1
ATOM 2445 N N . GLU B 1 74 ? -13.672 4.262 6.723 1 91.19 74 GLU B N 1
ATOM 2446 C CA . GLU B 1 74 ? -13.844 4.52 5.293 1 91.19 74 GLU B CA 1
ATOM 2447 C C . GLU B 1 74 ? -15.18 3.982 4.789 1 91.19 74 GLU B C 1
ATOM 2449 O O . GLU B 1 74 ? -15.758 3.076 5.391 1 91.19 74 GLU B O 1
ATOM 2454 N N . GLN B 1 75 ? -15.586 4.59 3.762 1 94.94 75 GLN B N 1
ATOM 2455 C CA . GLN B 1 75 ? -16.734 4.098 3.004 1 94.94 75 GLN B CA 1
ATOM 2456 C C . GLN B 1 75 ? -16.328 3.662 1.601 1 94.94 75 GLN B C 1
ATOM 2458 O O . GLN B 1 75 ? -15.484 4.312 0.965 1 94.94 75 GLN B O 1
ATOM 2463 N N . ILE B 1 76 ? -16.969 2.586 1.126 1 94.94 76 ILE B N 1
ATOM 2464 C CA . ILE B 1 76 ? -16.594 2.014 -0.16 1 94.94 76 ILE B CA 1
ATOM 2465 C C . ILE B 1 76 ? -17.844 1.729 -0.992 1 94.94 76 ILE B C 1
ATOM 2467 O O . ILE B 1 76 ? -18.797 1.111 -0.505 1 94.94 76 ILE B O 1
ATOM 2471 N N . LYS B 1 77 ? -17.797 2.098 -2.189 1 95.06 77 LYS B N 1
ATOM 2472 C CA . LYS B 1 77 ? -18.906 1.868 -3.104 1 95.06 77 LYS B CA 1
ATOM 2473 C C . LYS B 1 77 ? -18.594 0.746 -4.086 1 95.06 77 LYS B C 1
ATOM 2475 O O . LYS B 1 77 ? -17.438 0.551 -4.465 1 95.06 77 LYS B O 1
ATOM 2480 N N . ALA B 1 78 ? -19.578 -0.005 -4.52 1 94.44 78 ALA B N 1
ATOM 2481 C CA . ALA B 1 78 ? -19.453 -1.083 -5.5 1 94.44 78 ALA B CA 1
ATOM 2482 C C . ALA B 1 78 ? -19.188 -0.528 -6.895 1 94.44 78 ALA B C 1
ATOM 2484 O O . ALA B 1 78 ? -19.562 0.609 -7.199 1 94.44 78 ALA B O 1
ATOM 2485 N N . PRO B 1 79 ? -18.688 -1.402 -7.672 1 94.19 79 PRO B N 1
ATOM 2486 C CA . PRO B 1 79 ? -18.047 -2.691 -7.379 1 94.19 79 PRO B CA 1
ATOM 2487 C C . PRO B 1 79 ? -16.609 -2.547 -6.875 1 94.19 79 PRO B C 1
ATOM 2489 O O . PRO B 1 79 ? -15.891 -1.645 -7.305 1 94.19 79 PRO B O 1
ATOM 2492 N N . PHE B 1 80 ? -16.234 -3.35 -5.938 1 92.19 80 PHE B N 1
ATOM 2493 C CA . PHE B 1 80 ? -14.906 -3.193 -5.348 1 92.19 80 PHE B CA 1
ATOM 2494 C C . PHE B 1 80 ? -14.492 -4.453 -4.594 1 92.19 80 PHE B C 1
ATOM 2496 O O . PHE B 1 80 ? -15.352 -5.23 -4.16 1 92.19 80 PHE B O 1
ATOM 2503 N N . VAL B 1 81 ? -13.219 -4.68 -4.52 1 92.5 81 VAL B N 1
ATOM 2504 C CA . VAL B 1 81 ? -12.68 -5.734 -3.668 1 92.5 81 VAL B CA 1
ATOM 2505 C C . VAL B 1 81 ? -12.016 -5.117 -2.438 1 92.5 81 VAL B C 1
ATOM 2507 O O . VAL B 1 81 ? -10.867 -4.68 -2.498 1 92.5 81 VAL B O 1
ATOM 2510 N N . PRO B 1 82 ? -12.719 -5.082 -1.318 1 92.69 82 PRO B N 1
ATOM 2511 C CA . PRO B 1 82 ? -12.125 -4.52 -0.106 1 92.69 82 PRO B CA 1
ATOM 2512 C C . PRO B 1 82 ? -11.219 -5.512 0.625 1 92.69 82 PRO B C 1
ATOM 2514 O O . PRO B 1 82 ? -11.258 -6.711 0.335 1 92.69 82 PRO B O 1
ATOM 2517 N N . ALA B 1 83 ? -10.383 -5.062 1.488 1 90.38 83 ALA B N 1
ATOM 2518 C CA . ALA B 1 83 ? -9.656 -5.82 2.506 1 90.38 83 ALA B CA 1
ATOM 2519 C C . ALA B 1 83 ? -8.758 -6.875 1.866 1 90.38 83 ALA B C 1
ATOM 2521 O O . ALA B 1 83 ? -8.578 -7.961 2.42 1 90.38 83 ALA B O 1
ATOM 2522 N N . ILE B 1 84 ? -8.281 -6.582 0.686 1 88 84 ILE B N 1
ATOM 2523 C CA . ILE B 1 84 ? -7.488 -7.562 -0.044 1 88 84 ILE B CA 1
ATOM 2524 C C . ILE B 1 84 ? -6.223 -7.895 0.748 1 88 84 ILE B C 1
ATOM 2526 O O . ILE B 1 84 ? -5.762 -9.039 0.742 1 88 84 ILE B O 1
ATOM 2530 N N . GLY B 1 85 ? -5.727 -6.934 1.41 1 90.69 85 GLY B N 1
ATOM 2531 C CA . GLY B 1 85 ? -4.547 -7.176 2.227 1 90.69 85 GLY B CA 1
ATOM 2532 C C . GLY B 1 85 ? -4.789 -8.172 3.344 1 90.69 85 GLY B C 1
ATOM 2533 O O . GLY B 1 85 ? -3.908 -8.969 3.676 1 90.69 85 GLY B O 1
ATOM 2534 N N . PHE B 1 86 ? -5.918 -8.258 3.848 1 92.56 86 PHE B N 1
ATOM 2535 C CA . PHE B 1 86 ? -6.223 -9.078 5.016 1 92.56 86 PHE B CA 1
ATOM 2536 C C . PHE B 1 86 ? -6.52 -10.516 4.609 1 92.56 86 PHE B C 1
ATOM 2538 O O . PHE B 1 86 ? -6.379 -11.438 5.414 1 92.56 86 PHE B O 1
ATOM 2545 N N . ILE B 1 87 ? -6.883 -10.695 3.424 1 90.94 87 ILE B N 1
ATOM 2546 C CA . ILE B 1 87 ? -7.148 -12.055 2.967 1 90.94 87 ILE B CA 1
ATOM 2547 C C . ILE B 1 87 ? -5.848 -12.859 2.945 1 90.94 87 ILE B C 1
ATOM 2549 O O . ILE B 1 87 ? -5.832 -14.039 3.289 1 90.94 87 ILE B O 1
ATOM 2553 N N . PHE B 1 88 ? -4.801 -12.148 2.684 1 88.88 88 PHE B N 1
ATOM 2554 C CA . PHE B 1 88 ? -3.568 -12.898 2.461 1 88.88 88 PHE B CA 1
ATOM 2555 C C . PHE B 1 88 ? -2.621 -12.742 3.645 1 88.88 88 PHE B C 1
ATOM 2557 O O . PHE B 1 88 ? -1.688 -13.531 3.807 1 88.88 88 PHE B O 1
ATOM 2564 N N . SER B 1 89 ? -2.619 -11.68 4.5 1 85.06 89 SER B N 1
ATOM 2565 C CA . SER B 1 89 ? -1.682 -11.398 5.586 1 85.06 89 SER B CA 1
ATOM 2566 C C . SER B 1 89 ? -1.929 -12.312 6.781 1 85.06 89 SER B C 1
ATOM 2568 O O . SER B 1 89 ? -1.077 -12.43 7.664 1 85.06 89 SER B O 1
ATOM 2570 N N . LYS B 1 90 ? -2.74 -13.148 6.953 1 79.69 90 LYS B N 1
ATOM 2571 C CA . LYS B 1 90 ? -3.084 -14.055 8.047 1 79.69 90 LYS B CA 1
ATOM 2572 C C . LYS B 1 90 ? -3.451 -13.273 9.312 1 79.69 90 LYS B C 1
ATOM 2574 O O . LYS B 1 90 ? -3.555 -13.852 10.391 1 79.69 90 LYS B O 1
ATOM 2579 N N . VAL B 1 91 ? -3.525 -12.023 9.281 1 88.56 91 VAL B N 1
ATOM 2580 C CA . VAL B 1 91 ? -3.92 -11.227 10.438 1 88.56 91 VAL B CA 1
ATOM 2581 C C . VAL B 1 91 ? -5.438 -11.055 10.453 1 88.56 91 VAL B C 1
ATOM 2583 O O . VAL B 1 91 ? -6.074 -11.008 9.398 1 88.56 91 VAL B O 1
ATOM 2586 N N . SER B 1 92 ? -5.922 -11 11.664 1 94.56 92 SER B N 1
ATOM 2587 C CA . SER B 1 92 ? -7.363 -10.805 11.82 1 94.56 92 SER B CA 1
ATOM 2588 C C . SER B 1 92 ? -7.762 -9.367 11.516 1 94.56 92 SER B C 1
ATOM 2590 O O . SER B 1 92 ? -6.926 -8.461 11.57 1 94.56 92 SER B O 1
ATOM 2592 N N . LEU B 1 93 ? -9.008 -9.188 11.219 1 96.19 93 LEU B N 1
ATOM 2593 C CA . LEU B 1 93 ? -9.523 -7.871 10.883 1 96.19 93 LEU B CA 1
ATOM 2594 C C . LEU B 1 93 ? -9.523 -6.953 12.102 1 96.19 93 LEU B C 1
ATOM 2596 O O . LEU B 1 93 ? -10 -7.336 13.172 1 96.19 93 LEU B O 1
ATOM 2600 N N . PRO B 1 94 ? -8.977 -5.773 11.93 1 96.19 94 PRO B N 1
ATOM 2601 C CA . PRO B 1 94 ? -9.031 -4.801 13.023 1 96.19 94 PRO B CA 1
ATOM 2602 C C . PRO B 1 94 ? -10.32 -3.986 13.023 1 96.19 94 PRO B C 1
ATOM 2604 O O . PRO B 1 94 ? -10.469 -3.057 13.828 1 96.19 94 PRO B O 1
ATOM 2607 N N . MET B 1 95 ? -11.234 -4.246 12.164 1 96.69 95 MET B N 1
ATOM 2608 C CA . MET B 1 95 ? -12.422 -3.422 11.977 1 96.69 95 MET B CA 1
ATOM 2609 C C . MET B 1 95 ? -13.617 -4.273 11.562 1 96.69 95 MET B C 1
ATOM 2611 O O . MET B 1 95 ? -13.445 -5.395 11.078 1 96.69 95 MET B O 1
ATOM 2615 N N . ASP B 1 96 ? -14.727 -3.75 11.805 1 97.56 96 ASP B N 1
ATOM 2616 C CA . ASP B 1 96 ? -15.945 -4.336 11.258 1 97.56 96 ASP B CA 1
ATOM 2617 C C . ASP B 1 96 ? -16.219 -3.824 9.844 1 97.56 96 ASP B C 1
ATOM 2619 O O . ASP B 1 96 ? -15.938 -2.662 9.539 1 97.56 96 ASP B O 1
ATOM 2623 N N . ILE B 1 97 ? -16.688 -4.641 9.023 1 97.88 97 ILE B N 1
ATOM 2624 C CA . ILE B 1 97 ? -17.203 -4.277 7.707 1 97.88 97 ILE B CA 1
ATOM 2625 C C . ILE B 1 97 ? -18.734 -4.336 7.723 1 97.88 97 ILE B C 1
ATOM 2627 O O . ILE B 1 97 ? -19.312 -5.398 7.941 1 97.88 97 ILE B O 1
ATOM 2631 N N . ILE B 1 98 ? -19.328 -3.213 7.445 1 98.38 98 ILE B N 1
ATOM 2632 C CA . ILE B 1 98 ? -20.766 -3.076 7.66 1 98.38 98 ILE B CA 1
ATOM 2633 C C . ILE B 1 98 ? -21.438 -2.576 6.383 1 98.38 98 ILE B C 1
ATOM 2635 O O . ILE B 1 98 ? -20.906 -1.694 5.703 1 98.38 98 ILE B O 1
ATOM 2639 N N . ALA B 1 99 ? -22.656 -3.158 6.082 1 98.56 99 ALA B N 1
ATOM 2640 C CA . ALA B 1 99 ? -23.453 -2.631 4.98 1 98.56 99 ALA B CA 1
ATOM 2641 C C . ALA B 1 99 ? -24.109 -1.307 5.359 1 98.56 99 ALA B C 1
ATOM 2643 O O . ALA B 1 99 ? -24.719 -1.193 6.426 1 98.56 99 ALA B O 1
ATOM 2644 N N . VAL B 1 100 ? -23.953 -0.349 4.5 1 97.75 100 VAL B N 1
ATOM 2645 C CA . VAL B 1 100 ? -24.547 0.946 4.809 1 97.75 100 VAL B CA 1
ATOM 2646 C C . VAL B 1 100 ? -25.859 1.109 4.043 1 97.75 100 VAL B C 1
ATOM 2648 O O . VAL B 1 100 ? -26.609 2.061 4.281 1 97.75 100 VAL B O 1
ATOM 2651 N N . GLU B 1 101 ? -26.156 0.297 3.158 1 98.38 101 GLU B N 1
ATOM 2652 C CA . GLU B 1 101 ? -27.391 0.122 2.402 1 98.38 101 GLU B CA 1
ATOM 2653 C C . GLU B 1 101 ? -27.562 -1.326 1.955 1 98.38 101 GLU B C 1
ATOM 2655 O O . GLU B 1 101 ? -26.828 -2.211 2.396 1 98.38 101 GLU B O 1
ATOM 2660 N N . LYS B 1 102 ? -28.641 -1.518 1.145 1 98.25 102 LYS B N 1
ATOM 2661 C CA . LYS B 1 102 ? -28.766 -2.859 0.581 1 98.25 102 LYS B CA 1
ATOM 2662 C C . LYS B 1 102 ? -27.531 -3.213 -0.257 1 98.25 102 LYS B C 1
ATOM 2664 O O . LYS B 1 102 ? -27.203 -2.508 -1.212 1 98.25 102 LYS B O 1
ATOM 2669 N N . THR B 1 103 ? -26.844 -4.281 0.164 1 98.06 103 THR B N 1
ATOM 2670 C CA . THR B 1 103 ? -25.547 -4.602 -0.394 1 98.06 103 THR B CA 1
ATOM 2671 C C . THR B 1 103 ? -25.469 -6.07 -0.795 1 98.06 103 THR B C 1
ATOM 2673 O O . THR B 1 103 ? -25.969 -6.941 -0.083 1 98.06 103 THR B O 1
ATOM 2676 N N . THR B 1 104 ? -24.906 -6.348 -1.939 1 97.5 104 THR B N 1
ATOM 2677 C CA . THR B 1 104 ? -24.688 -7.711 -2.418 1 97.5 104 THR B CA 1
ATOM 2678 C C . THR B 1 104 ? -23.188 -8.031 -2.459 1 97.5 104 THR B C 1
ATOM 2680 O O . THR B 1 104 ? -22.422 -7.309 -3.09 1 97.5 104 THR B O 1
ATOM 2683 N N . ILE B 1 105 ? -22.859 -9.172 -1.775 1 97.06 105 ILE B N 1
ATOM 2684 C CA . ILE B 1 105 ? -21.453 -9.555 -1.655 1 97.06 105 ILE B CA 1
ATOM 2685 C C . ILE B 1 105 ? -21.234 -10.938 -2.252 1 97.06 105 ILE B C 1
ATOM 2687 O O . ILE B 1 105 ? -22.031 -11.852 -2.027 1 97.06 105 ILE B O 1
ATOM 2691 N N . LEU B 1 106 ? -20.234 -11.016 -3.057 1 95.06 106 LEU B N 1
ATOM 2692 C CA . LEU B 1 106 ? -19.719 -12.312 -3.498 1 95.06 106 LEU B CA 1
ATOM 2693 C C . LEU B 1 106 ? -18.547 -12.766 -2.631 1 95.06 106 LEU B C 1
ATOM 2695 O O . LEU B 1 106 ? -17.594 -12.008 -2.428 1 95.06 106 LEU B O 1
ATOM 2699 N N . PHE B 1 107 ? -18.656 -13.961 -2.068 1 94.62 107 PHE B N 1
ATOM 2700 C CA . PHE B 1 107 ? -17.594 -14.57 -1.291 1 94.62 107 PHE B CA 1
ATOM 2701 C C . PHE B 1 107 ? -16.891 -15.664 -2.094 1 94.62 107 PHE B C 1
ATOM 2703 O O . PHE B 1 107 ? -17.531 -16.609 -2.539 1 94.62 107 PHE B O 1
ATOM 2710 N N . ILE B 1 108 ? -15.609 -15.461 -2.254 1 91.62 108 ILE B N 1
ATOM 2711 C CA . ILE B 1 108 ? -14.812 -16.469 -2.947 1 91.62 108 ILE B CA 1
ATOM 2712 C C . ILE B 1 108 ? -13.836 -17.125 -1.973 1 91.62 108 ILE B C 1
ATOM 2714 O O . ILE B 1 108 ? -13.023 -16.438 -1.354 1 91.62 108 ILE B O 1
ATOM 2718 N N . LYS B 1 109 ? -13.883 -18.391 -1.849 1 91 109 LYS B N 1
ATOM 2719 C CA . LYS B 1 109 ? -12.977 -19.078 -0.938 1 91 109 LYS B CA 1
ATOM 2720 C C . LYS B 1 109 ? -11.516 -18.812 -1.3 1 91 109 LYS B C 1
ATOM 2722 O O . LYS B 1 109 ? -11.156 -18.812 -2.479 1 91 109 LYS B O 1
ATOM 2727 N N . LYS B 1 110 ? -10.773 -18.594 -0.286 1 89.81 110 LYS B N 1
ATOM 2728 C CA . LYS B 1 110 ? -9.352 -18.344 -0.472 1 89.81 110 LYS B CA 1
ATOM 2729 C C . LYS B 1 110 ? -8.688 -19.469 -1.266 1 89.81 110 LYS B C 1
ATOM 2731 O O . LYS B 1 110 ? -7.863 -19.203 -2.146 1 89.81 110 LYS B O 1
ATOM 2736 N N . GLU B 1 111 ? -9.023 -20.656 -1.018 1 88.75 111 GLU B N 1
ATOM 2737 C CA . GLU B 1 111 ? -8.445 -21.828 -1.681 1 88.75 111 GLU B CA 1
ATOM 2738 C C . GLU B 1 111 ? -8.734 -21.812 -3.18 1 88.75 111 GLU B C 1
ATOM 2740 O O . GLU B 1 111 ? -7.91 -22.266 -3.979 1 88.75 111 GLU B O 1
ATOM 2745 N N . GLU B 1 112 ? -9.883 -21.312 -3.514 1 87.44 112 GLU B N 1
ATOM 2746 C CA . GLU B 1 112 ? -10.227 -21.203 -4.93 1 87.44 112 GLU B CA 1
ATOM 2747 C C . GLU B 1 112 ? -9.367 -20.156 -5.633 1 87.44 112 GLU B C 1
ATOM 2749 O O . GLU B 1 112 ? -8.992 -20.344 -6.793 1 87.44 112 GLU B O 1
ATOM 2754 N N . ILE B 1 113 ? -9.133 -19.109 -4.953 1 88.88 113 ILE B N 1
ATOM 2755 C CA . ILE B 1 113 ? -8.266 -18.078 -5.508 1 88.88 113 ILE B CA 1
ATOM 2756 C C . ILE B 1 113 ? -6.863 -18.641 -5.73 1 88.88 113 ILE B C 1
ATOM 2758 O O . ILE B 1 113 ? -6.277 -18.469 -6.801 1 88.88 113 ILE B O 1
ATOM 2762 N N . PHE B 1 114 ? -6.383 -19.359 -4.734 1 90.75 114 PHE B N 1
ATOM 2763 C CA . PHE B 1 114 ? -5.059 -19.953 -4.855 1 90.75 114 PHE B CA 1
ATOM 2764 C C . PHE B 1 114 ? -5.008 -20.922 -6.035 1 90.75 114 PHE B C 1
ATOM 2766 O O . PHE B 1 114 ? -4.039 -20.922 -6.797 1 90.75 114 PHE B O 1
ATOM 2773 N N . SER B 1 115 ? -6.055 -21.672 -6.141 1 89.25 115 SER B N 1
ATOM 2774 C CA . SER B 1 115 ? -6.121 -22.641 -7.238 1 89.25 115 SER B CA 1
ATOM 2775 C C . SER B 1 115 ? -6.086 -21.938 -8.594 1 89.25 115 SER B C 1
ATOM 2777 O O . SER B 1 115 ? -5.355 -22.344 -9.492 1 89.25 115 SER B O 1
ATOM 2779 N N . LEU B 1 116 ? -6.824 -20.891 -8.688 1 87.56 116 LEU B N 1
ATOM 2780 C CA . LEU B 1 116 ? -6.871 -20.141 -9.938 1 87.56 116 LEU B CA 1
ATOM 2781 C C . LEU B 1 116 ? -5.52 -19.5 -10.242 1 87.56 116 LEU B C 1
ATOM 2783 O O . LEU B 1 116 ? -5.07 -19.5 -11.391 1 87.56 116 LEU B O 1
ATOM 2787 N N . LEU B 1 117 ? -4.922 -19 -9.234 1 91.88 117 LEU B N 1
ATOM 2788 C CA . LEU B 1 117 ? -3.621 -18.359 -9.398 1 91.88 117 LEU B CA 1
ATOM 2789 C C . LEU B 1 117 ? -2.568 -19.375 -9.844 1 91.88 117 LEU B C 1
ATOM 2791 O O . LEU B 1 117 ? -1.681 -19.047 -10.633 1 91.88 117 LEU B O 1
ATOM 2795 N N . MET B 1 118 ? -2.684 -20.547 -9.438 1 92.88 118 MET B N 1
ATOM 2796 C CA . MET B 1 118 ? -1.69 -21.562 -9.742 1 92.88 118 MET B CA 1
ATOM 2797 C C . MET B 1 118 ? -1.938 -22.172 -11.117 1 92.88 118 MET B C 1
ATOM 2799 O O . MET B 1 118 ? -1.002 -22.641 -11.773 1 92.88 118 MET B O 1
ATOM 2803 N N . LYS B 1 119 ? -3.164 -22.141 -11.602 1 88.56 119 LYS B N 1
ATOM 2804 C CA . LYS B 1 119 ? -3.514 -22.906 -12.797 1 88.56 119 LYS B CA 1
ATOM 2805 C C . LYS B 1 119 ? -3.656 -21.984 -14.008 1 88.56 119 LYS B C 1
ATOM 2807 O O . LYS B 1 119 ? -3.621 -22.438 -15.148 1 88.56 119 LYS B O 1
ATOM 2812 N N . ASN B 1 120 ? -3.861 -20.719 -13.711 1 87.81 120 ASN B N 1
ATOM 2813 C CA . ASN B 1 120 ? -4.121 -19.781 -14.797 1 87.81 120 ASN B CA 1
ATOM 2814 C C . ASN B 1 120 ? -3.121 -18.625 -14.789 1 87.81 120 ASN B C 1
ATOM 2816 O O . ASN B 1 120 ? -3.273 -17.672 -14.023 1 87.81 120 ASN B O 1
ATOM 2820 N N . LYS B 1 121 ? -2.236 -18.688 -15.719 1 88.88 121 LYS B N 1
ATOM 2821 C CA . LYS B 1 121 ? -1.159 -17.703 -15.781 1 88.88 121 LYS B CA 1
ATOM 2822 C C . LYS B 1 121 ? -1.71 -16.297 -16.016 1 88.88 121 LYS B C 1
ATOM 2824 O O . LYS B 1 121 ? -1.233 -15.336 -15.414 1 88.88 121 LYS B O 1
ATOM 2829 N N . GLU B 1 122 ? -2.631 -16.25 -16.875 1 85.62 122 GLU B N 1
ATOM 2830 C CA . GLU B 1 122 ? -3.227 -14.945 -17.172 1 85.62 122 GLU B CA 1
ATOM 2831 C C . GLU B 1 122 ? -3.854 -14.336 -15.914 1 85.62 122 GLU B C 1
ATOM 2833 O O . GLU B 1 122 ? -3.68 -13.141 -15.648 1 85.62 122 GLU B O 1
ATOM 2838 N N . PHE B 1 123 ? -4.566 -15.148 -15.133 1 87 123 PHE B N 1
ATOM 2839 C CA . PHE B 1 123 ? -5.168 -14.68 -13.891 1 87 123 PHE B CA 1
ATOM 2840 C C . PHE B 1 123 ? -4.098 -14.242 -12.898 1 87 123 PHE B C 1
ATOM 2842 O O . PHE B 1 123 ? -4.23 -13.195 -12.258 1 87 123 PHE B O 1
ATOM 2849 N N . LEU B 1 124 ? -3.1 -15.008 -12.852 1 91.44 124 LEU B N 1
ATOM 2850 C CA . LEU B 1 124 ? -1.994 -14.68 -11.953 1 91.44 124 LEU B CA 1
ATOM 2851 C C . LEU B 1 124 ? -1.398 -13.32 -12.312 1 91.44 124 LEU B C 1
ATOM 2853 O O . LEU B 1 124 ? -1.207 -12.469 -11.438 1 91.44 124 LEU B O 1
ATOM 2857 N N . GLU B 1 125 ? -1.179 -13.094 -13.555 1 89 125 GLU B N 1
ATOM 2858 C CA . GLU B 1 125 ? -0.562 -11.852 -14.023 1 89 125 GLU B CA 1
ATOM 2859 C C . GLU B 1 125 ? -1.457 -10.656 -13.727 1 89 125 GLU B C 1
ATOM 2861 O O . GLU B 1 125 ? -0.984 -9.625 -13.234 1 89 125 GLU B O 1
ATOM 2866 N N . ILE B 1 126 ? -2.686 -10.805 -14 1 87.19 126 ILE B N 1
ATOM 2867 C CA . ILE B 1 126 ? -3.633 -9.719 -13.781 1 87.19 126 ILE B CA 1
ATOM 2868 C C . ILE B 1 126 ? -3.762 -9.445 -12.281 1 87.19 126 ILE B C 1
ATOM 2870 O O . ILE B 1 126 ? -3.805 -8.281 -11.859 1 87.19 126 ILE B O 1
ATOM 2874 N N . PHE B 1 127 ? -3.828 -10.516 -11.539 1 90.56 127 PHE B N 1
ATOM 2875 C CA . PHE B 1 127 ? -3.934 -10.391 -10.086 1 90.56 127 PHE B CA 1
ATOM 2876 C C . PHE B 1 127 ? -2.738 -9.625 -9.523 1 90.56 127 PHE B C 1
ATOM 2878 O O . PHE B 1 127 ? -2.908 -8.656 -8.781 1 90.56 127 PHE B O 1
ATOM 2885 N N . LEU B 1 128 ? -1.622 -10 -9.922 1 91.81 128 LEU B N 1
ATOM 2886 C CA . LEU B 1 128 ? -0.405 -9.383 -9.398 1 91.81 128 LEU B CA 1
ATOM 2887 C C . LEU B 1 128 ? -0.254 -7.961 -9.922 1 91.81 128 LEU B C 1
ATOM 2889 O O . LEU B 1 128 ? 0.268 -7.09 -9.219 1 91.81 128 LEU B O 1
ATOM 2893 N N . GLU B 1 129 ? -0.663 -7.754 -11.109 1 90.62 129 GLU B N 1
ATOM 2894 C CA . GLU B 1 129 ? -0.675 -6.387 -11.617 1 90.62 129 GLU B CA 1
ATOM 2895 C C . GLU B 1 129 ? -1.539 -5.48 -10.75 1 90.62 129 GLU B C 1
ATOM 2897 O O . GLU B 1 129 ? -1.136 -4.363 -10.422 1 90.62 129 GLU B O 1
ATOM 2902 N N . ASN B 1 130 ? -2.668 -5.953 -10.438 1 88.56 130 ASN B N 1
ATOM 2903 C CA . ASN B 1 130 ? -3.574 -5.176 -9.594 1 88.56 130 ASN B CA 1
ATOM 2904 C C . ASN B 1 130 ? -2.988 -4.941 -8.203 1 88.56 130 ASN B C 1
ATOM 2906 O O . ASN B 1 130 ? -3.1 -3.844 -7.656 1 88.56 130 ASN B O 1
ATOM 2910 N N . ILE B 1 131 ? -2.432 -5.93 -7.707 1 90.12 131 ILE B N 1
ATOM 2911 C CA . ILE B 1 131 ? -1.797 -5.812 -6.398 1 90.12 131 ILE B CA 1
ATOM 2912 C C . ILE B 1 131 ? -0.632 -4.828 -6.473 1 90.12 131 ILE B C 1
ATOM 2914 O O . ILE B 1 131 ? -0.467 -3.982 -5.59 1 90.12 131 ILE B O 1
ATOM 2918 N N . GLY B 1 132 ? 0.177 -5.004 -7.453 1 91.81 132 GLY B N 1
ATOM 2919 C CA . GLY B 1 132 ? 1.266 -4.062 -7.66 1 91.81 132 GLY B CA 1
ATOM 2920 C C . GLY B 1 132 ? 0.797 -2.623 -7.766 1 91.81 132 GLY B C 1
ATOM 2921 O O . GLY B 1 132 ? 1.373 -1.729 -7.145 1 91.81 132 GLY B O 1
ATOM 2922 N N . ASN B 1 133 ? -0.225 -2.451 -8.523 1 90.75 133 ASN B N 1
ATOM 2923 C CA . ASN B 1 133 ? -0.809 -1.121 -8.664 1 90.75 133 ASN B CA 1
ATOM 2924 C C . ASN B 1 133 ? -1.294 -0.582 -7.32 1 90.75 133 ASN B C 1
ATOM 2926 O O . ASN B 1 133 ? -1.139 0.606 -7.031 1 90.75 133 ASN B O 1
ATOM 2930 N N . LYS B 1 134 ? -1.867 -1.45 -6.57 1 91.12 134 LYS B N 1
ATOM 2931 C CA . LYS B 1 134 ? -2.352 -1.047 -5.254 1 91.12 134 LYS B CA 1
ATOM 2932 C C . LYS B 1 134 ? -1.197 -0.626 -4.348 1 91.12 134 LYS B C 1
ATOM 2934 O O . LYS B 1 134 ? -1.274 0.401 -3.672 1 91.12 134 LYS B O 1
ATOM 2939 N N . VAL B 1 135 ? -0.194 -1.381 -4.367 1 93.44 135 VAL B N 1
ATOM 2940 C CA . VAL B 1 135 ? 0.992 -1.071 -3.576 1 93.44 135 VAL B CA 1
ATOM 2941 C C . VAL B 1 135 ? 1.572 0.271 -4.02 1 93.44 135 VAL B C 1
ATOM 2943 O O . VAL B 1 135 ? 1.867 1.131 -3.186 1 93.44 135 VAL B O 1
ATOM 2946 N N . ASN B 1 136 ? 1.699 0.401 -5.285 1 93.25 136 ASN B N 1
ATOM 2947 C CA . ASN B 1 136 ? 2.229 1.653 -5.812 1 93.25 136 ASN B CA 1
ATOM 2948 C C . ASN B 1 136 ? 1.338 2.838 -5.445 1 93.25 136 ASN B C 1
ATOM 2950 O O . ASN B 1 136 ? 1.834 3.908 -5.094 1 93.25 136 ASN B O 1
ATOM 2954 N N . PHE B 1 137 ? 0.095 2.611 -5.559 1 92.5 137 PHE B N 1
ATOM 2955 C CA . PHE B 1 137 ? -0.863 3.662 -5.234 1 92.5 137 PHE B CA 1
ATOM 2956 C C . PHE B 1 137 ? -0.712 4.105 -3.783 1 92.5 137 PHE B C 1
ATOM 2958 O O . PHE B 1 137 ? -0.6 5.301 -3.502 1 92.5 137 PHE B O 1
ATOM 2965 N N . LEU B 1 138 ? -0.72 3.188 -2.91 1 93.62 138 LEU B N 1
ATOM 2966 C CA . LEU B 1 138 ? -0.61 3.486 -1.486 1 93.62 138 LEU B CA 1
ATOM 2967 C C . LEU B 1 138 ? 0.727 4.148 -1.172 1 93.62 138 LEU B C 1
ATOM 2969 O O . LEU B 1 138 ? 0.783 5.105 -0.393 1 93.62 138 LEU B O 1
ATOM 2973 N N . SER B 1 139 ? 1.778 3.648 -1.757 1 93.12 139 SER B N 1
ATOM 2974 C CA . SER B 1 139 ? 3.102 4.23 -1.559 1 93.12 139 SER B CA 1
ATOM 2975 C C . SER B 1 139 ? 3.15 5.676 -2.045 1 93.12 139 SER B C 1
ATOM 2977 O O . SER B 1 139 ? 3.688 6.551 -1.362 1 93.12 139 SER B O 1
ATOM 2979 N N . ASN B 1 140 ? 2.6 5.879 -3.178 1 93.38 140 ASN B N 1
ATOM 2980 C CA . ASN B 1 140 ? 2.541 7.227 -3.736 1 93.38 140 ASN B CA 1
ATOM 2981 C C . ASN B 1 140 ? 1.713 8.156 -2.859 1 93.38 140 ASN B C 1
ATOM 2983 O O . ASN B 1 140 ? 2.092 9.312 -2.643 1 93.38 140 ASN B O 1
ATOM 2987 N N . LYS B 1 141 ? 0.611 7.66 -2.445 1 94.31 141 LYS B N 1
ATOM 2988 C CA . LYS B 1 141 ? -0.252 8.461 -1.582 1 94.31 141 LYS B CA 1
ATOM 2989 C C . LYS B 1 141 ? 0.484 8.891 -0.316 1 94.31 141 LYS B C 1
ATOM 2991 O O . LYS B 1 141 ? 0.355 10.031 0.126 1 94.31 141 LYS B O 1
ATOM 2996 N N . LEU B 1 142 ? 1.269 8.047 0.228 1 93.75 142 LEU B N 1
ATOM 2997 C CA . LEU B 1 142 ? 2.062 8.367 1.41 1 93.75 142 LEU B CA 1
ATOM 2998 C C . LEU B 1 142 ? 3.047 9.492 1.119 1 93.75 142 LEU B C 1
ATOM 3000 O O . LEU B 1 142 ? 3.197 10.414 1.927 1 93.75 142 LEU B O 1
ATOM 3004 N N . GLN B 1 143 ? 3.676 9.414 0.014 1 92.44 143 GLN B N 1
ATOM 3005 C CA . GLN B 1 143 ? 4.633 10.445 -0.371 1 92.44 143 GLN B CA 1
ATOM 3006 C C . GLN B 1 143 ? 3.934 11.789 -0.604 1 92.44 143 GLN B C 1
ATOM 3008 O O . GLN B 1 143 ? 4.398 12.828 -0.129 1 92.44 143 GLN B O 1
ATOM 3013 N N . ILE B 1 144 ? 2.857 11.742 -1.262 1 93.19 144 ILE B N 1
ATOM 3014 C CA . ILE B 1 144 ? 2.109 12.945 -1.619 1 93.19 144 ILE B CA 1
ATOM 3015 C C . ILE B 1 144 ? 1.559 13.602 -0.357 1 93.19 144 ILE B C 1
ATOM 3017 O O . ILE B 1 144 ? 1.511 14.836 -0.262 1 93.19 144 ILE B O 1
ATOM 3021 N N . ASN B 1 145 ? 1.197 12.812 0.562 1 90.31 145 ASN B N 1
ATOM 3022 C CA . ASN B 1 145 ? 0.609 13.328 1.796 1 90.31 145 ASN B CA 1
ATOM 3023 C C . ASN B 1 145 ? 1.64 14.07 2.643 1 90.31 145 ASN B C 1
ATOM 3025 O O . ASN B 1 145 ? 1.282 14.766 3.596 1 90.31 145 ASN B O 1
ATOM 3029 N N . THR B 1 146 ? 2.9 13.93 2.363 1 87.25 146 THR B N 1
ATOM 3030 C CA . THR B 1 146 ? 3.918 14.695 3.08 1 87.25 146 THR B CA 1
ATOM 3031 C C . THR B 1 146 ? 3.979 16.125 2.568 1 87.25 146 THR B C 1
ATOM 3033 O O . THR B 1 146 ? 4.582 17 3.207 1 87.25 146 THR B O 1
ATOM 3036 N N . LEU B 1 147 ? 3.359 16.375 1.464 1 90.5 147 LEU B N 1
ATOM 3037 C CA . LEU B 1 147 ? 3.371 17.688 0.848 1 90.5 147 LEU B CA 1
ATOM 3038 C C . LEU B 1 147 ? 2.248 18.562 1.405 1 90.5 147 LEU B C 1
ATOM 3040 O O . LEU B 1 147 ? 1.159 18.062 1.7 1 90.5 147 LEU B O 1
ATOM 3044 N N . LYS B 1 148 ? 2.395 19.812 1.44 1 88.94 148 LYS B N 1
ATOM 3045 C CA . LYS B 1 148 ? 1.52 20.688 2.211 1 88.94 148 LYS B CA 1
ATOM 3046 C C . LYS B 1 148 ? 0.426 21.281 1.329 1 88.94 148 LYS B C 1
ATOM 3048 O O . LYS B 1 148 ? -0.708 21.469 1.775 1 88.94 148 LYS B O 1
ATOM 3053 N N . THR B 1 149 ? 0.715 21.594 0.097 1 94.25 149 THR B N 1
ATOM 3054 C CA . THR B 1 149 ? -0.241 22.312 -0.741 1 94.25 149 THR B CA 1
ATOM 3055 C C . THR B 1 149 ? -0.643 21.469 -1.945 1 94.25 149 THR B C 1
ATOM 3057 O O . THR B 1 149 ? 0.087 20.562 -2.342 1 94.25 149 THR B O 1
ATOM 3060 N N . ILE B 1 150 ? -1.78 21.828 -2.492 1 96.06 150 ILE B N 1
ATOM 3061 C CA . ILE B 1 150 ? -2.27 21.125 -3.68 1 96.06 150 ILE B CA 1
ATOM 3062 C C . ILE B 1 150 ? -1.298 21.344 -4.84 1 96.06 150 ILE B C 1
ATOM 3064 O O . ILE B 1 150 ? -1.045 20.422 -5.621 1 96.06 150 ILE B O 1
ATOM 3068 N N . ARG B 1 151 ? -0.682 22.5 -4.938 1 95.12 151 ARG B N 1
ATOM 3069 C CA . ARG B 1 151 ? 0.289 22.797 -5.984 1 95.12 151 ARG B CA 1
ATOM 3070 C C . ARG B 1 151 ? 1.489 21.859 -5.906 1 95.12 151 ARG B C 1
ATOM 3072 O O . ARG B 1 151 ? 1.911 21.297 -6.918 1 95.12 151 ARG B O 1
ATOM 3079 N N . GLU B 1 152 ? 1.977 21.719 -4.707 1 94.31 152 GLU B N 1
ATOM 3080 C CA . GLU B 1 152 ? 3.117 20.828 -4.5 1 94.31 152 GLU B CA 1
ATOM 3081 C C . GLU B 1 152 ? 2.787 19.406 -4.914 1 94.31 152 GLU B C 1
ATOM 3083 O O . GLU B 1 152 ? 3.611 18.719 -5.527 1 94.31 152 GLU B O 1
ATOM 3088 N N . LYS B 1 153 ? 1.602 19.016 -4.539 1 95.75 153 LYS B N 1
ATOM 3089 C CA . LYS B 1 153 ? 1.154 17.656 -4.867 1 95.75 153 LYS B CA 1
ATOM 3090 C C . LYS B 1 153 ? 1.068 17.453 -6.379 1 95.75 153 LYS B C 1
ATOM 3092 O O . LYS B 1 153 ? 1.519 16.438 -6.898 1 95.75 153 LYS B O 1
ATOM 3097 N N . ILE B 1 154 ? 0.501 18.422 -7.035 1 96.06 154 ILE B N 1
ATOM 3098 C CA . ILE B 1 154 ? 0.395 18.359 -8.492 1 96.06 154 ILE B CA 1
ATOM 3099 C C . ILE B 1 154 ? 1.789 18.281 -9.109 1 96.06 154 ILE B C 1
ATOM 3101 O O . ILE B 1 154 ? 2.041 17.438 -9.969 1 96.06 154 ILE B O 1
ATOM 3105 N N . PHE B 1 155 ? 2.654 19.078 -8.609 1 94.31 155 PHE B N 1
ATOM 3106 C CA . PHE B 1 155 ? 3.992 19.125 -9.188 1 94.31 155 PHE B CA 1
ATOM 3107 C C . PHE B 1 155 ? 4.734 17.812 -8.945 1 94.31 155 PHE B C 1
ATOM 3109 O O . PHE B 1 155 ? 5.426 17.312 -9.828 1 94.31 155 PHE B O 1
ATOM 3116 N N . TYR B 1 156 ? 4.625 17.328 -7.773 1 94.31 156 TYR B N 1
ATOM 3117 C CA . TYR B 1 156 ? 5.262 16.047 -7.488 1 94.31 156 TYR B CA 1
ATOM 3118 C C . TYR B 1 156 ? 4.754 14.961 -8.43 1 94.31 156 TYR B C 1
ATOM 3120 O O . TYR B 1 156 ? 5.543 14.188 -8.984 1 94.31 156 TYR B O 1
ATOM 3128 N N . TYR B 1 157 ? 3.463 14.93 -8.594 1 95.38 157 TYR B N 1
ATOM 3129 C CA . TYR B 1 157 ? 2.834 13.961 -9.492 1 95.38 157 TYR B CA 1
ATOM 3130 C C . TYR B 1 157 ? 3.34 14.125 -10.914 1 95.38 157 TYR B C 1
ATOM 3132 O O . TYR B 1 157 ? 3.67 13.141 -11.586 1 95.38 157 TYR B O 1
ATOM 3140 N N . LEU B 1 158 ? 3.422 15.375 -11.359 1 95.25 158 LEU B N 1
ATOM 3141 C CA . LEU B 1 158 ? 3.885 15.648 -12.719 1 95.25 158 LEU B CA 1
ATOM 3142 C C . LEU B 1 158 ? 5.352 15.258 -12.883 1 95.25 158 LEU B C 1
ATOM 3144 O O . LEU B 1 158 ? 5.75 14.75 -13.938 1 95.25 158 LEU B O 1
ATOM 3148 N N . ILE B 1 159 ? 6.129 15.484 -11.898 1 94.56 159 ILE B N 1
ATOM 3149 C CA . ILE B 1 159 ? 7.535 15.094 -11.93 1 94.56 159 ILE B CA 1
ATOM 3150 C C . ILE B 1 159 ? 7.652 13.578 -12.047 1 94.56 159 ILE B C 1
ATOM 3152 O O . ILE B 1 159 ? 8.484 13.07 -12.805 1 94.56 159 ILE B O 1
ATOM 3156 N N . GLN B 1 160 ? 6.832 12.883 -11.297 1 95.06 160 GLN B N 1
ATOM 3157 C CA . GLN B 1 160 ? 6.824 11.43 -11.391 1 95.06 160 GLN B CA 1
ATOM 3158 C C . GLN B 1 160 ? 6.52 10.969 -12.812 1 95.06 160 GLN B C 1
ATOM 3160 O O . GLN B 1 160 ? 7.203 10.094 -13.344 1 95.06 160 GLN B O 1
ATOM 3165 N N . LEU B 1 161 ? 5.5 11.547 -13.398 1 95.25 161 LEU B N 1
ATOM 3166 C CA . LEU B 1 161 ? 5.109 11.172 -14.75 1 95.25 161 LEU B CA 1
ATOM 3167 C C . LEU B 1 161 ? 6.199 11.539 -15.75 1 95.25 161 LEU B C 1
ATOM 3169 O O . LEU B 1 161 ? 6.457 10.781 -16.703 1 95.25 161 LEU B O 1
ATOM 3173 N N . TYR B 1 162 ? 6.754 12.703 -15.484 1 94.69 162 TYR B N 1
ATOM 3174 C CA . TYR B 1 162 ? 7.879 13.117 -16.312 1 94.69 162 TYR B CA 1
ATOM 3175 C C . TYR B 1 162 ? 8.984 12.07 -16.297 1 94.69 162 TYR B C 1
ATOM 3177 O O . TYR B 1 162 ? 9.516 11.695 -17.344 1 94.69 162 TYR B O 1
ATOM 3185 N N . ASN B 1 163 ? 9.305 11.617 -15.156 1 95.31 163 ASN B N 1
ATOM 3186 C CA . ASN B 1 163 ? 10.352 10.609 -15 1 95.31 163 ASN B CA 1
ATOM 3187 C C . ASN B 1 163 ? 9.938 9.273 -15.625 1 95.31 163 ASN B C 1
ATOM 3189 O O . ASN B 1 163 ? 10.758 8.578 -16.219 1 95.31 163 ASN B O 1
ATOM 3193 N N . GLN B 1 164 ? 8.719 8.914 -15.547 1 95.69 164 GLN B N 1
ATOM 3194 C CA . GLN B 1 164 ? 8.211 7.656 -16.094 1 95.69 164 GLN B CA 1
ATOM 3195 C C . GLN B 1 164 ? 8.156 7.699 -17.609 1 95.69 164 GLN B C 1
ATOM 3197 O O . GLN B 1 164 ? 8.5 6.719 -18.281 1 95.69 164 GLN B O 1
ATOM 3202 N N . GLN B 1 165 ? 7.75 8.852 -18.125 1 94.69 165 GLN B N 1
ATOM 3203 C CA . GLN B 1 165 ? 7.473 8.961 -19.547 1 94.69 165 GLN B CA 1
ATOM 3204 C C . GLN B 1 165 ? 8.688 9.492 -20.312 1 94.69 165 GLN B C 1
ATOM 3206 O O . GLN B 1 165 ? 8.742 9.406 -21.531 1 94.69 165 GLN B O 1
ATOM 3211 N N . MET B 1 166 ? 9.547 10.023 -19.609 1 91.94 166 MET B N 1
ATOM 3212 C CA . MET B 1 166 ? 10.766 10.57 -20.203 1 91.94 166 MET B CA 1
ATOM 3213 C C . MET B 1 166 ? 10.43 11.555 -21.328 1 91.94 166 MET B C 1
ATOM 3215 O O . MET B 1 166 ? 11.008 11.484 -22.406 1 91.94 166 MET B O 1
ATOM 3219 N N . SER B 1 167 ? 9.438 12.375 -21.078 1 87.81 167 SER B N 1
ATOM 3220 C CA . SER B 1 167 ? 8.977 13.344 -22.062 1 87.81 167 SER B CA 1
ATOM 3221 C C . SER B 1 167 ? 8.508 14.633 -21.391 1 87.81 167 SER B C 1
ATOM 3223 O O . SER B 1 167 ? 8.008 14.602 -20.266 1 87.81 167 SER B O 1
ATOM 3225 N N . ASP B 1 168 ? 8.648 15.719 -22.094 1 83.56 168 ASP B N 1
ATOM 3226 C CA . ASP B 1 168 ? 8.164 17.016 -21.594 1 83.56 168 ASP B CA 1
ATOM 3227 C C . ASP B 1 168 ? 6.66 17.156 -21.812 1 83.56 168 ASP B C 1
ATOM 3229 O O . ASP B 1 168 ? 6.027 18.031 -21.25 1 83.56 168 ASP B O 1
ATOM 3233 N N . LYS B 1 169 ? 6.277 16.359 -22.688 1 89.5 169 LYS B N 1
ATOM 3234 C CA . LYS B 1 169 ? 4.832 16.266 -22.875 1 89.5 169 LYS B CA 1
ATOM 3235 C C . LYS B 1 169 ? 4.25 15.148 -22.016 1 89.5 169 LYS B C 1
ATOM 3237 O O . LYS B 1 169 ? 4.281 13.977 -22.391 1 89.5 169 LYS B O 1
ATOM 3242 N N . ILE B 1 170 ? 3.68 15.594 -20.969 1 95.62 170 ILE B N 1
ATOM 3243 C CA . ILE B 1 170 ? 3.264 14.617 -19.969 1 95.62 170 ILE B CA 1
ATOM 3244 C C . ILE B 1 170 ? 1.811 14.219 -20.203 1 95.62 170 ILE B C 1
ATOM 3246 O O . ILE B 1 170 ? 0.94 15.078 -20.359 1 95.62 170 ILE B O 1
ATOM 3250 N N . VAL B 1 171 ? 1.613 12.961 -20.297 1 95.88 171 VAL B N 1
ATOM 3251 C CA . VAL B 1 171 ? 0.255 12.445 -20.406 1 95.88 171 VAL B CA 1
ATOM 3252 C C . VAL B 1 171 ? -0.229 11.953 -19.047 1 95.88 171 VAL B C 1
ATOM 3254 O O . VAL B 1 171 ? 0.377 11.062 -18.453 1 95.88 171 VAL B O 1
ATOM 3257 N N . LEU B 1 172 ? -1.298 12.547 -18.578 1 94.94 172 LEU B N 1
ATOM 3258 C CA . LEU B 1 172 ? -1.861 12.125 -17.297 1 94.94 172 LEU B CA 1
ATOM 3259 C C . LEU B 1 172 ? -2.334 10.68 -17.375 1 94.94 172 LEU B C 1
ATOM 3261 O O . LEU B 1 172 ? -2.945 10.266 -18.359 1 94.94 172 LEU B O 1
ATOM 3265 N N . GLN B 1 173 ? -2.049 9.953 -16.375 1 91.25 173 GLN B N 1
ATOM 3266 C CA . GLN B 1 173 ? -2.408 8.539 -16.328 1 91.25 173 GLN B CA 1
ATOM 3267 C C . GLN B 1 173 ? -3.633 8.312 -15.445 1 91.25 173 GLN B C 1
ATOM 3269 O O . GLN B 1 173 ? -4.164 7.199 -15.391 1 91.25 173 GLN B O 1
ATOM 3274 N N . ASN B 1 174 ? -4.055 9.227 -14.742 1 91.62 174 ASN B N 1
ATOM 3275 C CA . ASN B 1 174 ? -5.207 9.18 -13.844 1 91.62 174 ASN B CA 1
ATOM 3276 C C . ASN B 1 174 ? -6.219 10.273 -14.18 1 91.62 174 ASN B C 1
ATOM 3278 O O . ASN B 1 174 ? -5.84 11.367 -14.609 1 91.62 174 ASN B O 1
ATOM 3282 N N . SER B 1 175 ? -7.445 9.938 -14 1 91.69 175 SER B N 1
ATOM 3283 C CA . SER B 1 175 ? -8.484 10.953 -14.109 1 91.69 175 SER B CA 1
ATOM 3284 C C . SER B 1 175 ? -8.398 11.953 -12.953 1 91.69 175 SER B C 1
ATOM 3286 O O . SER B 1 175 ? -7.734 11.688 -11.945 1 91.69 175 SER B O 1
ATOM 3288 N N . LEU B 1 176 ? -9.055 13.094 -13.133 1 92.31 176 LEU B N 1
ATOM 3289 C CA . LEU B 1 176 ? -9.094 14.086 -12.062 1 92.31 176 LEU B CA 1
ATOM 3290 C C . LEU B 1 176 ? -9.719 13.492 -10.797 1 92.31 176 LEU B C 1
ATOM 3292 O O . LEU B 1 176 ? -9.312 13.828 -9.688 1 92.31 176 LEU B O 1
ATOM 3296 N N . GLU B 1 177 ? -10.664 12.617 -11.016 1 91.19 177 GLU B N 1
ATOM 3297 C CA . GLU B 1 177 ? -11.297 11.93 -9.891 1 91.19 177 GLU B CA 1
ATOM 3298 C C . GLU B 1 177 ? -10.297 11.031 -9.156 1 91.19 177 GLU B C 1
ATOM 3300 O O . GLU B 1 177 ? -10.211 11.062 -7.93 1 91.19 177 GLU B O 1
ATOM 3305 N N . GLU B 1 178 ? -9.594 10.312 -9.867 1 91 178 GLU B N 1
ATOM 3306 C CA . GLU B 1 178 ? -8.586 9.43 -9.289 1 91 178 GLU B CA 1
ATOM 3307 C C . GLU B 1 178 ? -7.484 10.234 -8.594 1 91 178 GLU B C 1
ATOM 3309 O O . GLU B 1 178 ? -7.02 9.852 -7.516 1 91 178 GLU B O 1
ATOM 3314 N N . LEU B 1 179 ? -7.117 11.312 -9.195 1 95.5 179 LEU B N 1
ATOM 3315 C CA . LEU B 1 179 ? -6.09 12.156 -8.609 1 95.5 179 LEU B CA 1
ATOM 3316 C C . LEU B 1 179 ? -6.582 12.781 -7.309 1 95.5 179 LEU B C 1
ATOM 3318 O O . LEU B 1 179 ? -5.816 12.93 -6.352 1 95.5 179 LEU B O 1
ATOM 3322 N N . SER B 1 180 ? -7.805 13.227 -7.289 1 95.12 180 SER B N 1
ATOM 3323 C CA . SER B 1 180 ? -8.375 13.781 -6.062 1 95.12 180 SER B CA 1
ATOM 3324 C C . SER B 1 180 ? -8.328 12.766 -4.926 1 95.12 180 SER B C 1
ATOM 3326 O O . SER B 1 180 ? -8.062 13.125 -3.777 1 95.12 180 SER B O 1
ATOM 3328 N N . GLN B 1 181 ? -8.562 11.531 -5.246 1 89.56 181 GLN B N 1
ATOM 3329 C CA . GLN B 1 181 ? -8.461 10.461 -4.262 1 89.56 181 GLN B CA 1
ATOM 3330 C C . GLN B 1 181 ? -7.02 10.258 -3.812 1 89.56 181 GLN B C 1
ATOM 3332 O O . GLN B 1 181 ? -6.75 10.109 -2.619 1 89.56 181 GLN B O 1
ATOM 3337 N N . LEU B 1 182 ? -6.168 10.289 -4.742 1 92.94 182 LEU B N 1
ATOM 3338 C CA . LEU B 1 182 ? -4.75 10.117 -4.453 1 92.94 182 LEU B CA 1
ATOM 3339 C C . LEU B 1 182 ? -4.234 11.234 -3.561 1 92.94 182 LEU B C 1
ATOM 3341 O O . LEU B 1 182 ? -3.459 10.992 -2.633 1 92.94 182 LEU B O 1
ATOM 3345 N N . PHE B 1 183 ? -4.727 12.438 -3.859 1 94.94 183 PHE B N 1
ATOM 3346 C CA . PHE B 1 183 ? -4.25 13.609 -3.133 1 94.94 183 PHE B CA 1
ATOM 3347 C C . PHE B 1 183 ? -5.004 13.773 -1.819 1 94.94 183 PHE B C 1
ATOM 3349 O O . PHE B 1 183 ? -4.551 14.484 -0.921 1 94.94 183 PHE B O 1
ATOM 3356 N N . GLY B 1 184 ? -6.113 13.164 -1.75 1 90.38 184 GLY B N 1
ATOM 3357 C CA . GLY B 1 184 ? -6.961 13.336 -0.582 1 90.38 184 GLY B CA 1
ATOM 3358 C C . GLY B 1 184 ? -7.617 14.703 -0.52 1 90.38 184 GLY B C 1
ATOM 3359 O O . GLY B 1 184 ? -7.656 15.336 0.541 1 90.38 184 GLY B O 1
ATOM 3360 N N . ILE B 1 185 ? -8.016 15.164 -1.61 1 93.12 185 ILE B N 1
ATOM 3361 C CA . ILE B 1 185 ? -8.648 16.469 -1.673 1 93.12 185 ILE B CA 1
ATOM 3362 C C . ILE B 1 185 ? -9.906 16.406 -2.539 1 93.12 185 ILE B C 1
ATOM 3364 O O . ILE B 1 185 ? -10.125 15.414 -3.246 1 93.12 185 ILE B O 1
ATOM 3368 N N . ALA B 1 186 ? -10.734 17.422 -2.438 1 93.94 186 ALA B N 1
ATOM 3369 C CA . ALA B 1 186 ? -11.945 17.484 -3.252 1 93.94 186 ALA B CA 1
ATOM 3370 C C . ALA B 1 186 ? -11.609 17.734 -4.719 1 93.94 186 ALA B C 1
ATOM 3372 O O . ALA B 1 186 ? -10.719 18.531 -5.027 1 93.94 186 ALA B O 1
ATOM 3373 N N . ARG B 1 187 ? -12.375 17.062 -5.641 1 94.31 187 ARG B N 1
ATOM 3374 C CA . ARG B 1 187 ? -12.148 17.172 -7.078 1 94.31 187 ARG B CA 1
ATOM 3375 C C . ARG B 1 187 ? -12.234 18.625 -7.535 1 94.31 187 ARG B C 1
ATOM 3377 O O . ARG B 1 187 ? -11.383 19.094 -8.297 1 94.31 187 ARG B O 1
ATOM 3384 N N . PRO B 1 188 ? -13.195 19.438 -7.051 1 96.31 188 PRO B N 1
ATOM 3385 C CA . PRO B 1 188 ? -13.273 20.828 -7.496 1 96.31 188 PRO B CA 1
ATOM 3386 C C . PRO B 1 188 ? -12.047 21.641 -7.086 1 96.31 188 PRO B C 1
ATOM 3388 O O . PRO B 1 188 ? -11.617 22.531 -7.828 1 96.31 188 PRO B O 1
ATOM 3391 N N . SER B 1 189 ? -11.5 21.406 -5.945 1 96.75 189 SER B N 1
ATOM 3392 C CA . SER B 1 189 ? -10.297 22.094 -5.492 1 96.75 189 SER B CA 1
ATOM 3393 C C . SER B 1 189 ? -9.109 21.797 -6.398 1 96.75 189 SER B C 1
ATOM 3395 O O . SER B 1 189 ? -8.352 22.688 -6.754 1 96.75 189 SER B O 1
ATOM 3397 N N . LEU B 1 190 ? -9.016 20.547 -6.758 1 96.81 190 LEU B N 1
ATOM 3398 C CA . LEU B 1 190 ? -7.945 20.125 -7.66 1 96.81 190 LEU B CA 1
ATOM 3399 C C . LEU B 1 190 ? -8.086 20.797 -9.023 1 96.81 190 LEU B C 1
ATOM 3401 O O . LEU B 1 190 ? -7.105 21.312 -9.562 1 96.81 190 LEU B O 1
ATOM 3405 N N . SER B 1 191 ? -9.281 20.766 -9.57 1 96.38 191 SER B N 1
ATOM 3406 C CA . SER B 1 191 ? -9.562 21.375 -10.867 1 96.38 191 SER B CA 1
ATOM 3407 C C . SER B 1 191 ? -9.227 22.859 -10.859 1 96.38 191 SER B C 1
ATOM 3409 O O . SER B 1 191 ? -8.648 23.375 -11.82 1 96.38 191 SER B O 1
ATOM 3411 N N . ARG B 1 192 ? -9.586 23.484 -9.766 1 97.38 192 ARG B N 1
ATOM 3412 C CA . ARG B 1 192 ? -9.32 24.906 -9.625 1 97.38 192 ARG B CA 1
ATOM 3413 C C . ARG B 1 192 ? -7.82 25.188 -9.688 1 97.38 192 ARG B C 1
ATOM 3415 O O . ARG B 1 192 ? -7.387 26.125 -10.359 1 97.38 192 ARG B O 1
ATOM 3422 N N . VAL B 1 193 ? -7.055 24.484 -9.008 1 97.19 193 VAL B N 1
ATOM 3423 C CA . VAL B 1 193 ? -5.617 24.719 -8.953 1 97.19 193 VAL B CA 1
ATOM 3424 C C . VAL B 1 193 ? -4.992 24.469 -10.32 1 97.19 193 VAL B C 1
ATOM 3426 O O . VAL B 1 193 ? -4.102 25.203 -10.75 1 97.19 193 VAL B O 1
ATOM 3429 N N . PHE B 1 194 ? -5.418 23.453 -11.023 1 96.56 194 PHE B N 1
ATOM 3430 C CA . PHE B 1 194 ? -4.961 23.234 -12.383 1 96.56 194 PHE B CA 1
ATOM 3431 C C . PHE B 1 194 ? -5.25 24.438 -13.258 1 96.56 194 PHE B C 1
ATOM 3433 O O . PHE B 1 194 ? -4.398 24.875 -14.039 1 96.56 194 PHE B O 1
ATOM 3440 N N . SER B 1 195 ? -6.445 24.922 -13.133 1 97.06 195 SER B N 1
ATOM 3441 C CA . SER B 1 195 ? -6.844 26.094 -13.891 1 97.06 195 SER B CA 1
ATOM 3442 C C . SER B 1 195 ? -5.969 27.297 -13.547 1 97.06 195 SER B C 1
ATOM 3444 O O . SER B 1 195 ? -5.555 28.047 -14.438 1 97.06 195 SER B O 1
ATOM 3446 N N . ASP B 1 196 ? -5.75 27.484 -12.281 1 97.75 196 ASP B N 1
ATOM 3447 C CA . ASP B 1 196 ? -4.895 28.578 -11.828 1 97.75 196 ASP B CA 1
ATOM 3448 C C . ASP B 1 196 ? -3.494 28.453 -12.43 1 97.75 196 ASP B C 1
ATOM 3450 O O . ASP B 1 196 ? -2.926 29.453 -12.875 1 97.75 196 ASP B O 1
ATOM 3454 N N . LEU B 1 197 ? -2.955 27.297 -12.406 1 96.62 197 LEU B N 1
ATOM 3455 C CA . LEU B 1 197 ? -1.617 27.062 -12.938 1 96.62 197 LEU B CA 1
ATOM 3456 C C . LEU B 1 197 ? -1.556 27.375 -14.43 1 96.62 197 LEU B C 1
ATOM 3458 O O . LEU B 1 197 ? -0.544 27.891 -14.914 1 96.62 197 LEU B O 1
ATOM 3462 N N . GLU B 1 198 ? -2.594 27.078 -15.109 1 96.31 198 GLU B N 1
ATOM 3463 C CA . GLU B 1 198 ? -2.67 27.391 -16.531 1 96.31 198 GLU B CA 1
ATOM 3464 C C . GLU B 1 198 ? -2.75 28.891 -16.75 1 96.31 198 GLU B C 1
ATOM 3466 O O . GLU B 1 198 ? -2.049 29.438 -17.609 1 96.31 198 GLU B O 1
ATOM 3471 N N . LYS B 1 199 ? -3.588 29.531 -16.031 1 97.19 199 LYS B N 1
ATOM 3472 C CA . LYS B 1 199 ? -3.766 30.984 -16.141 1 97.19 199 LYS B CA 1
ATOM 3473 C C . LYS B 1 199 ? -2.467 31.719 -15.844 1 97.19 199 LYS B C 1
ATOM 3475 O O . LYS B 1 199 ? -2.182 32.75 -16.438 1 97.19 199 LYS B O 1
ATOM 3480 N N . GLU B 1 200 ? -1.755 31.141 -14.914 1 96.81 200 GLU B N 1
ATOM 3481 C CA . GLU B 1 200 ? -0.497 31.75 -14.5 1 96.81 200 GLU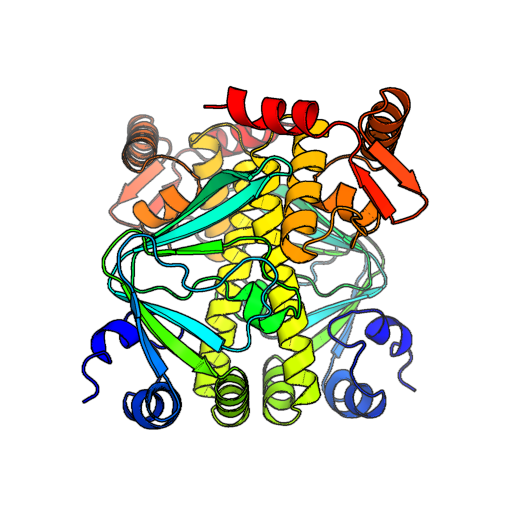 B CA 1
ATOM 3482 C C . GLU B 1 200 ? 0.627 31.438 -15.477 1 96.81 200 GLU B C 1
ATOM 3484 O O . GLU B 1 200 ? 1.75 31.922 -15.32 1 96.81 200 GLU B O 1
ATOM 3489 N N . GLY B 1 201 ? 0.364 30.609 -16.438 1 95.5 201 GLY B N 1
ATOM 3490 C CA . GLY B 1 201 ? 1.329 30.297 -17.469 1 95.5 201 GLY B CA 1
ATOM 3491 C C . GLY B 1 201 ? 2.375 29.281 -17.016 1 95.5 201 GLY B C 1
ATOM 3492 O O . GLY B 1 201 ? 3.494 29.281 -17.531 1 95.5 201 GLY B O 1
ATOM 3493 N N . ILE B 1 202 ? 2.02 28.531 -16.062 1 94.38 202 ILE B N 1
ATOM 3494 C CA . ILE B 1 202 ? 2.971 27.562 -15.531 1 94.38 202 ILE B CA 1
ATOM 3495 C C . ILE B 1 202 ? 2.855 26.25 -16.312 1 94.38 202 ILE B C 1
ATOM 3497 O O . ILE B 1 202 ? 3.863 25.609 -16.594 1 94.38 202 ILE B O 1
ATOM 3501 N N . ILE B 1 203 ? 1.637 25.922 -16.625 1 95.38 203 ILE B N 1
ATOM 3502 C CA . ILE B 1 203 ? 1.399 24.719 -17.406 1 95.38 203 ILE B CA 1
ATOM 3503 C C . ILE B 1 203 ? 0.376 25.016 -18.5 1 95.38 203 ILE B C 1
ATOM 3505 O O . ILE B 1 203 ? -0.306 26.047 -18.469 1 95.38 203 ILE B O 1
ATOM 3509 N N . LEU B 1 204 ? 0.355 24.156 -19.516 1 95.5 204 LEU B N 1
ATOM 3510 C CA . LEU B 1 204 ? -0.709 24.094 -20.516 1 95.5 204 LEU B CA 1
ATOM 3511 C C . LEU B 1 204 ? -1.379 22.719 -20.5 1 95.5 204 LEU B C 1
ATOM 3513 O O . LEU B 1 204 ? -0.711 21.703 -20.656 1 95.5 204 LEU B O 1
ATOM 3517 N N . LYS B 1 205 ? -2.623 22.75 -20.25 1 94.12 205 LYS B N 1
ATOM 3518 C CA . LYS B 1 205 ? -3.361 21.484 -20.156 1 94.12 205 LYS B CA 1
ATOM 3519 C C . LYS B 1 205 ? -4.344 21.344 -21.328 1 94.12 205 LYS B C 1
ATOM 3521 O O . LYS B 1 205 ? -5.168 22.234 -21.547 1 94.12 205 LYS B O 1
ATOM 3526 N N . LYS B 1 206 ? -4.203 20.328 -22.109 1 93.25 206 LYS B N 1
ATOM 3527 C CA . LYS B 1 206 ? -5.129 19.922 -23.172 1 93.25 206 LYS B CA 1
ATOM 3528 C C . LYS B 1 206 ? -5.645 18.516 -22.938 1 93.25 206 LYS B C 1
ATOM 3530 O O . LYS B 1 206 ? -4.98 17.531 -23.297 1 93.25 206 LYS B O 1
ATOM 3535 N N . LYS B 1 207 ? -6.844 18.375 -22.469 1 91.75 207 LYS B N 1
ATOM 3536 C CA . LYS B 1 207 ? -7.41 17.078 -22.094 1 91.75 207 LYS B CA 1
ATOM 3537 C C . LYS B 1 207 ? -6.531 16.375 -21.062 1 91.75 207 LYS B C 1
ATOM 3539 O O . LYS B 1 207 ? -6.371 16.859 -19.938 1 91.75 207 LYS B O 1
ATOM 3544 N N . ASN B 1 208 ? -5.832 15.289 -21.516 1 93.69 208 ASN B N 1
ATOM 3545 C CA . ASN B 1 208 ? -5.023 14.547 -20.562 1 93.69 208 ASN B CA 1
ATOM 3546 C C . ASN B 1 208 ? -3.533 14.805 -20.766 1 93.69 208 ASN B C 1
ATOM 3548 O O . ASN B 1 208 ? -2.691 14.102 -20.203 1 93.69 208 ASN B O 1
ATOM 3552 N N . GLU B 1 209 ? -3.264 15.844 -21.484 1 96.12 209 GLU B N 1
ATOM 3553 C CA . GLU B 1 209 ? -1.866 16.188 -21.75 1 96.12 209 GLU B CA 1
ATOM 3554 C C . GLU B 1 209 ? -1.479 17.484 -21.047 1 96.12 209 GLU B C 1
ATOM 3556 O O . GLU B 1 209 ? -2.23 18.453 -21.078 1 96.12 209 GLU B O 1
ATOM 3561 N N . ILE B 1 210 ? -0.333 17.484 -20.438 1 96.19 210 ILE B N 1
ATOM 3562 C CA . ILE B 1 210 ? 0.182 18.656 -19.734 1 96.19 210 ILE B CA 1
ATOM 3563 C C . ILE B 1 210 ? 1.551 19.031 -20.297 1 96.19 210 ILE B C 1
ATOM 3565 O O . ILE B 1 210 ? 2.449 18.188 -20.375 1 96.19 210 ILE B O 1
ATOM 3569 N N . LYS B 1 211 ? 1.674 20.219 -20.672 1 95.19 211 LYS B N 1
ATOM 3570 C CA . LYS B 1 211 ? 2.967 20.781 -21.047 1 95.19 211 LYS B CA 1
ATOM 3571 C C . LYS B 1 211 ? 3.484 21.734 -19.969 1 95.19 211 LYS B C 1
ATOM 3573 O O . LYS B 1 211 ? 2.76 22.625 -19.531 1 95.19 211 LYS B O 1
ATOM 3578 N N . ILE B 1 212 ? 4.691 21.516 -19.562 1 92.88 212 ILE B N 1
ATOM 3579 C CA . ILE B 1 212 ? 5.293 22.391 -18.562 1 92.88 212 ILE B CA 1
ATOM 3580 C C . ILE B 1 212 ? 5.863 23.641 -19.234 1 92.88 212 ILE B C 1
ATOM 3582 O O . ILE B 1 212 ? 6.73 23.531 -20.094 1 92.88 212 ILE B O 1
ATOM 3586 N N . LEU B 1 213 ? 5.434 24.766 -18.797 1 92.44 213 LEU B N 1
ATOM 3587 C CA . LEU B 1 213 ? 5.852 26.016 -19.406 1 92.44 213 LEU B CA 1
ATOM 3588 C C . LEU B 1 213 ? 6.902 26.734 -18.562 1 92.44 213 LEU B C 1
ATOM 3590 O O . LEU B 1 213 ? 7.789 27.391 -19.094 1 92.44 213 LEU B O 1
ATOM 3594 N N . ASN B 1 214 ? 6.781 26.625 -17.281 1 90.31 214 ASN B N 1
ATOM 3595 C CA . ASN B 1 214 ? 7.707 27.281 -16.375 1 90.31 214 ASN B CA 1
ATOM 3596 C C . ASN B 1 214 ? 8.383 26.266 -15.445 1 90.31 214 ASN B C 1
ATOM 3598 O O . ASN B 1 214 ? 7.965 26.094 -14.297 1 90.31 214 ASN B O 1
ATOM 3602 N N . LYS B 1 215 ? 9.414 25.719 -15.867 1 89.62 215 LYS B N 1
ATOM 3603 C CA . LYS B 1 215 ? 10.133 24.688 -15.133 1 89.62 215 LYS B CA 1
ATOM 3604 C C . LYS B 1 215 ? 10.758 25.234 -13.859 1 89.62 215 LYS B C 1
ATOM 3606 O O . LYS B 1 215 ? 10.766 24.562 -12.82 1 89.62 215 LYS B O 1
ATOM 3611 N N . ASP B 1 216 ? 11.188 26.422 -13.93 1 87.81 216 ASP B N 1
ATOM 3612 C CA . ASP B 1 216 ? 11.852 27.062 -12.805 1 87.81 216 ASP B CA 1
ATOM 3613 C C . ASP B 1 216 ? 10.898 27.234 -11.625 1 87.81 216 ASP B C 1
ATOM 3615 O O . ASP B 1 216 ? 11.289 27.047 -10.469 1 87.81 216 ASP B O 1
ATOM 3619 N N . TYR B 1 217 ? 9.805 27.625 -12 1 87.62 217 TYR B N 1
ATOM 3620 C CA . TYR B 1 217 ? 8.812 27.812 -10.945 1 87.62 217 TYR B CA 1
ATOM 3621 C C . TYR B 1 217 ? 8.594 26.531 -10.164 1 87.62 217 TYR B C 1
ATOM 3623 O O . TYR B 1 217 ? 8.578 26.531 -8.93 1 87.62 217 TYR B O 1
ATOM 3631 N N . ILE B 1 218 ? 8.508 25.422 -10.805 1 85.56 218 ILE B N 1
ATOM 3632 C CA . ILE B 1 218 ? 8.219 24.125 -10.195 1 85.56 218 ILE B CA 1
ATOM 3633 C C . ILE B 1 218 ? 9.43 23.672 -9.383 1 85.56 218 ILE B C 1
ATOM 3635 O O . ILE B 1 218 ? 9.281 23.219 -8.242 1 85.56 218 ILE B O 1
ATOM 3639 N N . SER B 1 219 ? 10.531 23.844 -9.93 1 83.94 219 SER B N 1
ATOM 3640 C CA . SER B 1 219 ? 11.758 23.422 -9.273 1 83.94 219 SER B CA 1
ATOM 3641 C C . SER B 1 219 ? 11.977 24.172 -7.961 1 83.94 219 SER B C 1
ATOM 3643 O O . SER B 1 219 ? 12.438 23.594 -6.977 1 83.94 219 SER B O 1
ATOM 3645 N N . ASN B 1 220 ? 11.664 25.375 -7.863 1 81.69 220 ASN B N 1
ATOM 3646 C CA . ASN B 1 220 ? 11.883 26.234 -6.699 1 81.69 220 ASN B CA 1
ATOM 3647 C C . ASN B 1 220 ? 10.93 25.891 -5.562 1 81.69 220 ASN B C 1
ATOM 3649 O O . ASN B 1 220 ? 11.25 26.094 -4.391 1 81.69 220 ASN B O 1
ATOM 3653 N N . LEU B 1 221 ? 9.883 25.391 -5.938 1 78.69 221 LEU B N 1
ATOM 3654 C CA . LEU B 1 221 ? 8.883 25.031 -4.941 1 78.69 221 LEU B CA 1
ATOM 3655 C C . LEU B 1 221 ? 9.359 23.844 -4.098 1 78.69 221 LEU B C 1
ATOM 3657 O O . LEU B 1 221 ? 9.062 23.781 -2.902 1 78.69 221 LEU B O 1
ATOM 3661 N N . PHE B 1 222 ? 10.102 22.938 -4.57 1 74 222 PHE B N 1
ATOM 3662 C CA . PHE B 1 222 ? 10.547 21.75 -3.873 1 74 222 PHE B CA 1
ATOM 3663 C C . PHE B 1 222 ? 11.852 22 -3.137 1 74 222 PHE B C 1
ATOM 3665 O O . PHE B 1 222 ? 12.195 21.281 -2.189 1 74 222 PHE B O 1
ATOM 3672 N N . GLU B 1 223 ? 12.711 22.938 -3.545 1 62.78 223 GLU B N 1
ATOM 3673 C CA . GLU B 1 223 ? 13.977 23.266 -2.891 1 62.78 223 GLU B CA 1
ATOM 3674 C C . GLU B 1 223 ? 13.742 23.844 -1.493 1 62.78 223 GLU B C 1
ATOM 3676 O O . GLU B 1 223 ? 14.523 23.578 -0.575 1 62.78 223 GLU B O 1
ATOM 3681 N N . ASN B 1 224 ? 12.797 24.719 -1.368 1 50.19 224 ASN B N 1
ATOM 3682 C CA . ASN B 1 224 ? 12.641 25.469 -0.132 1 50.19 224 ASN B CA 1
ATOM 3683 C C . ASN B 1 224 ? 12.164 24.594 1.014 1 50.19 224 ASN B C 1
ATOM 3685 O O . ASN B 1 224 ? 11.914 25.078 2.119 1 50.19 224 ASN B O 1
ATOM 3689 N N . LYS B 1 225 ? 11.898 23.406 0.82 1 52.94 225 LYS B N 1
ATOM 3690 C CA . LYS B 1 225 ? 11.453 22.609 1.957 1 52.94 225 LYS B CA 1
ATOM 3691 C C . LYS B 1 225 ? 12.617 21.828 2.559 1 52.94 225 LYS B C 1
ATOM 3693 O O . LYS B 1 225 ? 12.422 20.984 3.43 1 52.94 225 LYS B O 1
ATOM 3698 N N . LYS B 1 226 ? 13.93 22.031 2.178 1 42.47 226 LYS B N 1
ATOM 3699 C CA . LYS B 1 226 ? 15.008 21.562 3.033 1 42.47 226 LYS B CA 1
ATOM 3700 C C . LYS B 1 226 ? 15.195 22.469 4.242 1 42.47 226 LYS B C 1
ATOM 3702 O O . LYS B 1 226 ? 15.148 23.703 4.117 1 42.47 226 LYS B O 1
#

Foldseek 3Di:
DPPLLVQVCPELLCVQPDSVCCVPQQVPPKDKDKDAAFDWPDAFPDQDQWFKFWRAAKKWKWAADPVGDIDTDDMDGPGDGPPPVRNVVRDTHRTIIGGRHTTMIMTGGPVSLVVCLVPPVSSVVSNVVVVVVVVVLVVLLVVLQVDDDLLLSVLVQQVVQCVVVVDQKGFAPDDLVVSCVSNVHDSVVNVVVVVVCVVVQQWDDDPRIIHGRNPPVSVVVVVVVD/DPPLLVQVCPELLCVQPDSVCCVPQQVPPKDKDKDAAFDWPDAFPDQDQWWKFWRAAKKWKWAADPVGDIDTDDMDGPGDGPPPVRNVVRDTHRTIIGGRHTTMIMTGGPVSLVVCLVPPVSSVVSNVVVVVVVVVLVVLLVVLQVDDDLLLSVLVQQVVQCVVVVDQKGFAPDDLVVSCVSNVHDSVVNVVVVVVCVVVQQWDDDPRIIHGRNPPVSVVVVVVVD

Secondary structure (DSSP, 8-state):
--TTHHHHHTSHHHHTS-HHHIIIIIITTEEEEEE-TT-EEE-TTPPP-EEEEEEESEEEEEEE-TTS-EEEEEEEESSB---HHHHHS-PPPSSEEEESSSEEEEEEEHHHHHHHHHH-HHHHHHHHHHHHHHHHHHHHHHHHTT--SHHHHHHHHHHHHHHHHTSSEEEP-S-HHHHHHHHT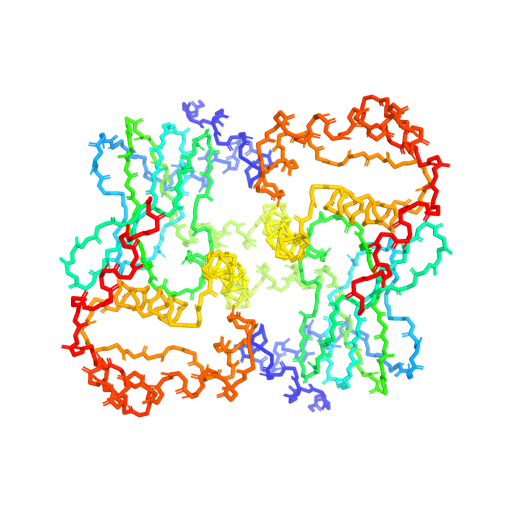S-HHHHHHHHHHHHHTTSEEEETTEEEES-HHHHHHHHHTT-/--TTHHHHHTSHHHHTS-HHHIIIIIITT-EEEEE-TT-EEE-TTPPP-EEEEEEESEEEEEEE-TTS-EEEEEEEESSB---HHHHHH-PPPSSEEEESSSEEEEEEEHHHHHHHHHH-HHHHHHHHHHHHHHHHHHHHHHHHTT--SHHHHHHHHHHHHHHHHTSSEEEP-S-HHHHHHHHTS-HHHHHHHHHHHHHTTSEEEETTEEEES-HHHHHHHHHTT-

InterPro domains:
  IPR000595 Cyclic nucleotide-binding domain [PF00027] (33-120)
  IPR000595 Cyclic nucleotide-binding domain [cd00038] (13-128)
  IPR012318 Crp-type HTH domain [PF13545] (153-216)
  IPR012318 Crp-type HTH domain [PS51063] (148-216)
  IPR012318 Crp-type HTH domain [SM00419] (166-214)
  IPR014710 RmlC-like jelly roll fold [G3DSA:2.60.120.10] (1-218)
  IPR018490 Cyclic nucleotide-binding domain superfamily [SSF51206] (1-142)
  IPR036390 Winged helix DNA-binding domain superfamily [SSF46785] (154-223)
  IPR050397 Global Transcriptional Regulators in Environmental Response [PTHR24567] (30-216)

pLDDT: mean 90.35, std 8.29, range [42.25, 98.56]

Nearest PDB structures (foldseek):
  4ev0-assembly1_A  TM=5.468E-01  e=3.498E-15  Thermus thermophilus HB8
  4cyd-assembly2_A  TM=5.718E-01  e=3.493E-14  Corynebacterium glutamicum
  3fx3-assembly1_A  TM=5.310E-01  e=2.738E-13  Ruegeria pomeroyi
  4cyd-assembly1_D  TM=5.724E-01  e=2.905E-12  Corynebacterium glutamicum
  3h3z-assembly1_A  TM=5.231E-01  e=4.445E-13  Ruegeria pomeroyi DSS-3

Radius of gyration: 23.08 Å; Cα contacts (8 Å, |Δi|>4): 850; chains: 2; bounding box: 59×58×58 Å

Organism: NCBI:txid2108365